Protein AF-A0A9D8AY68-F1 (afdb_monomer)

Sequence (577 aa):
MSVQFEWQVGSDDGHWETIAQADRPRPSGWGRAFRILLVALVAVAAAGYLILRLRYELMLREARFQIQTVVDLEARAFASRDRDLFLEQQDRASPVWYAQQAVRANPECCPPTGQVSISQHRCLSTLGVQYAWYPWQQGASAVHDHCSPVLAAQVQKVELLQDTAWVEVVEGSSLTRRVRFYRKTNLGWRHTAPLKAFWRDPIKTRFGAVIVQYHGRDQPHIDPLLDLISTVSDQVCDELVYCAAANRMTVEFATEAPPLQSPYLEVRPGNEQSNRLLISSPWLSGISTDDTWDETYLKELTYSLTYAIAAGVAHSTGEPGLTALQRAIASEYAAWRAHRDTAQVPLLGRIIERHGDEELSRVFFSLRGARLSTLFLVRWLSLHPATDPRAYFEALLNLERESILAHQKDTFLLFQDDDWLANQEELYDRVQSSGSLPALPPLRVQSVEIADDRALVTLDGETPIWLGDEAHQSLGQFVFFRRRDWDWKHASTGEAEHWGMSTVRAPALTPSPIPTPHLWSCSVAPHARRTPGGDHWAAPTHGQDLPYARARVVLERMTEPGGDQVASVCSASLPRN

Solvent-accessible surface area (backbone atoms only — not comparable to full-atom values): 34302 Å² total; per-residue (Å²): 137,86,85,82,84,86,87,86,76,68,57,97,86,75,60,72,66,79,78,66,82,68,72,75,73,72,83,54,69,61,63,58,54,53,50,52,50,52,52,50,51,53,50,51,53,51,52,52,50,50,52,52,49,53,52,50,53,51,52,49,52,53,48,49,53,54,48,39,52,46,42,48,48,38,15,49,19,51,74,69,60,35,40,65,66,30,55,67,41,39,28,72,90,41,57,70,48,35,51,54,52,53,58,38,45,33,77,76,46,59,64,91,70,87,67,80,60,83,70,56,68,64,59,71,75,69,68,79,75,85,64,94,74,68,80,89,63,76,52,77,61,42,58,48,61,47,33,50,78,57,58,57,51,48,72,77,46,75,46,79,55,92,55,34,32,48,30,36,28,39,29,63,93,80,41,28,33,28,54,50,27,32,34,58,51,99,90,42,69,19,44,43,62,67,61,72,86,77,36,54,64,76,44,78,48,76,48,94,46,38,34,42,35,36,29,62,66,46,41,88,70,43,58,72,48,49,58,52,53,42,49,53,50,52,53,53,31,61,57,46,72,54,70,50,77,85,60,30,33,34,42,30,41,33,77,50,84,57,91,55,41,74,73,33,77,49,78,63,74,79,73,98,56,45,44,29,38,37,31,49,24,53,50,67,72,41,35,46,73,83,76,52,81,54,70,66,59,54,31,53,49,45,22,53,52,42,22,54,52,42,39,46,53,46,33,75,60,81,55,93,55,70,46,59,50,42,46,20,52,18,50,29,53,9,47,29,69,45,66,73,38,51,78,51,11,49,70,58,23,55,38,32,76,73,64,40,72,82,44,49,26,58,54,54,58,56,40,56,81,47,68,44,60,44,60,49,38,30,71,69,67,69,38,39,63,90,85,39,42,50,64,30,55,27,49,53,56,36,39,36,54,39,11,61,76,38,71,32,61,50,50,32,54,55,41,43,30,80,94,49,41,70,60,50,52,51,49,51,53,52,56,66,61,62,76,68,77,75,91,71,77,83,65,44,56,67,48,66,49,77,56,97,50,35,33,46,35,34,43,67,55,82,51,54,73,84,42,20,72,91,58,37,37,18,61,70,40,36,38,35,32,36,47,55,96,80,18,71,16,46,32,51,45,78,53,35,58,81,73,70,39,78,74,74,70,71,72,73,79,70,76,73,77,78,79,74,85,78,82,84,78,89,79,86,82,82,90,85,81,89,86,88,86,83,86,89,85,82,84,84,86,86,89,82,91,80,85,88,82,83,84,78,87,79,87,77,89,83,83,87,83,90,84,83,90,82,90,79,83,88,82,88,84,81,84,90,130

pLDDT: mean 77.6, std 23.81, range [23.7, 98.5]

Secondary structure (DSSP, 8-state):
--PPP------TTS--------------THHHHHHHHHHHHHHHHHHHHHHHHHHHHHHHHHHHHHHHHHHHHHHHHHHTT-HHHHHHTB-TTSHHHHHHHHHHT-TTS----S---GGGHHHHTTS-------GGG-STHHHHHHT-----EEEEEEEEETTEEEEEEEETTTTEEEEEEEEEETTEEEEEPPPGGGS-SEEEEEETTEEEEEETTTHHHHHHHHHHHHHHHHHHHHHHS---TT--EEEEEESSPPSS-SSEEE---SSS--EEEEEE-HHHH-EETTSPPPHHHHHHHHHHHHHHHHHHHHHTTSSSS--HHHHHHHHHHHHHHHH--GGG-HHHHHHHHHH-GGGHHHHHHHTTT---HHHHHHHHH---TTT-HHHHHHHHHHHHHHHHHTT-HHHHHHTB-GGGHHHHHHHHHHHHHTS----PPPP-EEEEEEETTEEEEEESSPPPGGGSGGGTSEETTEEEEEEETTEEEEE-GGGGGTTT---------PPPPP-------PPPPPP--------------------------------------------------

Radius of gyration: 35.97 Å; Cα contacts (8 Å, |Δi|>4): 726; chains: 1; bounding box: 120×94×92 Å

Foldseek 3Di:
DDDDDDDWDDDPPPDTDPPPPPPPPDPPCVVVVVVVVVVVVVVVVVVVVVVVVVVVVVVFVVQQVQVLVLLQQLLVCLVVLVLVSNLVQADVVAVVRSVLSSLLSPSLLDDLPLDDDPSNVVSVVPPPPDDPDDPPPPQVQLSCQSPPRSFNWHWDGWDDDPQKIWTWIQGDPLRWTATWMWGQDPVGIHTYWQDPVVQADWDWDDQQLEIEIGGPNLCVLCVVVVVLLNVLLVVLCVLLVDLPSLQREYEYQDRTPPNRDPFDWDDDPDDSPHTYTYHHRCNHVTAGPVNDDDLVNSLVVQLSSQLSSQLSLLVPQPDRGHALVSNLLSNLRSNCRSPVDLLLRLPVSLLCVVPNSSCVNVLSVVSRPDRAVQVSCCVRVVDHCVPCVQVNVLSLVQQLVSCLVSVRLSSNLSQADPVCSVLSSVLSNNSVSNPDDDPDDRWGWPDWDDDDFKIKTFTPDFDDPSCDPVSQQADTRIWMWGADPNHIHGYGVVCCVVVVHPPPPPPPPPPDPDDDDDDDDDDDDDDDDDDDDDDDDDDDDDDDDDDDDDDDDDDDDDDDDDDDDDDDDDDDDDDDD

Nearest PDB structures (foldseek):
  3gwr-assembly1_A  TM=4.796E-01  e=1.032E-01  Thiobacillus denitrificans ATCC 25259
  4pj6-assembly1_A  TM=3.136E-01  e=7.830E-03  Homo sapiens
  4wz9-assembly1_B  TM=3.573E-01  e=5.950E-01  Anopheles gambiae

Structure (mmCIF, N/CA/C/O backbone):
data_AF-A0A9D8AY68-F1
#
_entry.id   AF-A0A9D8AY68-F1
#
loop_
_atom_site.group_PDB
_atom_site.id
_atom_site.type_symbol
_atom_site.label_atom_id
_atom_site.label_alt_id
_atom_site.label_comp_id
_atom_site.label_asym_id
_atom_site.label_entity_id
_atom_site.label_seq_id
_atom_site.pdbx_PDB_ins_code
_atom_site.Cartn_x
_atom_site.Cartn_y
_atom_site.Cartn_z
_atom_site.occupancy
_atom_site.B_iso_or_equiv
_atom_site.auth_seq_id
_atom_site.auth_comp_id
_atom_site.auth_asym_id
_atom_site.auth_atom_id
_atom_site.pdbx_PDB_model_num
ATOM 1 N N . MET A 1 1 ? -76.120 3.860 27.151 1.00 36.56 1 MET A N 1
ATOM 2 C CA . MET A 1 1 ? -76.655 2.560 26.694 1.00 36.56 1 MET A CA 1
ATOM 3 C C . MET A 1 1 ? -75.496 1.579 26.640 1.00 36.56 1 MET A C 1
ATOM 5 O O . MET A 1 1 ? -74.580 1.804 25.863 1.00 36.56 1 MET A O 1
ATOM 9 N N . SER A 1 2 ? -75.464 0.578 27.522 1.00 31.08 2 SER A N 1
ATOM 10 C CA . SER A 1 2 ? -74.436 -0.470 27.515 1.00 31.08 2 SER A CA 1
ATOM 11 C C . SER A 1 2 ? -74.945 -1.664 26.714 1.00 31.08 2 SER A C 1
ATOM 13 O O . SER A 1 2 ? -75.922 -2.292 27.113 1.00 31.08 2 SER A O 1
ATOM 15 N N . VAL A 1 3 ? -74.300 -1.956 25.588 1.00 40.25 3 VAL A N 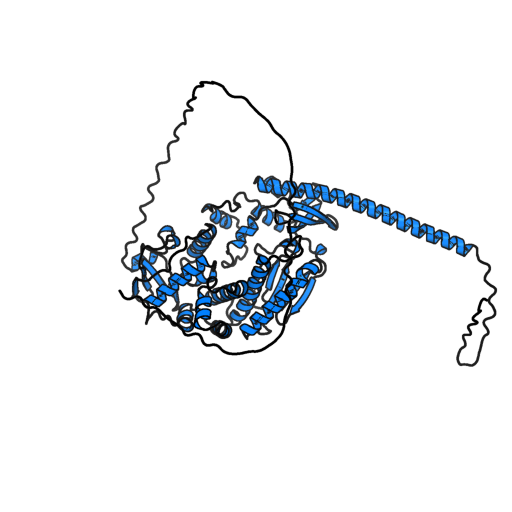1
ATOM 16 C CA . VAL A 1 3 ? -74.559 -3.155 24.785 1.00 40.25 3 VAL A CA 1
ATOM 17 C C . VAL A 1 3 ? -73.912 -4.345 25.499 1.00 40.25 3 VAL A C 1
ATOM 19 O O . VAL A 1 3 ? -72.699 -4.351 25.702 1.00 40.25 3 VAL A O 1
ATOM 22 N N . GLN A 1 4 ? -74.715 -5.318 25.934 1.00 39.50 4 GLN A N 1
ATOM 23 C CA . GLN A 1 4 ? -74.227 -6.603 26.438 1.00 39.50 4 GLN A CA 1
ATOM 24 C C . GLN A 1 4 ? -74.130 -7.577 25.264 1.00 39.50 4 GLN A C 1
ATOM 26 O O . GLN A 1 4 ? -75.130 -7.850 24.608 1.00 39.50 4 GLN A O 1
ATOM 31 N N . PHE A 1 5 ? -72.923 -8.072 25.000 1.00 47.03 5 PHE A N 1
ATOM 32 C CA . PHE A 1 5 ? -72.697 -9.171 24.067 1.00 47.03 5 PHE A CA 1
ATOM 33 C C . PHE A 1 5 ? -72.732 -10.489 24.836 1.00 47.03 5 PHE A C 1
ATOM 35 O O . PHE A 1 5 ? -71.986 -10.666 25.802 1.00 47.03 5 PHE A O 1
ATOM 42 N N . GLU A 1 6 ? -73.602 -11.392 24.402 1.00 46.84 6 GLU A N 1
ATOM 43 C CA . GLU A 1 6 ? -73.719 -12.753 24.909 1.00 46.84 6 GLU A CA 1
ATOM 44 C C . GLU A 1 6 ? -73.003 -13.677 23.919 1.00 46.84 6 GLU A C 1
ATOM 46 O O . GLU A 1 6 ? -73.365 -13.742 22.745 1.00 46.84 6 GLU A O 1
ATOM 51 N N . TRP A 1 7 ? -71.924 -14.320 24.365 1.00 54.06 7 TRP A N 1
ATOM 52 C CA . TRP A 1 7 ? -71.140 -15.235 23.537 1.00 54.06 7 TRP A CA 1
ATOM 53 C C . TRP A 1 7 ? -71.547 -16.668 23.877 1.00 54.06 7 TRP A C 1
ATOM 55 O O . TRP A 1 7 ? -71.490 -17.060 25.041 1.00 54.06 7 TRP A O 1
ATOM 65 N N . GLN A 1 8 ? -71.942 -17.441 22.866 1.00 53.00 8 GLN A N 1
ATOM 66 C CA . GLN A 1 8 ? -72.226 -18.872 22.977 1.00 53.00 8 GLN A CA 1
ATOM 67 C C . GLN A 1 8 ? -71.126 -19.651 22.250 1.00 53.00 8 GLN A C 1
ATOM 69 O O . GLN A 1 8 ? -70.741 -19.290 21.139 1.00 53.00 8 GLN A O 1
ATOM 74 N N . VAL A 1 9 ? -70.610 -20.704 22.882 1.00 56.31 9 VAL A N 1
ATOM 75 C CA . VAL A 1 9 ? -69.636 -21.632 22.294 1.00 56.31 9 VAL A CA 1
ATOM 76 C C . VAL A 1 9 ? -70.228 -23.030 22.445 1.00 56.31 9 VAL A C 1
ATOM 78 O O . VAL A 1 9 ? -70.522 -23.438 23.564 1.00 56.31 9 VAL A O 1
ATOM 81 N N . GLY A 1 10 ? -70.447 -23.732 21.334 1.00 48.66 10 GLY A N 1
ATOM 82 C CA . GLY A 1 10 ? -70.994 -25.093 21.302 1.00 48.66 10 GLY A CA 1
ATOM 83 C C . GLY A 1 10 ? -70.169 -25.990 20.383 1.00 48.66 10 GLY A C 1
ATOM 84 O O . GLY A 1 10 ? -69.489 -25.483 19.488 1.00 48.66 10 GLY A O 1
ATOM 85 N N . SER A 1 11 ? -70.202 -27.303 20.622 1.00 60.00 11 SER A N 1
ATOM 86 C CA . SER A 1 11 ? -69.632 -28.309 19.719 1.00 60.00 11 SER A CA 1
ATOM 87 C C . SER A 1 11 ? -70.698 -28.865 18.760 1.00 60.00 11 SER A C 1
ATOM 89 O O . SER A 1 11 ? -71.898 -28.813 19.039 1.00 60.00 11 SER A O 1
ATOM 91 N N . ASP A 1 12 ? -70.255 -29.350 17.594 1.00 69.75 12 ASP A N 1
ATOM 92 C CA . ASP A 1 12 ? -71.093 -29.675 16.420 1.00 69.75 12 ASP A CA 1
ATOM 93 C C . ASP A 1 12 ? -72.095 -30.835 16.619 1.00 69.75 12 ASP A C 1
ATOM 95 O O . ASP A 1 12 ? -72.936 -31.105 15.764 1.00 69.75 12 ASP A O 1
ATOM 99 N N . ASP A 1 13 ? -72.046 -31.518 17.755 1.00 67.44 13 ASP A N 1
ATOM 100 C CA . ASP A 1 13 ? -72.893 -32.639 18.165 1.00 67.44 13 ASP A CA 1
ATOM 101 C C . ASP A 1 13 ? -74.232 -32.214 18.805 1.00 67.44 13 ASP A C 1
ATOM 103 O O . ASP A 1 13 ? -74.994 -33.042 19.304 1.00 67.44 13 ASP A O 1
ATOM 107 N N . GLY A 1 14 ? -74.578 -30.925 18.726 1.00 60.09 14 GLY A N 1
ATOM 108 C CA . GLY A 1 14 ? -75.909 -30.414 19.070 1.00 60.09 14 GLY A CA 1
ATOM 109 C C . GLY A 1 14 ? -76.158 -30.234 20.569 1.00 60.09 14 GLY A C 1
ATOM 110 O O . GLY A 1 14 ? -77.264 -29.854 20.963 1.00 60.09 14 GLY A O 1
ATOM 111 N N . HIS A 1 15 ? -75.137 -30.444 21.403 1.00 49.06 15 HIS A N 1
ATOM 112 C CA . HIS A 1 15 ? -75.163 -30.076 22.812 1.00 49.06 15 HIS A CA 1
ATOM 113 C C . HIS A 1 15 ? -74.736 -28.615 22.987 1.00 49.06 15 HIS A C 1
ATOM 115 O O . HIS A 1 15 ? -73.558 -28.269 22.999 1.00 49.06 15 HIS A O 1
ATOM 121 N N . TRP A 1 16 ? -75.734 -27.748 23.140 1.00 55.69 16 TRP A N 1
ATOM 122 C CA . TRP A 1 16 ? -75.544 -26.347 23.496 1.00 55.69 16 TRP A CA 1
ATOM 123 C C . TRP A 1 16 ? -75.670 -26.213 25.011 1.00 55.69 16 TRP A C 1
ATOM 125 O O . TRP A 1 16 ? -76.774 -26.261 25.555 1.00 55.69 16 TRP A O 1
ATOM 135 N N . GLU A 1 17 ? -74.546 -26.070 25.708 1.00 51.50 17 GLU A N 1
ATOM 136 C CA . GLU A 1 17 ? -74.568 -25.679 27.114 1.00 51.50 17 GLU A CA 1
ATOM 137 C C . GLU A 1 17 ? -74.619 -24.155 27.210 1.00 51.50 17 GLU A C 1
ATOM 139 O O . GLU A 1 17 ? -73.670 -23.441 26.881 1.00 51.50 17 GLU A O 1
ATOM 144 N N . THR A 1 18 ? -75.751 -23.635 27.682 1.00 52.25 18 THR A N 1
ATOM 145 C CA . THR A 1 18 ? -75.840 -22.256 28.151 1.00 52.25 18 THR A CA 1
ATOM 146 C C . THR A 1 18 ? -74.911 -22.143 29.354 1.00 52.25 18 THR A C 1
ATOM 148 O O . THR A 1 18 ? -75.227 -22.679 30.417 1.00 52.25 18 THR A O 1
ATOM 151 N N . ILE A 1 19 ? -73.752 -21.492 29.196 1.00 57.47 19 ILE A N 1
ATOM 152 C CA . ILE A 1 19 ? -72.838 -21.227 30.312 1.00 57.47 19 ILE A CA 1
ATOM 153 C C . ILE A 1 19 ? -73.631 -20.392 31.315 1.00 57.47 19 ILE A C 1
ATOM 155 O O . ILE A 1 19 ? -73.846 -19.195 31.112 1.00 57.47 19 ILE A O 1
ATOM 159 N N . ALA A 1 20 ? -74.129 -21.053 32.363 1.00 49.72 20 ALA A N 1
ATOM 160 C CA . ALA A 1 20 ? -74.833 -20.414 33.454 1.00 49.72 20 ALA A CA 1
ATOM 161 C C . ALA A 1 20 ? -74.000 -19.216 33.892 1.00 49.72 20 ALA A C 1
ATOM 163 O O . ALA A 1 20 ? -72.788 -19.339 34.073 1.00 49.72 20 ALA A O 1
ATOM 164 N N . GLN A 1 21 ? -74.663 -18.065 33.989 1.00 50.12 21 GLN A N 1
ATOM 165 C CA . GLN A 1 21 ? -74.121 -16.800 34.454 1.00 50.12 21 GLN A CA 1
ATOM 166 C C . GLN A 1 21 ? -73.292 -17.069 35.712 1.00 50.12 21 GLN A C 1
ATOM 168 O O . GLN A 1 21 ? -73.840 -17.203 36.802 1.00 50.12 21 GLN A O 1
ATOM 173 N N . ALA A 1 22 ? -71.978 -17.248 35.537 1.00 47.56 22 ALA A N 1
ATOM 174 C CA . ALA A 1 22 ? -71.097 -17.596 36.630 1.00 47.56 22 ALA A CA 1
ATOM 175 C C . ALA A 1 22 ? -71.191 -16.433 37.606 1.00 47.56 22 ALA A C 1
ATOM 177 O O . ALA A 1 22 ? -70.856 -15.299 37.241 1.00 47.56 22 ALA A O 1
ATOM 178 N N . ASP A 1 23 ? -71.724 -16.711 38.800 1.00 46.81 23 ASP A N 1
ATOM 179 C CA . ASP A 1 23 ? -71.753 -15.784 39.920 1.00 46.81 23 ASP A CA 1
ATOM 180 C C . ASP A 1 23 ? -70.437 -15.026 39.910 1.00 46.81 23 ASP A C 1
ATOM 182 O O . ASP A 1 23 ? -69.378 -15.648 40.028 1.00 46.81 23 ASP A O 1
ATOM 186 N N . ARG A 1 24 ? -70.498 -13.703 39.671 1.00 50.56 24 ARG A N 1
ATOM 187 C CA . ARG A 1 24 ? -69.305 -12.853 39.605 1.00 50.56 24 ARG A CA 1
ATOM 188 C C . ARG A 1 24 ? -68.456 -13.234 40.812 1.00 50.56 24 ARG A C 1
ATOM 190 O O . ARG A 1 24 ? -68.912 -12.967 41.930 1.00 50.56 24 ARG A O 1
ATOM 197 N N . PRO A 1 25 ? -67.287 -13.879 40.628 1.00 52.97 25 PRO A N 1
ATOM 198 C CA . PRO A 1 25 ? -66.519 -14.358 41.757 1.00 52.97 25 PRO A CA 1
ATOM 199 C C . PRO A 1 25 ? -66.282 -13.142 42.636 1.00 52.97 25 PRO A C 1
ATOM 201 O O . PRO A 1 25 ? -65.780 -12.118 42.158 1.00 52.97 25 PRO A O 1
ATOM 204 N N . ARG A 1 26 ? -66.759 -13.217 43.889 1.00 51.47 26 ARG A N 1
ATOM 205 C CA . ARG A 1 26 ? -66.550 -12.171 44.895 1.00 51.47 26 ARG A CA 1
ATOM 206 C C . ARG A 1 26 ? -65.105 -11.710 44.743 1.00 51.47 26 ARG A C 1
ATOM 208 O O . ARG A 1 26 ? -64.238 -12.585 44.768 1.00 51.47 26 ARG A O 1
ATOM 215 N N . PRO A 1 27 ? -64.832 -10.407 44.541 1.00 53.69 27 PRO A N 1
ATOM 216 C CA . PRO A 1 27 ? -63.479 -9.925 44.311 1.00 53.69 27 PRO A CA 1
ATOM 217 C C . PRO A 1 27 ? -62.628 -10.354 45.503 1.00 53.69 27 PRO A C 1
ATOM 219 O O . PRO A 1 27 ? -62.707 -9.765 46.581 1.00 53.69 27 PRO A O 1
ATOM 222 N N . SER A 1 28 ? -61.878 -11.442 45.341 1.00 58.84 28 SER A N 1
ATOM 223 C CA . SER A 1 28 ? -61.060 -11.972 46.412 1.00 58.84 28 SER A CA 1
ATOM 224 C C . SER A 1 28 ? -59.977 -10.928 46.659 1.00 58.84 28 SER A C 1
ATOM 226 O O . SER A 1 28 ? -59.326 -10.443 45.728 1.00 58.84 28 SER A O 1
ATOM 228 N N . GLY A 1 29 ? -59.791 -10.526 47.920 1.00 62.28 29 GLY A N 1
ATOM 229 C CA . GLY A 1 29 ? -58.756 -9.554 48.300 1.00 62.28 29 GLY A CA 1
ATOM 230 C C . GLY A 1 29 ? -57.350 -9.949 47.815 1.00 62.28 29 GLY A C 1
ATOM 231 O O . GLY A 1 29 ? -56.480 -9.093 47.664 1.00 62.28 29 GLY A O 1
ATOM 232 N N . TRP A 1 30 ? -57.168 -11.225 47.468 1.00 71.75 30 TRP A N 1
ATOM 233 C CA . TRP A 1 30 ? -55.998 -11.792 46.806 1.00 71.75 30 TRP A CA 1
ATOM 234 C C . TRP A 1 30 ? -55.588 -11.078 45.513 1.00 71.75 30 TRP A C 1
ATOM 236 O O . TRP A 1 30 ? -54.399 -10.854 45.303 1.00 71.75 30 TRP A O 1
ATOM 246 N N . GLY A 1 31 ? -56.536 -10.630 44.683 1.00 77.31 31 GLY A N 1
ATOM 247 C CA . GLY A 1 31 ? -56.205 -9.906 43.450 1.00 77.31 31 GLY A CA 1
ATOM 248 C C . GLY A 1 31 ? -55.518 -8.557 43.704 1.00 77.31 31 GLY A C 1
ATOM 249 O O . GLY A 1 31 ? -54.645 -8.150 42.938 1.00 77.31 31 GLY A O 1
ATOM 250 N N . ARG A 1 32 ? -55.861 -7.866 44.804 1.00 82.50 32 ARG A N 1
ATOM 251 C CA . ARG A 1 32 ? -55.178 -6.623 45.209 1.00 82.50 32 ARG A CA 1
ATOM 252 C C . ARG A 1 32 ? -53.800 -6.911 45.794 1.00 82.50 32 ARG A C 1
ATOM 254 O O . ARG A 1 32 ? -52.851 -6.228 45.425 1.00 82.50 32 ARG A O 1
ATOM 261 N N . ALA A 1 33 ? -53.684 -7.932 46.643 1.00 86.19 33 ALA A N 1
ATOM 262 C CA . ALA A 1 33 ? -52.404 -8.337 47.221 1.00 86.19 33 ALA A CA 1
ATOM 263 C C . ALA A 1 33 ? -51.389 -8.738 46.135 1.00 86.19 33 ALA A C 1
ATOM 265 O O . ALA A 1 33 ? -50.253 -8.271 46.156 1.00 86.19 33 ALA A O 1
ATOM 266 N N . PHE A 1 34 ? -51.817 -9.510 45.131 1.00 89.06 34 PHE A N 1
ATOM 267 C CA . PHE A 1 34 ? -50.961 -9.900 44.009 1.00 89.06 34 PHE A CA 1
ATOM 268 C C . PHE A 1 34 ? -50.506 -8.700 43.168 1.00 89.06 34 PHE A C 1
ATOM 270 O O . PHE A 1 34 ? -49.334 -8.602 42.816 1.00 89.06 34 PHE A O 1
ATOM 277 N N . ARG A 1 35 ? -51.399 -7.739 42.887 1.00 91.19 35 ARG A N 1
ATOM 278 C CA . ARG A 1 35 ? -51.026 -6.505 42.173 1.00 91.19 35 ARG A CA 1
ATOM 279 C C . ARG A 1 35 ? -50.009 -5.676 42.954 1.00 91.19 35 ARG A C 1
ATOM 281 O O . ARG A 1 35 ? -49.062 -5.185 42.354 1.00 91.19 35 ARG A O 1
ATOM 288 N N . ILE A 1 36 ? -50.177 -5.547 44.272 1.00 93.69 36 ILE A N 1
ATOM 289 C CA . ILE A 1 36 ? -49.218 -4.835 45.131 1.00 93.69 36 ILE A CA 1
ATOM 290 C C . ILE A 1 36 ? -47.854 -5.534 45.100 1.00 93.69 36 ILE A C 1
ATOM 292 O O . ILE A 1 36 ? -46.838 -4.866 44.932 1.00 93.69 36 ILE A O 1
ATOM 296 N N . LEU A 1 37 ? -47.826 -6.868 45.192 1.00 95.38 37 LEU A N 1
ATOM 297 C CA . LEU A 1 37 ? -46.592 -7.651 45.112 1.00 95.38 37 LEU A CA 1
ATOM 298 C C . LEU A 1 37 ? -45.886 -7.475 43.761 1.00 95.38 37 LEU A C 1
ATOM 300 O O . LEU A 1 37 ? -44.682 -7.236 43.726 1.00 95.38 37 LEU A O 1
ATOM 304 N N . LEU A 1 38 ? -46.629 -7.555 42.653 1.00 96.44 38 LEU A N 1
ATOM 305 C CA . LEU A 1 38 ? -46.082 -7.370 41.310 1.00 96.44 38 LEU A CA 1
ATOM 306 C C . LEU A 1 38 ? -45.492 -5.964 41.139 1.00 96.44 38 LEU A C 1
ATOM 308 O O . LEU A 1 38 ? -44.379 -5.822 40.641 1.00 96.44 38 LEU A O 1
ATOM 312 N N . VAL A 1 39 ? -46.207 -4.930 41.595 1.00 96.44 39 VAL A N 1
ATOM 313 C CA . VAL A 1 39 ? -45.719 -3.543 41.568 1.00 96.44 39 VAL A CA 1
ATOM 314 C C . VAL A 1 39 ? -44.452 -3.394 42.410 1.00 96.44 39 VAL A C 1
ATOM 316 O O . VAL A 1 39 ? -43.494 -2.778 41.950 1.00 96.44 39 VAL A O 1
ATOM 319 N N . ALA A 1 40 ? -44.407 -3.991 43.603 1.00 96.50 40 ALA A N 1
ATOM 320 C CA . ALA A 1 40 ? -43.218 -3.972 44.448 1.00 96.50 40 ALA A CA 1
ATOM 321 C C . ALA A 1 40 ? -42.021 -4.668 43.773 1.00 96.50 40 ALA A C 1
ATOM 323 O O . ALA A 1 40 ? -40.914 -4.137 43.798 1.00 96.50 40 ALA A O 1
ATOM 324 N N . LEU A 1 41 ? -42.237 -5.809 43.111 1.00 97.94 41 LEU A N 1
ATOM 325 C CA . LEU A 1 41 ? -41.189 -6.540 42.394 1.00 97.94 41 LEU A CA 1
ATOM 326 C C . LEU A 1 41 ? -40.647 -5.743 41.201 1.00 97.94 41 LEU A C 1
ATOM 328 O O . LEU A 1 41 ? -39.432 -5.638 41.036 1.00 97.94 41 LEU A O 1
ATOM 332 N N . VAL A 1 42 ? -41.530 -5.127 40.411 1.00 97.62 42 VAL A N 1
ATOM 333 C CA . VAL A 1 42 ? -41.136 -4.238 39.307 1.00 97.62 42 VAL A CA 1
ATOM 334 C C . VAL A 1 42 ? -40.364 -3.026 39.835 1.00 97.62 42 VAL A C 1
ATOM 336 O O . VAL A 1 42 ? -39.343 -2.660 39.258 1.00 97.62 42 VAL A O 1
ATOM 339 N N . ALA A 1 43 ? -40.794 -2.434 40.953 1.00 97.25 43 ALA A N 1
ATOM 340 C CA . ALA A 1 43 ? -40.106 -1.301 41.568 1.00 97.25 43 ALA A CA 1
ATOM 341 C C . ALA A 1 43 ? -38.696 -1.671 42.061 1.00 97.25 43 ALA A C 1
ATOM 343 O O . ALA A 1 43 ? -37.747 -0.928 41.813 1.00 97.25 43 ALA A O 1
ATOM 344 N N . VAL A 1 44 ? -38.531 -2.833 42.703 1.00 97.88 44 VAL A N 1
ATOM 345 C CA . VAL A 1 44 ? -37.217 -3.336 43.141 1.00 97.88 44 VAL A CA 1
ATOM 346 C C . VAL A 1 44 ? -36.318 -3.645 41.943 1.00 97.88 44 VAL A C 1
ATOM 348 O O . VAL A 1 44 ? -35.148 -3.264 41.953 1.00 97.88 44 VAL A O 1
ATOM 351 N N . ALA A 1 45 ? -36.850 -4.272 40.889 1.00 97.44 45 ALA A N 1
ATOM 352 C CA . ALA A 1 45 ? -36.098 -4.543 39.665 1.00 97.44 45 ALA A CA 1
ATOM 353 C C . ALA A 1 45 ? -35.640 -3.245 38.976 1.00 97.44 45 ALA A C 1
ATOM 355 O O . ALA A 1 45 ? -34.478 -3.128 38.585 1.00 97.44 45 ALA A O 1
ATOM 356 N N . ALA A 1 46 ? -36.518 -2.241 38.893 1.00 97.44 46 ALA A N 1
ATOM 357 C CA . ALA A 1 46 ? -36.192 -0.929 38.343 1.00 97.44 46 ALA A CA 1
ATOM 358 C C . ALA A 1 46 ? -35.125 -0.203 39.181 1.00 97.44 46 ALA A C 1
ATOM 360 O O . ALA A 1 46 ? -34.157 0.315 38.626 1.00 97.44 46 ALA A O 1
ATOM 361 N N . ALA A 1 47 ? -35.251 -0.208 40.513 1.00 97.81 47 ALA A N 1
ATOM 362 C CA . ALA A 1 47 ? -34.256 0.378 41.410 1.00 97.81 47 ALA A CA 1
ATOM 363 C C . ALA A 1 47 ? -32.894 -0.330 41.297 1.00 97.81 47 ALA A C 1
ATOM 365 O O . ALA A 1 47 ? -31.862 0.332 41.188 1.00 97.81 47 ALA A O 1
ATOM 366 N N . GLY A 1 48 ? -32.887 -1.666 41.252 1.00 97.94 48 GLY A N 1
ATOM 367 C CA . GLY A 1 48 ? -31.678 -2.464 41.045 1.00 97.94 48 GLY A CA 1
ATOM 368 C C . GLY A 1 48 ? -30.990 -2.151 39.714 1.00 97.94 48 GLY A C 1
ATOM 369 O O . GLY A 1 48 ? -29.779 -1.932 39.685 1.00 97.94 48 GLY A O 1
ATOM 370 N N . TYR A 1 49 ? -31.762 -2.039 38.629 1.00 97.56 49 TYR A N 1
ATOM 371 C CA . TYR A 1 49 ? -31.254 -1.631 37.318 1.00 97.56 49 TYR A CA 1
ATOM 372 C C . TYR A 1 49 ? -30.641 -0.223 37.341 1.00 97.56 49 TYR A C 1
ATOM 374 O O . TYR A 1 49 ? -29.549 -0.022 36.809 1.00 97.56 49 TYR A O 1
ATOM 382 N N . LEU A 1 50 ? -31.292 0.745 37.995 1.00 98.06 50 LEU A N 1
ATOM 383 C CA . LEU A 1 50 ? -30.771 2.110 38.121 1.00 98.06 50 LEU A CA 1
ATOM 384 C C . LEU A 1 50 ? -29.455 2.160 38.909 1.00 98.06 50 LEU A C 1
ATOM 386 O O . LEU A 1 50 ? -28.523 2.836 38.479 1.00 98.06 50 LEU A O 1
ATOM 390 N N . ILE A 1 51 ? -29.343 1.421 40.018 1.00 97.69 51 ILE A N 1
ATOM 391 C CA . ILE A 1 51 ? -28.101 1.336 40.806 1.00 97.69 51 ILE A CA 1
ATOM 392 C C . ILE A 1 51 ? -26.975 0.713 39.973 1.00 97.69 51 ILE A C 1
ATOM 394 O O . ILE A 1 51 ? -25.857 1.236 39.957 1.00 97.69 51 ILE A O 1
ATOM 398 N N . LEU A 1 52 ? -27.262 -0.377 39.252 1.00 96.88 52 LEU A N 1
ATOM 399 C CA . LEU A 1 52 ? -26.292 -1.026 38.370 1.00 96.88 52 LEU A CA 1
ATOM 400 C C . LEU A 1 52 ? -25.822 -0.069 37.266 1.00 96.88 52 LEU A C 1
ATOM 402 O O . LEU A 1 52 ? -24.620 0.052 37.032 1.00 96.88 52 LEU A O 1
ATOM 406 N N . ARG A 1 53 ? -26.756 0.651 36.634 1.00 96.62 53 ARG A N 1
ATOM 407 C CA . ARG A 1 53 ? -26.464 1.637 35.590 1.00 96.62 53 ARG A CA 1
ATOM 408 C C . ARG A 1 53 ? -25.608 2.788 36.114 1.00 96.62 53 ARG A C 1
ATOM 410 O O . ARG A 1 53 ? -24.613 3.123 35.483 1.00 96.62 53 ARG A O 1
ATOM 417 N N . LEU A 1 54 ? -25.939 3.351 37.277 1.00 97.44 54 LEU A N 1
ATOM 418 C CA . LEU A 1 54 ? -25.147 4.416 37.902 1.00 97.44 54 LEU A CA 1
ATOM 419 C C . LEU A 1 54 ? -23.723 3.946 38.216 1.00 97.44 54 LEU A C 1
ATOM 421 O O . LEU A 1 54 ? -22.759 4.649 37.921 1.00 97.44 54 LEU A O 1
ATOM 425 N N . ARG A 1 55 ? -23.572 2.736 38.769 1.00 96.56 55 ARG A N 1
ATOM 426 C CA . ARG A 1 55 ? -22.252 2.154 39.041 1.00 96.56 55 ARG A CA 1
ATOM 427 C C . ARG A 1 55 ? -21.461 1.924 37.754 1.00 96.56 55 ARG A C 1
ATOM 429 O O . ARG A 1 55 ? -20.264 2.192 37.727 1.00 96.56 55 ARG A O 1
ATOM 436 N N . TYR A 1 56 ? -22.120 1.456 36.698 1.00 95.38 56 TYR A N 1
ATOM 437 C CA . TYR A 1 56 ? -21.506 1.268 35.388 1.00 95.38 56 TYR A CA 1
ATOM 438 C C . TYR A 1 56 ? -21.039 2.599 34.778 1.00 95.38 56 TYR A C 1
ATOM 440 O O . TYR A 1 56 ? -19.894 2.701 34.348 1.00 95.38 56 TYR A O 1
ATOM 448 N N . GLU A 1 57 ? -21.867 3.646 34.820 1.00 96.25 57 GLU A N 1
ATOM 449 C CA . GLU A 1 57 ? -21.501 4.984 34.339 1.00 96.25 57 GLU A CA 1
ATOM 450 C C . GLU A 1 57 ? -20.335 5.592 35.135 1.00 96.25 57 GLU A C 1
ATOM 452 O O . GLU A 1 57 ? -19.446 6.207 34.543 1.00 96.25 57 GLU A O 1
ATOM 457 N N . LEU A 1 58 ? -20.289 5.393 36.458 1.00 96.88 58 LEU A N 1
ATOM 458 C CA . LEU A 1 58 ? -19.156 5.817 37.288 1.00 96.88 58 LEU A CA 1
ATOM 459 C C . LEU A 1 58 ? -17.867 5.076 36.911 1.00 96.88 58 LEU A C 1
ATOM 461 O O . LEU A 1 58 ? -16.842 5.726 36.706 1.00 96.88 58 LEU A O 1
ATOM 465 N N . MET A 1 59 ? -17.926 3.749 36.744 1.00 96.00 59 MET A N 1
ATOM 466 C CA . MET A 1 59 ? -16.769 2.962 36.297 1.00 96.00 59 MET A CA 1
ATOM 467 C C . MET A 1 59 ? -16.290 3.382 34.904 1.00 96.00 59 MET A C 1
ATOM 469 O O . MET A 1 59 ? -15.086 3.458 34.675 1.00 96.00 59 MET A O 1
ATOM 473 N N . LEU A 1 60 ? -17.205 3.702 33.981 1.00 96.75 60 LEU A N 1
ATOM 474 C CA . LEU A 1 60 ? -16.847 4.199 32.651 1.00 96.75 60 LEU A CA 1
ATOM 475 C C . LEU A 1 60 ? -16.176 5.573 32.698 1.00 96.75 60 LEU A C 1
ATOM 477 O O . LEU A 1 60 ? -15.207 5.793 31.975 1.00 96.75 60 LEU A O 1
ATOM 481 N N . ARG A 1 61 ? -16.657 6.499 33.538 1.00 97.19 61 ARG A N 1
ATOM 482 C CA . ARG A 1 61 ? -16.025 7.821 33.707 1.00 97.19 61 ARG A CA 1
ATOM 483 C C . ARG A 1 61 ? -14.619 7.698 34.285 1.00 97.19 61 ARG A C 1
ATOM 485 O O . ARG A 1 61 ? -13.706 8.351 33.787 1.00 97.19 61 ARG A O 1
ATOM 492 N N . GLU A 1 62 ? -14.447 6.847 35.294 1.00 97.38 62 GLU A N 1
ATOM 493 C CA . GLU A 1 62 ? -13.138 6.571 35.887 1.00 97.38 62 GLU A CA 1
ATOM 494 C C . GLU A 1 62 ? -12.186 5.939 34.861 1.00 97.38 62 GLU A C 1
ATOM 496 O O . GLU A 1 62 ? -11.070 6.426 34.680 1.00 97.38 62 GLU A O 1
ATOM 501 N N . ALA A 1 63 ? -12.643 4.913 34.132 1.00 97.88 63 ALA A N 1
ATOM 502 C CA . ALA A 1 63 ? -11.858 4.275 33.079 1.00 97.88 63 ALA A CA 1
ATOM 503 C C . ALA A 1 63 ? -11.472 5.274 31.981 1.00 97.88 63 ALA A C 1
ATOM 505 O O . ALA A 1 63 ? -10.307 5.339 31.608 1.00 97.88 63 ALA A O 1
ATOM 506 N N . ARG A 1 64 ? -12.409 6.110 31.513 1.00 98.06 64 ARG A N 1
ATOM 507 C CA . ARG A 1 64 ? -12.144 7.155 30.512 1.00 98.06 64 ARG A CA 1
ATOM 508 C C . ARG A 1 64 ? -11.062 8.127 30.970 1.00 98.06 64 ARG A C 1
ATOM 510 O O . ARG A 1 64 ? -10.166 8.428 30.191 1.00 98.06 64 ARG A O 1
ATOM 517 N N . PHE A 1 65 ? -11.123 8.599 32.214 1.00 97.94 65 PHE A N 1
ATOM 518 C CA . PHE A 1 65 ? -10.118 9.514 32.763 1.00 97.94 65 PHE A CA 1
ATOM 519 C C . PHE A 1 65 ? -8.733 8.857 32.871 1.00 97.94 65 PHE A C 1
ATOM 521 O O . PHE A 1 65 ? -7.728 9.436 32.451 1.00 97.94 65 PHE A O 1
ATOM 528 N N . GLN A 1 66 ? -8.673 7.629 33.392 1.00 98.12 66 GLN A N 1
ATOM 529 C CA . GLN A 1 66 ? -7.413 6.896 33.523 1.00 98.12 66 GLN A CA 1
ATOM 530 C C . GLN A 1 66 ? -6.805 6.580 32.151 1.00 98.12 66 GLN A C 1
ATOM 532 O O . GLN A 1 66 ? -5.613 6.786 31.951 1.00 98.12 66 GLN A O 1
ATOM 537 N N . ILE A 1 67 ? -7.619 6.141 31.189 1.00 98.25 67 ILE A N 1
ATOM 538 C CA . ILE A 1 67 ? -7.172 5.838 29.826 1.00 98.25 67 ILE A CA 1
ATOM 539 C C . ILE A 1 67 ? -6.724 7.109 29.099 1.00 98.25 67 ILE A C 1
ATOM 541 O O . ILE A 1 67 ? -5.680 7.082 28.458 1.00 98.25 67 ILE A O 1
ATOM 545 N N . GLN A 1 68 ? -7.436 8.234 29.240 1.00 98.25 68 GLN A N 1
ATOM 546 C CA . GLN A 1 68 ? -6.980 9.520 28.692 1.00 98.25 68 GLN A CA 1
ATOM 547 C C . GLN A 1 68 ? -5.586 9.884 29.218 1.00 98.25 68 GLN A C 1
ATOM 549 O O . GLN A 1 68 ? -4.735 10.320 28.452 1.00 98.25 68 GLN A O 1
ATOM 554 N N . THR A 1 69 ? -5.327 9.642 30.506 1.00 97.62 69 THR A N 1
ATOM 555 C CA . THR A 1 69 ? -3.999 9.874 31.092 1.00 97.62 69 THR A CA 1
ATOM 556 C C . THR A 1 69 ? -2.926 9.007 30.426 1.00 97.62 69 THR A C 1
ATOM 558 O O . THR A 1 69 ? -1.842 9.504 30.132 1.00 97.62 69 THR A O 1
ATOM 561 N N . VAL A 1 70 ? -3.223 7.732 30.147 1.00 97.81 70 VAL A N 1
ATOM 562 C CA . VAL A 1 70 ? -2.302 6.832 29.429 1.00 97.81 70 VAL A CA 1
ATOM 563 C C . VAL A 1 70 ? -2.060 7.326 28.003 1.00 97.81 70 VAL A C 1
ATOM 565 O O . VAL A 1 70 ? -0.909 7.435 27.603 1.00 97.81 70 VAL A O 1
ATOM 568 N N . VAL A 1 71 ? -3.113 7.694 27.266 1.00 96.31 71 VAL A N 1
ATOM 569 C CA . VAL A 1 71 ? -3.022 8.256 25.905 1.00 96.31 71 VAL A CA 1
ATOM 570 C C . VAL A 1 71 ? -2.129 9.502 25.872 1.00 96.31 71 VAL A C 1
ATOM 572 O O . VAL A 1 71 ? -1.249 9.614 25.017 1.00 96.31 71 VAL A O 1
ATOM 575 N N . ASP A 1 72 ? -2.322 10.423 26.819 1.00 96.69 72 ASP A N 1
ATOM 576 C CA . ASP A 1 72 ? -1.534 11.654 26.911 1.00 96.69 72 ASP A CA 1
ATOM 577 C C . ASP A 1 72 ? -0.062 11.363 27.244 1.00 96.69 72 ASP A C 1
ATOM 579 O O . ASP A 1 72 ? 0.836 12.007 26.694 1.00 96.69 72 ASP A O 1
ATOM 583 N N . LEU A 1 73 ? 0.201 10.398 28.134 1.00 97.19 73 LEU A N 1
ATOM 584 C CA . LEU A 1 73 ? 1.556 9.964 28.482 1.00 97.19 73 LEU A CA 1
ATOM 585 C C . LEU A 1 73 ? 2.249 9.262 27.313 1.00 97.19 73 LEU A C 1
ATOM 587 O O . LEU A 1 73 ? 3.411 9.560 27.059 1.00 97.19 73 LEU A O 1
ATOM 591 N N . GLU A 1 74 ? 1.553 8.391 26.578 1.00 96.00 74 GLU A N 1
ATOM 592 C CA . GLU A 1 74 ? 2.078 7.735 25.374 1.00 96.00 74 GLU A CA 1
ATOM 593 C C . GLU A 1 74 ? 2.517 8.762 24.330 1.00 96.00 74 GLU A C 1
ATOM 595 O O . GLU A 1 74 ? 3.646 8.705 23.844 1.00 96.00 74 GLU A O 1
ATOM 600 N N . ALA A 1 75 ? 1.646 9.724 24.012 1.00 94.19 75 ALA A N 1
ATOM 601 C CA . ALA A 1 75 ? 1.941 10.756 23.024 1.00 94.19 75 ALA A CA 1
ATOM 602 C C . ALA A 1 75 ? 3.120 11.640 23.458 1.00 94.19 75 ALA A C 1
ATOM 604 O O . ALA A 1 75 ? 4.003 11.934 22.652 1.00 94.19 75 ALA A O 1
ATOM 605 N N . ARG A 1 76 ? 3.180 12.035 24.740 1.00 95.81 76 ARG A N 1
ATOM 606 C CA . ARG A 1 76 ? 4.304 12.824 25.275 1.00 95.81 76 ARG A CA 1
ATOM 607 C C . ARG A 1 76 ? 5.609 12.040 25.278 1.00 95.81 76 ARG A C 1
ATOM 609 O O . ARG A 1 76 ? 6.607 12.588 24.828 1.00 95.81 76 ARG A O 1
ATOM 616 N N . ALA A 1 77 ? 5.593 10.790 25.743 1.00 94.94 77 ALA A N 1
ATOM 617 C CA . ALA A 1 77 ? 6.768 9.923 25.779 1.00 94.94 77 ALA A CA 1
ATOM 618 C C . ALA A 1 77 ? 7.324 9.687 24.371 1.00 94.94 77 ALA A C 1
ATOM 620 O O . ALA A 1 77 ? 8.525 9.808 24.143 1.00 94.94 77 ALA A O 1
ATOM 621 N N . PHE A 1 78 ? 6.442 9.436 23.399 1.00 91.44 78 PHE A N 1
ATOM 622 C CA . PHE A 1 78 ? 6.841 9.290 22.005 1.00 91.44 78 PHE A CA 1
ATOM 623 C C . PHE A 1 78 ? 7.429 10.596 21.444 1.00 91.44 78 PHE A C 1
ATOM 625 O O . PHE A 1 78 ? 8.511 10.586 20.858 1.00 91.44 78 PHE A O 1
ATOM 632 N N . ALA A 1 79 ? 6.771 11.738 21.677 1.00 90.69 79 ALA A N 1
ATOM 633 C CA . ALA A 1 79 ? 7.251 13.047 21.230 1.00 90.69 79 ALA A CA 1
ATOM 634 C C . ALA A 1 79 ? 8.601 13.442 21.859 1.00 90.69 79 ALA A C 1
ATOM 636 O O . ALA A 1 79 ? 9.430 14.061 21.193 1.00 90.69 79 ALA A O 1
ATOM 637 N N . SER A 1 80 ? 8.851 13.061 23.117 1.00 93.25 80 SER A N 1
ATOM 638 C CA . SER A 1 80 ? 10.127 13.281 23.807 1.00 93.25 80 SER A CA 1
ATOM 639 C C . SER A 1 80 ? 11.183 12.211 23.516 1.00 93.25 80 SER A C 1
ATOM 641 O O . SER A 1 80 ? 12.278 12.295 24.068 1.00 93.25 80 SER A O 1
ATOM 643 N N . ARG A 1 81 ? 10.875 11.216 22.669 1.00 91.50 81 ARG A N 1
ATOM 644 C CA . ARG A 1 81 ? 11.720 10.038 22.396 1.00 91.50 81 ARG A CA 1
ATOM 645 C C . ARG A 1 81 ? 12.111 9.261 23.664 1.00 91.50 81 ARG A C 1
ATOM 647 O O . ARG A 1 81 ? 13.178 8.654 23.723 1.00 91.50 81 ARG A O 1
ATOM 654 N N . ASP A 1 82 ? 11.245 9.269 24.675 1.00 95.31 82 ASP A N 1
ATOM 655 C CA . ASP A 1 82 ? 11.404 8.494 25.906 1.00 95.31 82 ASP A CA 1
ATOM 656 C C . ASP A 1 82 ? 10.837 7.082 25.699 1.00 95.31 82 ASP A C 1
ATOM 658 O O . ASP A 1 82 ? 9.665 6.792 25.965 1.00 95.31 82 ASP A O 1
ATOM 662 N N . ARG A 1 83 ? 11.685 6.210 25.143 1.00 94.75 83 ARG A N 1
ATOM 663 C CA . ARG A 1 83 ? 11.340 4.822 24.818 1.00 94.75 83 ARG A CA 1
ATOM 664 C C . ARG A 1 83 ? 10.848 4.055 26.041 1.00 94.75 83 ARG A C 1
ATOM 666 O O . ARG A 1 83 ? 9.880 3.306 25.928 1.00 94.75 83 ARG A O 1
ATOM 673 N N . ASP A 1 84 ? 11.513 4.213 27.180 1.00 96.69 84 ASP A N 1
ATOM 674 C CA . ASP A 1 84 ? 11.199 3.441 28.378 1.00 96.69 84 ASP A CA 1
ATOM 675 C C . ASP A 1 84 ? 9.828 3.845 28.920 1.00 96.69 84 ASP A C 1
ATOM 677 O O . ASP A 1 84 ? 8.973 2.978 29.112 1.00 96.69 84 ASP A O 1
ATOM 681 N N . LEU A 1 85 ? 9.557 5.151 29.035 1.00 96.56 85 LEU A N 1
ATOM 682 C CA . LEU A 1 85 ? 8.250 5.648 29.465 1.00 96.56 85 LEU A CA 1
ATOM 683 C C . LEU A 1 85 ? 7.126 5.230 28.508 1.00 96.56 85 LEU A C 1
ATOM 685 O O . LEU A 1 85 ? 6.033 4.872 28.959 1.00 96.56 85 LEU A O 1
ATOM 689 N N . PHE A 1 86 ? 7.381 5.249 27.195 1.00 96.12 86 PHE A N 1
ATOM 690 C CA . PHE A 1 86 ? 6.417 4.791 26.195 1.00 96.12 86 PHE A CA 1
ATOM 691 C C . PHE A 1 86 ? 6.116 3.296 26.355 1.00 96.12 86 PHE A C 1
ATOM 693 O O . PHE A 1 86 ? 4.950 2.895 26.401 1.00 96.12 86 PHE A O 1
ATOM 700 N N . LEU A 1 87 ? 7.155 2.465 26.484 1.00 96.25 87 LEU A N 1
ATOM 701 C CA . LEU A 1 87 ? 7.008 1.019 26.637 1.00 96.25 87 LEU A CA 1
ATOM 702 C C . LEU A 1 87 ? 6.445 0.608 27.995 1.00 96.25 87 LEU A C 1
ATOM 704 O O . LEU A 1 87 ? 5.849 -0.463 28.098 1.00 96.25 87 LEU A O 1
ATOM 708 N N . GLU A 1 88 ? 6.571 1.435 29.029 1.00 97.44 88 GLU A N 1
ATOM 709 C CA . GLU A 1 88 ? 5.855 1.235 30.287 1.00 97.44 88 GLU A CA 1
ATOM 710 C C . GLU A 1 88 ? 4.340 1.333 30.114 1.00 97.44 88 GLU A C 1
ATOM 712 O O . GLU A 1 88 ? 3.616 0.650 30.836 1.00 97.44 88 GLU A O 1
ATOM 717 N N . GLN A 1 89 ? 3.846 2.113 29.146 1.00 98.00 89 GLN A N 1
ATOM 718 C CA . GLN A 1 89 ? 2.411 2.206 28.861 1.00 98.00 89 GLN A CA 1
ATOM 719 C C . GLN A 1 89 ? 1.868 1.005 28.073 1.00 98.00 89 GLN A C 1
ATOM 721 O O . GLN A 1 89 ? 0.651 0.826 28.005 1.00 98.00 89 GLN A O 1
ATOM 726 N N . GLN A 1 90 ? 2.744 0.152 27.534 1.00 97.50 90 GLN A N 1
ATOM 727 C CA . GLN A 1 90 ? 2.366 -0.996 26.711 1.00 97.50 90 GLN A CA 1
ATOM 728 C C . GLN A 1 90 ? 2.152 -2.268 27.536 1.00 97.50 90 GLN A C 1
ATOM 730 O O . GLN A 1 90 ? 2.796 -2.523 28.557 1.00 97.50 90 GLN A O 1
ATOM 735 N N . ASP A 1 91 ? 1.245 -3.114 27.065 1.00 97.00 91 ASP A N 1
ATOM 736 C CA . ASP A 1 91 ? 0.898 -4.367 27.711 1.00 97.00 91 ASP A CA 1
ATOM 737 C C . ASP A 1 91 ? 1.914 -5.485 27.424 1.00 97.00 91 ASP A C 1
ATOM 739 O O . ASP A 1 91 ? 1.898 -6.120 26.369 1.00 97.00 91 ASP A O 1
ATOM 743 N N . ARG A 1 92 ? 2.755 -5.791 28.417 1.00 96.62 92 ARG A N 1
ATOM 744 C CA . ARG A 1 92 ? 3.755 -6.873 28.351 1.00 96.62 92 ARG A CA 1
ATOM 745 C C . ARG A 1 92 ? 3.167 -8.286 28.274 1.00 96.62 92 ARG A C 1
ATOM 747 O O . ARG A 1 92 ? 3.898 -9.205 27.918 1.00 96.62 92 ARG A O 1
ATOM 754 N N . ALA A 1 93 ? 1.891 -8.496 28.618 1.00 96.00 93 ALA A N 1
ATOM 755 C CA . ALA A 1 93 ? 1.284 -9.828 28.511 1.00 96.00 93 ALA A CA 1
ATOM 756 C C . ALA A 1 93 ? 0.886 -10.194 27.075 1.00 96.00 93 ALA A C 1
ATOM 758 O O . ALA A 1 93 ? 0.601 -11.360 26.813 1.00 96.00 93 ALA A O 1
ATOM 759 N N . SER A 1 94 ? 0.886 -9.222 26.157 1.00 92.38 94 SER A N 1
ATOM 760 C CA . SER A 1 94 ? 0.755 -9.456 24.722 1.00 92.38 94 SER A CA 1
ATOM 761 C C . SER A 1 94 ? 2.139 -9.320 24.069 1.00 92.38 94 SER A C 1
ATOM 763 O O . SER A 1 94 ? 2.515 -8.228 23.645 1.00 92.38 94 SER A O 1
ATOM 765 N N . PRO A 1 95 ? 2.956 -10.392 24.022 1.00 90.31 95 PRO A N 1
ATOM 766 C CA . PRO A 1 95 ? 4.366 -10.292 23.635 1.00 90.31 95 PRO A CA 1
ATOM 767 C C . PRO A 1 95 ? 4.560 -9.818 22.190 1.00 90.31 95 PRO A C 1
ATOM 769 O O . PRO A 1 95 ? 5.471 -9.038 21.927 1.00 90.31 95 PRO A O 1
ATOM 772 N N . VAL A 1 96 ? 3.689 -10.242 21.266 1.00 86.75 96 VAL A N 1
ATOM 773 C CA . VAL A 1 96 ? 3.738 -9.821 19.854 1.00 86.75 96 VAL A CA 1
ATOM 774 C C . VAL A 1 96 ? 3.471 -8.320 19.733 1.00 86.75 96 VAL A C 1
ATOM 776 O O . VAL A 1 96 ? 4.249 -7.607 19.104 1.00 86.75 96 VAL A O 1
ATOM 779 N N . TRP A 1 97 ? 2.426 -7.827 20.403 1.00 88.62 97 TRP A N 1
ATOM 780 C CA . TRP A 1 97 ? 2.113 -6.399 20.466 1.00 88.62 97 TRP A CA 1
ATOM 781 C C . TRP A 1 97 ? 3.251 -5.596 21.087 1.00 88.62 97 TRP A C 1
ATOM 783 O O . TRP A 1 97 ? 3.708 -4.611 20.514 1.00 88.62 97 TRP A O 1
ATOM 793 N N . TYR A 1 98 ? 3.749 -6.040 22.241 1.00 91.69 98 TYR A N 1
ATOM 794 C CA . TYR A 1 98 ? 4.828 -5.357 22.940 1.00 91.69 98 TYR A CA 1
ATOM 795 C C . TYR A 1 98 ? 6.087 -5.251 22.072 1.00 91.69 98 TYR A C 1
ATOM 797 O O . TYR A 1 98 ? 6.704 -4.190 22.016 1.00 91.69 98 TYR A O 1
ATOM 805 N N . ALA A 1 99 ? 6.441 -6.318 21.347 1.00 88.50 99 ALA A N 1
ATOM 806 C CA . ALA A 1 99 ? 7.558 -6.308 20.408 1.00 88.50 99 ALA A CA 1
ATOM 807 C C . ALA A 1 99 ? 7.343 -5.306 19.261 1.00 88.50 99 ALA A C 1
ATOM 809 O O . ALA A 1 99 ? 8.255 -4.544 18.948 1.00 88.50 99 ALA A O 1
ATOM 810 N N . GLN A 1 100 ? 6.138 -5.241 18.681 1.00 84.81 100 GLN A N 1
ATOM 811 C CA . GLN A 1 100 ? 5.802 -4.254 17.646 1.00 84.81 100 GLN A CA 1
ATOM 812 C C . GLN A 1 100 ? 5.936 -2.815 18.165 1.00 84.81 100 GLN A C 1
ATOM 814 O O . GLN A 1 100 ? 6.551 -1.972 17.510 1.00 84.81 100 GLN A O 1
ATOM 819 N N . GLN A 1 101 ? 5.435 -2.537 19.372 1.00 89.94 101 GLN A N 1
ATOM 820 C CA . GLN A 1 101 ? 5.559 -1.214 19.988 1.00 89.94 101 GLN A CA 1
ATOM 821 C C . GLN A 1 101 ? 7.010 -0.881 20.372 1.00 89.94 101 GLN A C 1
ATOM 823 O O . GLN A 1 101 ? 7.421 0.273 20.275 1.00 89.94 101 GLN A O 1
ATOM 828 N N . ALA A 1 102 ? 7.818 -1.877 20.749 1.00 89.69 102 ALA A N 1
ATOM 829 C CA . ALA A 1 102 ? 9.246 -1.707 21.018 1.00 89.69 102 ALA A CA 1
ATOM 830 C C . ALA A 1 102 ? 10.047 -1.310 19.776 1.00 89.69 102 ALA A C 1
ATOM 832 O O . ALA A 1 102 ? 10.966 -0.501 19.899 1.00 89.69 102 ALA A O 1
ATOM 833 N N . VAL A 1 103 ? 9.688 -1.843 18.604 1.00 85.50 103 VAL A N 1
ATOM 834 C CA . VAL A 1 103 ? 10.260 -1.406 17.322 1.00 85.50 103 VAL A CA 1
ATOM 835 C C . VAL A 1 103 ? 9.844 0.034 17.032 1.00 85.50 103 VAL A C 1
ATOM 837 O O . VAL A 1 103 ? 10.706 0.860 16.761 1.00 85.50 103 VAL A O 1
ATOM 840 N N . ARG A 1 104 ? 8.553 0.358 17.183 1.00 84.00 104 ARG A N 1
ATOM 841 C CA . ARG A 1 104 ? 8.012 1.708 16.945 1.00 84.00 104 ARG A CA 1
ATOM 842 C C . ARG A 1 104 ? 8.645 2.791 17.823 1.00 84.00 104 ARG A C 1
ATOM 844 O O . ARG A 1 104 ? 8.849 3.911 17.374 1.00 84.00 104 ARG A O 1
ATOM 851 N N . ALA A 1 105 ? 8.950 2.468 19.076 1.00 87.88 105 ALA A N 1
ATOM 852 C CA . ALA A 1 105 ? 9.548 3.394 20.037 1.00 87.88 105 ALA A CA 1
ATOM 853 C C . ALA A 1 105 ? 11.078 3.500 19.941 1.00 87.88 105 ALA A C 1
ATOM 855 O O . ALA A 1 105 ? 11.695 4.156 20.783 1.00 87.88 105 ALA A O 1
ATOM 856 N N . ASN A 1 106 ? 11.714 2.814 18.986 1.00 85.19 106 ASN A N 1
ATOM 857 C CA . ASN A 1 106 ? 13.160 2.890 18.818 1.00 85.19 106 ASN A CA 1
ATOM 858 C C . ASN A 1 106 ? 13.552 4.348 18.479 1.00 85.19 106 ASN A C 1
ATOM 860 O O . ASN A 1 106 ? 12.997 4.902 17.536 1.00 85.19 106 ASN A O 1
ATOM 864 N N . PRO A 1 107 ? 14.498 4.995 19.193 1.00 75.94 107 PRO A N 1
ATOM 865 C CA . PRO A 1 107 ? 14.958 6.353 18.871 1.00 75.94 107 PRO A CA 1
ATOM 866 C C . PRO A 1 107 ? 15.468 6.519 17.435 1.00 75.94 107 PRO A C 1
ATOM 868 O O . PRO A 1 107 ? 15.519 7.634 16.916 1.00 75.94 107 PRO A O 1
ATOM 871 N N . GLU A 1 108 ? 15.864 5.409 16.812 1.00 70.62 108 GLU A N 1
ATOM 872 C CA . GLU A 1 108 ? 16.301 5.342 15.423 1.00 70.62 108 GLU A CA 1
ATOM 873 C C . GLU A 1 108 ? 15.144 5.384 14.412 1.00 70.62 108 GLU A C 1
ATOM 875 O O . GLU A 1 108 ? 15.385 5.670 13.237 1.00 70.62 108 GLU A O 1
ATOM 880 N N . CYS A 1 109 ? 13.894 5.185 14.858 1.00 66.31 109 CYS A N 1
ATOM 881 C CA . CYS A 1 109 ? 12.685 5.558 14.126 1.00 66.31 109 CYS A CA 1
ATOM 882 C C . CYS A 1 109 ? 12.638 7.088 14.024 1.00 66.31 109 CYS A C 1
ATOM 884 O O . CYS A 1 109 ? 11.947 7.787 14.765 1.00 66.31 109 CYS A O 1
ATOM 886 N N . CYS A 1 110 ? 13.462 7.632 13.135 1.00 50.25 110 CYS A N 1
ATOM 887 C CA . CYS A 1 110 ? 13.500 9.050 12.852 1.00 50.25 110 CYS A CA 1
ATOM 888 C C . CYS A 1 110 ? 12.156 9.435 12.216 1.00 50.25 110 CYS A C 1
ATOM 890 O O . CYS A 1 110 ? 11.812 8.868 11.176 1.00 50.25 110 CYS A O 1
ATOM 892 N N . PRO A 1 111 ? 11.403 10.402 12.771 1.00 46.66 111 PRO A N 1
ATOM 893 C CA . PRO A 1 111 ? 10.336 11.020 11.998 1.00 46.66 111 PRO A CA 1
ATOM 894 C C . PRO A 1 111 ? 10.943 11.594 10.707 1.00 46.66 111 PRO A C 1
ATOM 896 O O . PRO A 1 111 ? 12.118 11.980 10.724 1.00 46.66 111 PRO A O 1
ATOM 899 N N . PRO A 1 112 ? 10.186 11.678 9.600 1.00 43.09 112 PRO A N 1
ATOM 900 C CA . PRO A 1 112 ? 10.643 12.321 8.375 1.00 43.09 112 PRO A CA 1
ATOM 901 C C . PRO A 1 112 ? 10.789 13.830 8.619 1.00 43.09 112 PRO A C 1
ATOM 903 O O . PRO A 1 112 ? 9.962 14.641 8.221 1.00 43.09 112 PRO A O 1
ATOM 906 N N . THR A 1 113 ? 11.845 14.247 9.313 1.00 41.66 113 THR A N 1
ATOM 907 C CA . THR A 1 113 ? 12.261 15.645 9.404 1.00 41.66 113 THR A CA 1
ATOM 908 C C . THR A 1 113 ? 13.065 15.981 8.158 1.00 41.66 113 THR A C 1
ATOM 910 O O . THR A 1 113 ? 14.259 16.214 8.266 1.00 41.66 113 THR A O 1
ATOM 913 N N . GLY A 1 114 ? 12.438 15.918 6.978 1.00 41.28 114 GLY A N 1
ATOM 914 C CA . GLY A 1 114 ? 12.901 16.499 5.704 1.00 41.28 114 GLY A CA 1
ATOM 915 C C . GLY A 1 114 ? 14.308 16.161 5.178 1.00 41.28 114 GLY A C 1
ATOM 916 O O . GLY A 1 114 ? 14.668 16.654 4.118 1.00 41.28 114 GLY A O 1
ATOM 917 N N . GLN A 1 115 ? 15.115 15.366 5.882 1.00 39.56 115 GLN A N 1
ATOM 918 C CA . GLN A 1 115 ? 16.470 14.971 5.509 1.00 39.56 115 GLN A CA 1
ATOM 919 C C . GLN A 1 115 ? 16.736 13.562 6.038 1.00 39.56 115 GLN A C 1
ATOM 921 O O . GLN A 1 115 ? 16.874 13.334 7.241 1.00 39.56 115 GLN A O 1
ATOM 926 N N . VAL A 1 116 ? 16.773 12.607 5.115 1.00 40.88 116 VAL A N 1
ATOM 927 C CA . VAL A 1 116 ? 17.043 11.198 5.390 1.00 40.88 116 VAL A CA 1
ATOM 928 C C . VAL A 1 116 ? 18.552 10.958 5.351 1.00 40.88 116 VAL A C 1
ATOM 930 O O . VAL A 1 116 ? 19.226 11.263 4.373 1.00 40.88 116 VAL A O 1
ATOM 933 N N . SER A 1 117 ? 19.092 10.439 6.454 1.00 39.53 117 SER A N 1
ATOM 934 C CA . SER A 1 117 ? 20.497 10.047 6.607 1.00 39.53 117 SER A CA 1
ATOM 935 C C . SER A 1 117 ? 20.654 8.540 6.365 1.00 39.53 117 SER A C 1
ATOM 937 O O . SER A 1 117 ? 19.832 7.750 6.833 1.00 39.53 117 SER A O 1
ATOM 939 N N . ILE A 1 118 ? 21.766 8.144 5.729 1.00 43.94 118 ILE A N 1
ATOM 940 C CA . ILE A 1 118 ? 22.220 6.761 5.441 1.00 43.94 118 ILE A CA 1
ATOM 941 C C . ILE A 1 118 ? 22.159 5.831 6.678 1.00 43.94 118 ILE A C 1
ATOM 943 O O . ILE A 1 118 ? 22.066 4.611 6.557 1.00 43.94 118 ILE A O 1
ATOM 947 N N . SER A 1 119 ? 22.146 6.385 7.893 1.00 41.22 119 SER A N 1
ATOM 948 C CA . SER A 1 119 ? 21.985 5.634 9.145 1.00 41.22 119 SER A CA 1
ATOM 949 C C . SER A 1 119 ? 20.638 4.902 9.301 1.00 41.22 119 SER A C 1
ATOM 951 O O . SER A 1 119 ? 20.567 3.964 10.093 1.00 41.22 119 SER A O 1
ATOM 953 N N . GLN A 1 120 ? 19.583 5.272 8.562 1.00 42.72 120 GLN A N 1
ATOM 954 C CA . GLN A 1 120 ? 18.259 4.637 8.682 1.00 42.72 120 GLN A CA 1
ATOM 955 C C . GLN A 1 120 ? 18.217 3.189 8.150 1.00 42.72 120 GLN A C 1
ATOM 957 O O . GLN A 1 120 ? 17.563 2.343 8.758 1.00 42.72 120 GLN A O 1
ATOM 962 N N . HIS A 1 121 ? 18.977 2.848 7.101 1.00 40.62 121 HIS A N 1
ATOM 963 C CA . HIS A 1 121 ? 18.979 1.484 6.540 1.00 40.62 121 HIS A CA 1
ATOM 964 C C . HIS A 1 121 ? 19.624 0.440 7.464 1.00 40.62 121 HIS A C 1
ATOM 966 O O . HIS A 1 121 ? 19.198 -0.714 7.505 1.00 40.62 121 HIS A O 1
ATOM 972 N N . ARG A 1 122 ? 20.619 0.837 8.269 1.00 44.47 122 ARG A N 1
ATOM 973 C CA . ARG A 1 122 ? 21.332 -0.083 9.175 1.00 44.47 122 ARG A CA 1
ATOM 974 C C . ARG A 1 122 ? 20.479 -0.515 10.385 1.00 44.47 122 ARG A C 1
ATOM 976 O O . ARG A 1 122 ? 20.804 -1.494 11.053 1.00 44.47 122 ARG A O 1
ATOM 983 N N . CYS A 1 123 ? 19.365 0.169 10.652 1.00 44.94 123 CYS A N 1
ATOM 984 C CA . CYS A 1 123 ? 18.474 -0.149 11.773 1.00 44.94 123 CYS A CA 1
ATOM 985 C C . CYS A 1 123 ? 17.631 -1.409 11.526 1.00 44.94 123 CYS A C 1
ATOM 987 O O . CYS A 1 123 ? 17.362 -2.169 12.455 1.00 44.94 123 CYS A O 1
ATOM 989 N N . LEU A 1 124 ? 17.262 -1.680 10.270 1.00 43.53 124 LEU A N 1
ATOM 990 C CA . LEU A 1 124 ? 16.367 -2.786 9.911 1.00 43.53 124 LEU A CA 1
ATOM 991 C C . LEU A 1 124 ? 17.078 -4.148 9.868 1.00 43.53 124 LEU A C 1
ATOM 993 O O . LEU A 1 124 ? 16.480 -5.164 10.213 1.00 43.53 124 LEU A O 1
ATOM 997 N N . SER A 1 125 ? 18.375 -4.185 9.542 1.00 42.50 125 SER A N 1
ATOM 998 C CA . SER A 1 125 ? 19.153 -5.434 9.490 1.00 42.50 125 SER A CA 1
ATOM 999 C C . SER A 1 125 ? 19.469 -6.033 10.866 1.00 42.50 125 SER A C 1
ATOM 1001 O O . SER A 1 125 ? 19.791 -7.214 10.971 1.00 42.50 125 SER A O 1
ATOM 1003 N N . THR A 1 126 ? 19.406 -5.232 11.933 1.00 41.03 126 THR A N 1
ATOM 1004 C CA . THR A 1 126 ? 19.964 -5.599 13.249 1.00 41.03 126 THR A CA 1
ATOM 1005 C C . THR A 1 126 ? 18.935 -6.246 14.186 1.00 41.03 126 THR A C 1
ATOM 1007 O O . THR A 1 126 ? 19.304 -6.818 15.209 1.00 41.03 126 THR A O 1
ATOM 1010 N N . LEU A 1 127 ? 17.642 -6.216 13.842 1.00 43.91 127 LEU A N 1
ATOM 1011 C CA . LEU A 1 127 ? 16.573 -6.686 14.731 1.00 43.91 127 LEU A CA 1
ATOM 1012 C C . LEU A 1 127 ? 16.366 -8.209 14.762 1.00 43.91 127 LEU A C 1
ATOM 1014 O O . LEU A 1 127 ? 15.593 -8.671 15.593 1.00 43.91 127 LEU A O 1
ATOM 1018 N N . GLY A 1 128 ? 17.049 -9.010 13.934 1.00 32.78 128 GLY A N 1
ATOM 1019 C CA . GLY A 1 128 ? 17.126 -10.477 14.091 1.00 32.78 128 GLY A CA 1
ATOM 1020 C C . GLY A 1 128 ? 15.793 -11.247 14.087 1.00 32.78 128 GLY A C 1
ATOM 1021 O O . GLY A 1 128 ? 15.786 -12.451 14.346 1.00 32.78 128 GLY A O 1
ATOM 1022 N N . VAL A 1 129 ? 14.663 -10.593 13.798 1.00 37.25 129 VAL A N 1
ATOM 1023 C CA . VAL A 1 129 ? 13.355 -11.243 13.736 1.00 37.25 129 VAL A CA 1
ATOM 1024 C C . VAL A 1 129 ? 13.200 -11.873 12.358 1.00 37.25 129 VAL A C 1
ATOM 1026 O O . VAL A 1 129 ? 12.855 -11.221 11.373 1.00 37.25 129 VAL A O 1
ATOM 1029 N N . GLN A 1 130 ? 13.507 -13.163 12.306 1.00 29.61 130 GLN A N 1
ATOM 1030 C CA . GLN A 1 130 ? 13.450 -14.016 11.129 1.00 29.61 130 GLN A CA 1
ATOM 1031 C C . GLN A 1 130 ? 11.984 -14.320 10.761 1.00 29.61 130 GLN A C 1
ATOM 1033 O O . GLN A 1 130 ? 11.499 -15.430 10.954 1.00 29.61 130 GLN A O 1
ATOM 1038 N N . TYR A 1 131 ? 11.245 -13.329 10.257 1.00 33.25 131 TYR A N 1
ATOM 1039 C CA . TYR A 1 131 ? 10.074 -13.619 9.427 1.00 33.25 131 TYR A CA 1
ATOM 1040 C C . TYR A 1 131 ? 10.565 -13.912 8.004 1.00 33.25 131 TYR A C 1
ATOM 1042 O O . TYR A 1 131 ? 11.576 -13.369 7.565 1.00 33.25 131 TYR A O 1
ATOM 1050 N N . ALA A 1 132 ? 9.899 -14.812 7.285 1.00 28.11 132 ALA A N 1
ATOM 1051 C CA . ALA A 1 132 ? 10.158 -15.025 5.864 1.00 28.11 132 ALA A CA 1
ATOM 1052 C C . ALA A 1 132 ? 9.676 -13.780 5.094 1.00 28.11 132 ALA A C 1
ATOM 1054 O O . ALA A 1 132 ? 8.525 -13.704 4.677 1.00 28.11 132 ALA A O 1
ATOM 1055 N N . TRP A 1 133 ? 10.534 -12.762 5.017 1.00 35.66 133 TRP A N 1
ATOM 1056 C CA . TRP A 1 133 ? 10.273 -11.481 4.366 1.00 35.66 133 TRP A CA 1
ATOM 1057 C C . TRP A 1 133 ? 10.415 -11.633 2.851 1.00 35.66 133 TRP A C 1
ATOM 1059 O O . TRP A 1 133 ? 11.478 -12.011 2.357 1.00 35.66 133 TRP A O 1
ATOM 1069 N N . TYR A 1 134 ? 9.348 -11.338 2.111 1.00 34.84 134 TYR A N 1
ATOM 1070 C CA . TYR A 1 134 ? 9.399 -11.248 0.657 1.00 34.84 134 TYR A CA 1
ATOM 1071 C C . TYR A 1 134 ? 10.011 -9.890 0.249 1.00 34.84 134 TYR A C 1
ATOM 1073 O O . TYR A 1 134 ? 9.483 -8.857 0.662 1.00 34.84 134 TYR A O 1
ATOM 1081 N N . PRO A 1 135 ? 11.102 -9.854 -0.544 1.00 33.66 135 PRO A N 1
ATOM 1082 C CA . PRO A 1 135 ? 11.857 -8.624 -0.822 1.00 33.66 135 PRO A CA 1
ATOM 1083 C C . PRO A 1 135 ? 11.064 -7.496 -1.504 1.00 33.66 135 PRO A C 1
ATOM 1085 O O . PRO A 1 135 ? 11.342 -6.331 -1.264 1.00 33.66 135 PRO A O 1
ATOM 1088 N N . TRP A 1 136 ? 10.033 -7.811 -2.291 1.00 43.22 136 TRP A N 1
ATOM 1089 C CA . TRP A 1 136 ? 9.332 -6.849 -3.160 1.00 43.22 136 TRP A CA 1
ATOM 1090 C C . TRP A 1 136 ? 8.310 -5.934 -2.461 1.00 43.22 136 TRP A C 1
ATOM 1092 O O . TRP A 1 136 ? 7.639 -5.149 -3.122 1.00 43.22 136 TRP A O 1
ATOM 1102 N N . GLN A 1 137 ? 8.152 -6.024 -1.139 1.00 42.09 137 GLN A N 1
ATOM 1103 C CA . GLN A 1 137 ? 7.220 -5.185 -0.372 1.00 42.09 137 GLN A CA 1
ATOM 1104 C C . GLN A 1 137 ? 7.893 -3.984 0.315 1.00 42.09 137 GLN A C 1
ATOM 1106 O O . GLN A 1 137 ? 7.241 -3.258 1.057 1.00 42.09 137 GLN A O 1
ATOM 1111 N N . GLN A 1 138 ? 9.176 -3.711 0.063 1.00 35.81 138 GLN A N 1
ATOM 1112 C CA . GLN A 1 138 ? 9.898 -2.570 0.649 1.00 35.81 138 GLN A CA 1
ATOM 1113 C C . GLN A 1 138 ? 9.589 -1.227 -0.043 1.00 35.81 138 GLN A C 1
ATOM 1115 O O . GLN A 1 138 ? 10.470 -0.393 -0.212 1.00 35.81 138 GLN A O 1
ATOM 1120 N N . GLY A 1 139 ? 8.352 -0.985 -0.483 1.00 35.59 139 GLY A N 1
ATOM 1121 C CA . GLY A 1 139 ? 7.930 0.379 -0.812 1.00 35.59 139 GLY A CA 1
ATOM 1122 C C . GLY A 1 139 ? 7.917 1.230 0.463 1.00 35.59 139 GLY A C 1
ATOM 1123 O O . GLY A 1 139 ? 7.580 0.722 1.534 1.00 35.59 139 GLY A O 1
ATOM 1124 N N . ALA A 1 140 ? 8.272 2.512 0.358 1.00 35.38 140 ALA A N 1
ATOM 1125 C CA . ALA A 1 140 ? 8.427 3.483 1.452 1.00 35.38 140 ALA A CA 1
ATOM 1126 C C . ALA A 1 140 ? 7.314 3.499 2.537 1.00 35.38 140 ALA A C 1
ATOM 1128 O O . ALA A 1 140 ? 7.552 3.972 3.652 1.00 35.38 140 ALA A O 1
ATOM 1129 N N . SER A 1 141 ? 6.135 2.928 2.269 1.00 36.78 141 SER A N 1
ATOM 1130 C CA . SER A 1 141 ? 5.039 2.745 3.230 1.00 36.78 141 SER A CA 1
ATOM 1131 C C . SER A 1 141 ? 5.364 1.803 4.402 1.00 36.78 141 SER A C 1
ATOM 1133 O O . SER A 1 141 ? 4.897 2.046 5.512 1.00 36.78 141 SER A O 1
ATOM 1135 N N . ALA A 1 142 ? 6.216 0.784 4.216 1.00 35.06 142 ALA A N 1
ATOM 1136 C CA . ALA A 1 142 ? 6.560 -0.183 5.272 1.00 35.06 142 ALA A CA 1
ATOM 1137 C C . ALA A 1 142 ? 7.213 0.477 6.499 1.00 35.06 142 ALA A C 1
ATOM 1139 O O . ALA A 1 142 ? 6.910 0.164 7.648 1.00 35.06 142 ALA A O 1
ATOM 1140 N N . VAL A 1 143 ? 8.128 1.415 6.241 1.00 40.28 143 VAL A N 1
ATOM 1141 C CA . VAL A 1 143 ? 8.875 2.150 7.271 1.00 40.28 143 VAL A CA 1
ATOM 1142 C C . VAL A 1 143 ? 8.032 3.298 7.839 1.00 40.28 143 VAL A C 1
ATOM 1144 O O . VAL A 1 143 ? 8.187 3.656 9.008 1.00 40.28 143 VAL A O 1
ATOM 1147 N N . HIS A 1 144 ? 7.101 3.847 7.049 1.00 47.22 144 HIS A N 1
ATOM 1148 C CA . HIS A 1 144 ? 6.196 4.910 7.495 1.00 47.22 144 HIS A CA 1
ATOM 1149 C C . HIS A 1 144 ? 5.237 4.454 8.599 1.00 47.22 144 HIS A C 1
ATOM 1151 O O . HIS A 1 144 ? 5.019 5.210 9.548 1.00 47.22 144 HIS A O 1
ATOM 1157 N N . ASP A 1 145 ? 4.740 3.217 8.565 1.00 54.00 145 ASP A N 1
ATOM 1158 C CA . ASP A 1 145 ? 3.872 2.714 9.637 1.00 54.00 145 ASP A CA 1
ATOM 1159 C C . ASP A 1 145 ? 4.650 2.436 10.936 1.00 54.00 145 ASP A C 1
ATOM 1161 O O . ASP A 1 145 ? 4.173 2.758 12.029 1.00 54.00 145 ASP A O 1
ATOM 1165 N N . HIS A 1 146 ? 5.891 1.937 10.846 1.00 62.00 146 HIS A N 1
ATOM 1166 C CA . HIS A 1 146 ? 6.760 1.720 12.013 1.00 62.00 146 HIS A CA 1
ATOM 1167 C C . HIS A 1 146 ? 7.103 3.008 12.757 1.00 62.00 146 HIS A C 1
ATOM 1169 O O . HIS A 1 146 ? 7.158 3.016 13.984 1.00 62.00 146 HIS A O 1
ATOM 1175 N N . CYS A 1 147 ? 7.336 4.084 12.013 1.00 68.06 147 CYS A N 1
ATOM 1176 C CA . CYS A 1 147 ? 7.746 5.375 12.552 1.00 68.06 147 CYS A CA 1
ATOM 1177 C C . CYS A 1 147 ? 6.572 6.353 12.686 1.00 68.06 147 CYS A C 1
ATOM 1179 O O . CYS A 1 147 ? 6.787 7.524 13.009 1.00 68.06 147 CYS A O 1
ATOM 1181 N N . SER A 1 148 ? 5.338 5.900 12.431 1.00 73.38 148 SER A N 1
ATOM 1182 C CA . SER A 1 148 ? 4.166 6.766 12.477 1.00 73.38 148 SER A CA 1
ATOM 1183 C C . SER A 1 148 ? 4.035 7.400 13.861 1.00 73.38 148 SER A C 1
ATOM 1185 O O . SER A 1 148 ? 4.029 6.678 14.872 1.00 73.38 148 SER A O 1
ATOM 1187 N N . PRO A 1 149 ? 3.916 8.737 13.943 1.00 81.25 149 PRO A N 1
ATOM 1188 C CA . PRO A 1 149 ? 3.907 9.429 15.216 1.00 81.25 149 PRO A CA 1
ATOM 1189 C C . PRO A 1 149 ? 2.733 8.970 16.077 1.00 81.25 149 PRO A C 1
ATOM 1191 O O . PRO A 1 149 ? 1.615 8.779 15.595 1.00 81.25 149 PRO A O 1
ATOM 1194 N N . VAL A 1 150 ? 2.977 8.788 17.374 1.00 85.94 150 VAL A N 1
ATOM 1195 C CA . VAL A 1 150 ? 1.894 8.609 18.344 1.00 85.94 150 VAL A CA 1
ATOM 1196 C C . VAL A 1 150 ? 1.303 9.985 18.611 1.00 85.94 150 VAL A C 1
ATOM 1198 O O . VAL A 1 150 ? 1.846 10.781 19.377 1.00 85.94 150 VAL A O 1
ATOM 1201 N N . LEU A 1 151 ? 0.212 10.289 17.916 1.00 88.56 151 LEU A N 1
ATOM 1202 C CA . LEU A 1 151 ? -0.456 11.577 18.030 1.00 88.56 151 LEU A CA 1
ATOM 1203 C C . LEU A 1 151 ? -1.198 11.684 19.364 1.00 88.56 151 LEU A C 1
ATOM 1205 O O . LEU A 1 151 ? -1.736 10.700 19.887 1.00 88.56 151 LEU A O 1
ATOM 1209 N N . ALA A 1 152 ? -1.251 12.912 19.883 1.00 92.25 152 ALA A N 1
ATOM 1210 C CA . ALA A 1 152 ? -2.179 13.256 20.947 1.00 92.25 152 ALA A CA 1
ATOM 1211 C C . ALA A 1 152 ? -3.608 12.963 20.477 1.00 92.25 152 ALA A C 1
ATOM 1213 O O . ALA A 1 152 ? -3.966 13.231 19.324 1.00 92.25 152 ALA A O 1
ATOM 1214 N N . ALA A 1 153 ? -4.408 12.396 21.372 1.00 95.38 153 ALA A N 1
ATOM 1215 C CA . ALA A 1 153 ? -5.732 11.916 21.040 1.00 95.38 153 ALA A CA 1
ATOM 1216 C C . ALA A 1 153 ? -6.708 12.146 22.193 1.00 95.38 153 ALA A C 1
ATOM 1218 O O . ALA A 1 153 ? -6.337 12.075 23.365 1.00 95.38 153 ALA A O 1
ATOM 1219 N N . GLN A 1 154 ? -7.969 12.408 21.864 1.00 97.31 154 GLN A N 1
ATOM 1220 C CA . GLN A 1 154 ? -9.031 12.585 22.846 1.00 97.31 154 GLN A CA 1
ATOM 1221 C C . GLN A 1 154 ? -9.939 11.359 22.868 1.00 97.31 154 GLN A C 1
ATOM 1223 O O . GLN A 1 154 ? -10.556 11.022 21.858 1.00 97.31 154 GLN A O 1
ATOM 1228 N N . VAL A 1 155 ? -10.075 10.730 24.034 1.00 97.81 155 VAL A N 1
ATOM 1229 C CA . VAL A 1 155 ? -10.996 9.612 24.244 1.00 97.81 155 VAL A CA 1
ATOM 1230 C C . VAL A 1 155 ? -12.434 10.105 24.133 1.00 97.81 155 VAL A C 1
ATOM 1232 O O . VAL A 1 155 ? -12.882 10.922 24.945 1.00 97.81 155 VAL A O 1
ATOM 1235 N N . GLN A 1 156 ? -13.180 9.564 23.173 1.00 97.50 156 GLN A N 1
ATOM 1236 C CA . GLN A 1 156 ? -14.598 9.849 22.956 1.00 97.50 156 GLN A CA 1
ATOM 1237 C C . GLN A 1 156 ? -15.492 8.834 23.664 1.00 97.50 156 GLN A C 1
ATOM 1239 O O . GLN A 1 156 ? -16.402 9.214 24.409 1.00 97.50 156 GLN A O 1
ATOM 1244 N N . LYS A 1 157 ? -15.200 7.543 23.482 1.00 97.31 157 LYS A N 1
ATOM 1245 C CA . LYS A 1 157 ? -16.039 6.436 23.950 1.00 97.31 157 LYS A CA 1
ATOM 1246 C C . LYS A 1 157 ? -15.184 5.310 24.520 1.00 97.31 157 LYS A C 1
ATOM 1248 O O . LYS A 1 157 ? -14.104 5.030 24.015 1.00 97.31 157 LYS A O 1
ATOM 1253 N N . VAL A 1 158 ? -15.689 4.657 25.565 1.00 98.19 158 VAL A N 1
ATOM 1254 C CA . VAL A 1 158 ? -15.069 3.480 26.186 1.00 98.19 158 VAL A CA 1
ATOM 1255 C C . VAL A 1 158 ? -16.120 2.383 26.297 1.00 98.19 158 VAL A C 1
ATOM 1257 O O . VAL A 1 158 ? -17.207 2.618 26.825 1.00 98.19 158 VAL A O 1
ATOM 1260 N N . GLU A 1 159 ? -15.795 1.187 25.820 1.00 97.69 159 GLU A N 1
ATOM 1261 C CA . GLU A 1 159 ? -16.587 -0.029 26.000 1.00 97.69 159 GLU A CA 1
ATOM 1262 C C . GLU A 1 159 ? -15.750 -1.050 26.776 1.00 97.69 159 GLU A C 1
ATOM 1264 O O . GLU A 1 159 ? -14.655 -1.410 26.352 1.00 97.69 159 GLU A O 1
ATOM 1269 N N . LEU A 1 160 ? -16.252 -1.508 27.924 1.00 97.75 160 LEU A N 1
ATOM 1270 C CA . LEU A 1 160 ? -15.540 -2.441 28.800 1.00 97.75 160 LEU A CA 1
ATOM 1271 C C . LEU A 1 160 ? -16.005 -3.881 28.574 1.00 97.75 160 LEU A C 1
ATOM 1273 O O . LEU A 1 160 ? -17.204 -4.161 28.618 1.00 97.75 160 LEU A O 1
ATOM 1277 N N . LEU A 1 161 ? -15.044 -4.791 28.431 1.00 97.06 161 LEU A N 1
ATOM 1278 C CA . LEU A 1 161 ? -15.233 -6.234 28.439 1.00 97.06 161 LEU A CA 1
ATOM 1279 C C . LEU A 1 161 ? -14.209 -6.860 29.392 1.00 97.06 161 LEU A C 1
ATOM 1281 O O . LEU A 1 161 ? -13.034 -6.990 29.059 1.00 97.06 161 LEU A O 1
ATOM 1285 N N . GLN A 1 162 ? -14.673 -7.255 30.580 1.00 95.94 162 GLN A N 1
ATOM 1286 C CA . GLN A 1 162 ? -13.823 -7.767 31.663 1.00 95.94 162 GLN A CA 1
ATOM 1287 C C . GLN A 1 162 ? -12.729 -6.758 32.062 1.00 95.94 162 GLN A C 1
ATOM 1289 O O . GLN A 1 162 ? -13.049 -5.670 32.541 1.00 95.94 162 GLN A O 1
ATOM 1294 N N . ASP A 1 163 ? -11.458 -7.121 31.894 1.00 97.44 163 ASP A N 1
ATOM 1295 C CA . ASP A 1 163 ? -10.292 -6.276 32.131 1.00 97.44 163 ASP A CA 1
ATOM 1296 C C . ASP A 1 163 ? -9.856 -5.510 30.876 1.00 97.44 163 ASP A C 1
ATOM 1298 O O . ASP A 1 163 ? -8.905 -4.748 30.949 1.00 97.44 163 ASP A O 1
ATOM 1302 N N . THR A 1 164 ? -10.527 -5.665 29.735 1.00 97.94 164 THR A N 1
ATOM 1303 C CA . THR A 1 164 ? -10.145 -5.014 28.478 1.00 97.94 164 THR A CA 1
ATOM 1304 C C . THR A 1 164 ? -11.146 -3.923 28.093 1.00 97.94 164 THR A C 1
ATOM 1306 O O . THR A 1 164 ? -12.344 -4.020 28.357 1.00 97.94 164 THR A O 1
ATOM 1309 N N . ALA A 1 165 ? -10.661 -2.862 27.463 1.00 98.25 165 ALA A N 1
ATOM 1310 C CA . ALA A 1 165 ? -11.429 -1.730 26.984 1.00 98.25 165 ALA A CA 1
ATOM 1311 C C . ALA A 1 165 ? -11.195 -1.528 25.485 1.00 98.25 165 ALA A C 1
ATOM 1313 O O . ALA A 1 165 ? -10.051 -1.479 25.034 1.00 98.25 165 ALA A O 1
ATOM 1314 N N . TRP A 1 166 ? -12.281 -1.365 24.737 1.00 97.81 166 TRP A N 1
ATOM 1315 C CA . TRP A 1 166 ? -12.293 -0.797 23.391 1.00 97.81 166 TRP A CA 1
ATOM 1316 C C . TRP A 1 166 ? -12.504 0.709 23.536 1.00 97.81 166 TRP A C 1
ATOM 1318 O O . TRP A 1 166 ? -13.428 1.140 24.234 1.00 97.81 166 TRP A O 1
ATOM 1328 N N . VAL A 1 167 ? -11.619 1.509 22.949 1.00 98.06 167 VAL A N 1
ATOM 1329 C CA . VAL A 1 167 ? -11.558 2.950 23.199 1.00 98.06 167 VAL A CA 1
ATOM 1330 C C . VAL A 1 167 ? -11.547 3.697 21.882 1.00 98.06 167 VAL A C 1
ATOM 1332 O O . VAL A 1 167 ? -10.569 3.648 21.145 1.00 98.06 167 VAL A O 1
ATOM 1335 N N . GLU A 1 168 ? -12.629 4.417 21.612 1.00 97.56 168 GLU A N 1
ATOM 1336 C CA . GLU A 1 168 ? -12.704 5.345 20.489 1.00 97.56 168 GLU A CA 1
ATOM 1337 C C . GLU A 1 168 ? -11.966 6.626 20.848 1.00 97.56 168 GLU A C 1
ATOM 1339 O O . GLU A 1 168 ? -12.253 7.260 21.872 1.00 97.56 168 GLU A O 1
ATOM 1344 N N . VAL A 1 169 ? -11.039 7.018 19.990 1.00 96.94 169 VAL A N 1
ATOM 1345 C CA . VAL A 1 169 ? -10.228 8.218 20.132 1.00 96.94 169 VAL A CA 1
ATOM 1346 C C . VAL A 1 169 ? -10.340 9.074 18.877 1.00 96.94 169 VAL A C 1
ATOM 1348 O O . VAL A 1 169 ? -10.501 8.548 17.781 1.00 96.94 169 VAL A O 1
ATOM 1351 N N . VAL A 1 170 ? -10.253 10.392 19.033 1.00 96.12 170 VAL A N 1
ATOM 1352 C CA . VAL A 1 170 ? -10.078 11.334 17.917 1.00 96.12 170 VAL A CA 1
ATOM 1353 C C . VAL A 1 170 ? -8.650 11.851 17.967 1.00 96.12 170 VAL A C 1
ATOM 1355 O O . VAL A 1 170 ? -8.234 12.378 19.000 1.00 96.12 170 VAL A O 1
ATOM 1358 N N . GLU A 1 171 ? -7.903 11.678 16.880 1.00 92.06 171 GLU A N 1
ATOM 1359 C CA . GLU A 1 171 ? -6.472 11.981 16.794 1.00 92.06 171 GLU A CA 1
ATOM 1360 C C . GLU A 1 171 ? -6.171 13.000 15.688 1.00 92.06 171 GLU A C 1
ATOM 1362 O O . GLU A 1 171 ? -6.856 13.052 14.663 1.00 92.06 171 GLU A O 1
ATOM 1367 N N . GLY A 1 172 ? -5.088 13.759 15.878 1.00 84.56 172 GLY A N 1
ATOM 1368 C CA . GLY A 1 172 ? -4.491 14.595 14.835 1.00 84.56 172 GLY A CA 1
ATOM 1369 C C . GLY A 1 172 ? -5.269 15.864 14.468 1.00 84.56 172 GLY A C 1
ATOM 1370 O O . GLY A 1 172 ? -6.334 16.166 15.003 1.00 84.56 172 GLY A O 1
ATOM 1371 N N . SER A 1 173 ? -4.694 16.637 13.544 1.00 76.25 173 SER A N 1
ATOM 1372 C CA . SER A 1 173 ? -5.2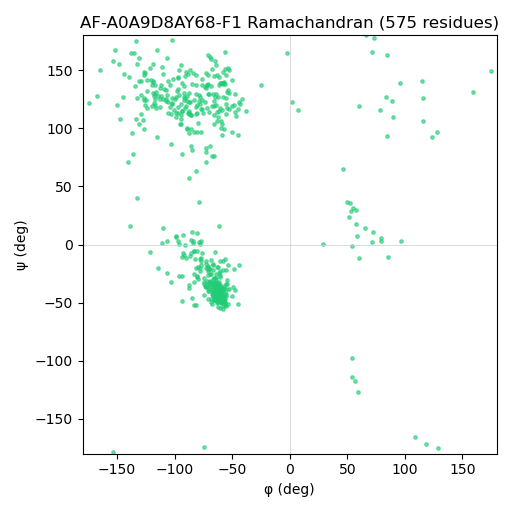90 17.868 13.005 1.00 76.25 173 SER A CA 1
ATOM 1373 C C . SER A 1 173 ? -6.433 17.597 12.027 1.00 76.25 173 SER A C 1
ATOM 1375 O O . SER A 1 173 ? -7.356 18.400 11.939 1.00 76.25 173 SER A O 1
ATOM 1377 N N . SER A 1 174 ? -6.393 16.461 11.327 1.00 74.31 174 SER A N 1
ATOM 1378 C CA . SER A 1 174 ? -7.439 15.997 10.409 1.00 74.31 174 SER A CA 1
ATOM 1379 C C . SER A 1 174 ? -8.657 15.399 11.121 1.00 74.31 174 SER A C 1
ATOM 1381 O O . SER A 1 174 ? -9.562 14.916 10.451 1.00 74.31 174 SER A O 1
ATOM 1383 N N . LEU A 1 175 ? -8.693 15.415 12.464 1.00 87.25 175 LEU A N 1
ATOM 1384 C CA . LEU A 1 175 ? -9.779 14.876 13.289 1.00 87.25 175 LEU A CA 1
ATOM 1385 C C . LEU A 1 175 ? -10.221 13.483 12.819 1.00 87.25 175 LEU A C 1
ATOM 1387 O O . LEU A 1 175 ? -11.341 13.284 12.348 1.00 87.25 175 LEU A O 1
ATOM 1391 N N . THR A 1 176 ? -9.324 12.508 12.938 1.00 88.38 176 THR A N 1
ATOM 1392 C CA . THR A 1 176 ? -9.591 11.118 12.549 1.00 88.38 176 THR A CA 1
ATOM 1393 C C . THR A 1 176 ? -10.022 10.305 13.769 1.00 88.38 176 THR A C 1
ATOM 1395 O O . THR A 1 176 ? -9.335 10.308 14.790 1.00 88.38 176 THR A O 1
ATOM 1398 N N . ARG A 1 177 ? -11.151 9.595 13.679 1.00 94.19 177 ARG A N 1
ATOM 1399 C CA . ARG A 1 177 ? -11.608 8.632 14.692 1.00 94.19 177 ARG A CA 1
ATOM 1400 C C . ARG A 1 177 ? -10.902 7.298 14.510 1.00 94.19 177 ARG A C 1
ATOM 1402 O O . ARG A 1 177 ? -10.914 6.743 13.419 1.00 94.19 177 ARG A O 1
ATOM 1409 N N . ARG A 1 178 ? -10.337 6.758 15.581 1.00 94.06 178 ARG A N 1
ATOM 1410 C CA . ARG A 1 178 ? -9.689 5.441 15.622 1.00 94.06 178 ARG A CA 1
ATOM 1411 C C . ARG A 1 178 ? -10.116 4.677 16.861 1.00 94.06 178 ARG A C 1
ATOM 1413 O O . ARG A 1 178 ? -10.637 5.258 17.811 1.00 94.06 178 ARG A O 1
ATOM 1420 N N . VAL A 1 179 ? -9.862 3.376 16.870 1.00 95.50 179 VAL A N 1
ATOM 1421 C CA . VAL A 1 179 ? -9.926 2.557 18.074 1.00 95.50 179 VAL A CA 1
ATOM 1422 C C . VAL A 1 179 ? -8.525 2.238 18.586 1.00 95.50 179 VAL A C 1
ATOM 1424 O O . VAL A 1 179 ? -7.636 1.849 17.832 1.00 95.50 179 VAL A O 1
ATOM 1427 N N . ARG A 1 180 ? -8.361 2.338 19.903 1.00 95.69 180 ARG A N 1
ATOM 1428 C CA . ARG A 1 180 ? -7.259 1.748 20.664 1.00 95.69 180 ARG A CA 1
ATOM 1429 C C . ARG A 1 180 ? -7.809 0.750 21.682 1.00 95.69 180 ARG A C 1
ATOM 1431 O O . ARG A 1 180 ? -8.965 0.846 22.103 1.00 95.69 180 ARG A O 1
ATOM 1438 N N . PHE A 1 181 ? -6.987 -0.208 22.092 1.00 97.12 181 PHE A N 1
ATOM 1439 C CA . PHE A 1 181 ? -7.379 -1.235 23.058 1.00 97.12 181 PHE A CA 1
ATOM 1440 C C . PHE A 1 181 ? -6.541 -1.118 24.322 1.00 97.12 181 PHE A C 1
ATOM 1442 O O . PHE A 1 181 ? -5.332 -0.934 24.254 1.00 97.12 181 PHE A O 1
ATOM 1449 N N . TYR A 1 182 ? -7.168 -1.246 25.489 1.00 98.19 182 TYR A N 1
ATOM 1450 C CA . TYR A 1 182 ? -6.466 -1.146 26.768 1.00 98.19 182 TYR A CA 1
ATOM 1451 C C . TYR A 1 182 ? -6.818 -2.309 27.679 1.00 98.19 182 TYR A C 1
ATOM 1453 O O . TYR A 1 182 ? -7.977 -2.688 27.763 1.00 98.19 182 TYR A O 1
ATOM 1461 N N . ARG A 1 183 ? -5.843 -2.843 28.414 1.00 98.25 183 ARG A N 1
ATOM 1462 C CA . ARG A 1 183 ? -6.050 -3.862 29.445 1.00 98.25 183 ARG A CA 1
ATOM 1463 C C . ARG A 1 183 ? -5.758 -3.297 30.829 1.00 98.25 183 ARG A C 1
ATOM 1465 O O . ARG A 1 183 ? -4.752 -2.620 31.037 1.00 98.25 183 ARG A O 1
ATOM 1472 N N . LYS A 1 184 ? -6.634 -3.572 31.789 1.00 98.38 184 LYS A N 1
ATOM 1473 C CA . LYS A 1 184 ? -6.517 -3.189 33.191 1.00 98.38 184 LYS A CA 1
ATOM 1474 C C . LYS A 1 184 ? -5.607 -4.181 33.902 1.00 98.38 184 LYS A C 1
ATOM 1476 O O . LYS A 1 184 ? -5.952 -5.338 34.104 1.00 98.38 184 LYS A O 1
ATOM 1481 N N . THR A 1 185 ? -4.445 -3.701 34.312 1.00 97.62 185 THR A N 1
ATOM 1482 C CA . THR A 1 185 ? -3.470 -4.444 35.114 1.00 97.62 185 THR A CA 1
ATOM 1483 C C . THR A 1 185 ? -3.533 -4.001 36.578 1.00 97.62 185 THR A C 1
ATOM 1485 O O . THR A 1 185 ? -4.239 -3.053 36.930 1.00 97.62 185 THR A O 1
ATOM 1488 N N . ASN A 1 186 ? -2.755 -4.645 37.449 1.00 96.94 186 ASN A N 1
ATOM 1489 C CA . ASN A 1 186 ? -2.546 -4.180 38.824 1.00 96.94 186 ASN A CA 1
ATOM 1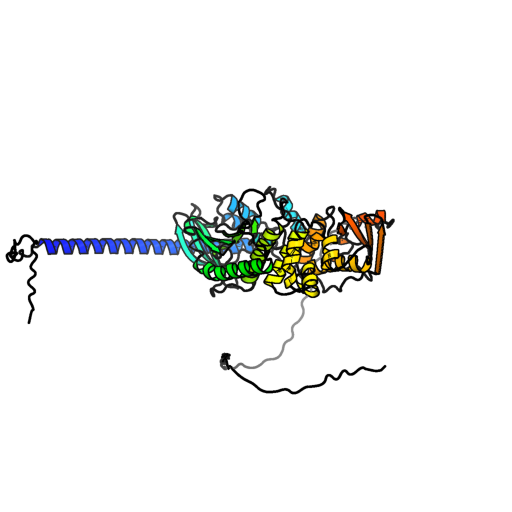490 C C . ASN A 1 186 ? -1.870 -2.795 38.904 1.00 96.94 186 ASN A C 1
ATOM 1492 O O . ASN A 1 186 ? -1.969 -2.139 39.935 1.00 96.94 186 ASN A O 1
ATOM 1496 N N . LEU A 1 187 ? -1.207 -2.352 37.830 1.00 95.62 187 LEU A N 1
ATOM 1497 C CA . LEU A 1 187 ? -0.546 -1.047 37.725 1.00 95.62 187 LEU A CA 1
ATOM 1498 C C . LEU A 1 187 ? -1.406 0.015 37.015 1.00 95.62 187 LEU A C 1
ATOM 1500 O O . LEU A 1 187 ? -0.937 1.128 36.802 1.00 95.62 187 LEU A O 1
ATOM 1504 N N . GLY A 1 188 ? -2.644 -0.314 36.633 1.00 97.50 188 GLY A N 1
ATOM 1505 C CA . GLY A 1 188 ? -3.523 0.558 35.847 1.00 97.50 188 GLY A CA 1
ATOM 1506 C C . GLY A 1 188 ? -3.724 0.073 34.410 1.00 97.50 188 GLY A C 1
ATOM 1507 O O . GLY A 1 188 ? -3.445 -1.084 34.085 1.00 97.50 188 GLY A O 1
ATOM 1508 N N . TRP A 1 189 ? -4.261 0.943 33.556 1.00 98.50 189 TRP A N 1
ATOM 1509 C CA . TRP A 1 189 ? -4.532 0.633 32.151 1.00 98.50 189 TRP A CA 1
ATOM 1510 C C . TRP A 1 189 ? -3.249 0.642 31.318 1.00 98.50 189 TRP A C 1
ATOM 1512 O O . TRP A 1 189 ? -2.413 1.526 31.478 1.00 98.50 189 TRP A O 1
ATOM 1522 N N . ARG A 1 190 ? -3.105 -0.339 30.426 1.00 98.31 190 ARG A N 1
ATOM 1523 C CA . ARG A 1 190 ? -1.990 -0.470 29.478 1.00 98.31 190 ARG A CA 1
ATOM 1524 C C . ARG A 1 190 ? -2.530 -0.687 28.074 1.00 98.31 190 ARG A C 1
ATOM 1526 O O . ARG A 1 190 ? -3.507 -1.415 27.923 1.00 98.31 190 ARG A O 1
ATOM 1533 N N . HIS A 1 191 ? -1.920 -0.082 27.067 1.00 97.12 191 HIS A N 1
ATOM 1534 C CA . HIS A 1 191 ? -2.318 -0.261 25.672 1.00 97.12 191 HIS A CA 1
ATOM 1535 C C . HIS A 1 191 ? -1.932 -1.666 25.199 1.00 97.12 191 HIS A C 1
ATOM 1537 O O . HIS A 1 191 ? -0.811 -2.123 25.430 1.00 97.12 191 HIS A O 1
ATOM 1543 N N . THR A 1 192 ? -2.879 -2.382 24.599 1.00 96.25 192 THR A N 1
ATOM 1544 C CA . THR A 1 192 ? -2.748 -3.793 24.220 1.00 96.25 192 THR A CA 1
ATOM 1545 C C . THR A 1 192 ? -3.229 -4.046 22.789 1.00 96.25 192 THR A C 1
ATOM 1547 O O . THR A 1 192 ? -3.757 -3.151 22.130 1.00 96.25 192 THR A O 1
ATOM 1550 N N . ALA A 1 193 ? -3.056 -5.280 22.315 1.00 93.12 193 ALA A N 1
ATOM 1551 C CA . ALA A 1 193 ? -3.512 -5.710 20.998 1.00 93.12 193 ALA A CA 1
ATOM 1552 C C . ALA A 1 193 ? -5.048 -5.654 20.861 1.00 93.12 193 ALA A C 1
ATOM 1554 O O . ALA A 1 193 ? -5.766 -5.830 21.852 1.00 93.12 193 ALA A O 1
ATOM 1555 N N . PRO A 1 194 ? -5.575 -5.513 19.632 1.00 93.06 194 PRO A N 1
ATOM 1556 C CA . PRO A 1 194 ? -6.997 -5.684 19.369 1.00 93.06 194 PRO A CA 1
ATOM 1557 C C . PRO A 1 194 ? -7.546 -7.021 19.877 1.00 93.06 194 PRO A C 1
ATOM 1559 O O . PRO A 1 194 ? -6.980 -8.083 19.625 1.00 93.06 194 PRO A O 1
ATOM 1562 N N . LEU A 1 195 ? -8.691 -6.980 20.565 1.00 94.56 195 LEU A N 1
ATOM 1563 C CA . LEU A 1 195 ? -9.363 -8.181 21.067 1.00 94.56 195 LEU A CA 1
ATOM 1564 C C . LEU A 1 195 ? -10.551 -8.553 20.171 1.00 94.56 195 LEU A C 1
ATOM 1566 O O . LEU A 1 195 ? -11.520 -7.798 20.060 1.00 94.56 195 LEU A O 1
ATOM 1570 N N . LYS A 1 196 ? -10.516 -9.767 19.601 1.00 93.50 196 LYS A N 1
ATOM 1571 C CA . LYS A 1 196 ? -11.523 -10.301 18.660 1.00 93.50 196 LYS A CA 1
ATOM 1572 C C . LYS A 1 196 ? -12.975 -10.148 19.139 1.00 93.50 196 LYS A C 1
ATOM 1574 O O . LYS A 1 196 ? -13.862 -9.864 18.341 1.00 93.50 196 LYS A O 1
ATOM 1579 N N . ALA A 1 197 ? -13.216 -10.289 20.443 1.00 95.94 197 ALA A N 1
ATOM 1580 C CA . ALA A 1 197 ? -14.554 -10.229 21.034 1.00 95.94 197 ALA A CA 1
ATOM 1581 C C . ALA A 1 197 ? -15.285 -8.885 20.826 1.00 95.94 197 ALA A C 1
ATOM 1583 O O . ALA A 1 197 ? -16.513 -8.857 20.856 1.00 95.94 197 ALA A O 1
ATOM 1584 N N . PHE A 1 198 ? -14.572 -7.777 20.581 1.00 96.44 198 PHE A N 1
ATOM 1585 C CA . PHE A 1 198 ? -15.209 -6.476 20.337 1.00 96.44 198 PHE A CA 1
ATOM 1586 C C . PHE A 1 198 ? -15.749 -6.302 18.916 1.00 96.44 198 PHE A C 1
ATOM 1588 O O . PHE A 1 198 ? -16.611 -5.447 18.696 1.00 96.44 198 PHE A O 1
ATOM 1595 N N . TRP A 1 199 ? -15.274 -7.096 17.959 1.00 95.50 199 TRP A N 1
ATOM 1596 C CA . TRP A 1 199 ? -15.532 -6.877 16.536 1.00 95.50 199 TRP A CA 1
ATOM 1597 C C . TRP A 1 199 ? -16.887 -7.416 16.062 1.00 95.50 199 TRP A C 1
ATOM 1599 O O . TRP A 1 199 ? -17.371 -6.998 15.015 1.00 95.50 199 TRP A O 1
ATOM 1609 N N . ARG A 1 200 ? -17.569 -8.232 16.880 1.00 95.94 200 ARG A N 1
ATOM 1610 C CA . ARG A 1 200 ? -18.765 -9.015 16.502 1.00 95.94 200 ARG A CA 1
ATOM 1611 C C . ARG A 1 200 ? -18.433 -10.097 15.468 1.00 95.94 200 ARG A C 1
ATOM 1613 O O . ARG A 1 200 ? -17.276 -10.272 15.076 1.00 95.94 200 ARG A O 1
ATOM 1620 N N . ASP A 1 201 ? -19.454 -10.849 15.074 1.00 96.50 201 ASP A N 1
ATOM 1621 C CA . ASP A 1 201 ? -19.307 -11.952 14.131 1.00 96.50 201 ASP A CA 1
ATOM 1622 C C . ASP A 1 201 ? -18.793 -11.464 12.765 1.00 96.50 201 ASP A C 1
ATOM 1624 O O . ASP A 1 201 ? -19.137 -10.355 12.331 1.00 96.50 201 ASP A O 1
ATOM 1628 N N . PRO A 1 202 ? -17.945 -12.265 12.093 1.00 96.62 202 PRO A N 1
ATOM 1629 C CA . PRO A 1 202 ? -17.487 -11.958 10.750 1.00 96.62 202 PRO A CA 1
ATOM 1630 C C . PRO A 1 202 ? -18.645 -12.068 9.751 1.00 96.62 202 PRO A C 1
ATOM 1632 O O . PRO A 1 202 ? -19.417 -13.027 9.763 1.00 96.62 202 PRO A O 1
ATOM 1635 N N . ILE A 1 203 ? -18.722 -11.099 8.850 1.00 97.81 203 ILE A N 1
ATOM 1636 C CA . ILE A 1 203 ? -19.653 -11.012 7.732 1.00 97.81 203 ILE A CA 1
ATOM 1637 C C . ILE A 1 203 ? -18.878 -11.314 6.448 1.00 97.81 203 ILE A C 1
ATOM 1639 O O . ILE A 1 203 ? -17.723 -10.914 6.289 1.00 97.81 203 ILE A O 1
ATOM 1643 N N . LYS A 1 204 ? -19.510 -12.056 5.536 1.00 97.38 204 LYS A N 1
ATOM 1644 C CA . LYS A 1 204 ? -18.974 -12.350 4.206 1.00 97.38 204 LYS A CA 1
ATOM 1645 C C . LYS A 1 204 ? -19.976 -11.923 3.150 1.00 97.38 204 LYS A C 1
ATOM 1647 O O . LYS A 1 204 ? -21.096 -12.431 3.134 1.00 97.38 204 LYS A O 1
ATOM 1652 N N . THR A 1 205 ? -19.531 -11.075 2.238 1.00 96.62 205 THR A N 1
ATOM 1653 C CA . THR A 1 205 ? -20.309 -10.610 1.088 1.00 96.62 205 THR A CA 1
ATOM 1654 C C . THR A 1 205 ? -19.591 -11.036 -0.187 1.00 96.62 205 THR A C 1
ATOM 1656 O O . THR A 1 205 ? -18.363 -11.040 -0.234 1.00 96.62 205 THR A O 1
ATOM 1659 N N . ARG A 1 206 ? -20.323 -11.467 -1.218 1.00 94.00 206 ARG A N 1
ATOM 1660 C CA . ARG A 1 206 ? -19.737 -11.957 -2.476 1.00 94.00 206 ARG A CA 1
ATOM 1661 C C . ARG A 1 206 ? -20.186 -11.086 -3.647 1.00 94.00 206 ARG A C 1
ATOM 1663 O O . ARG A 1 206 ? -21.386 -10.923 -3.838 1.00 94.00 206 ARG A O 1
ATOM 1670 N N . PHE A 1 207 ? -19.222 -10.658 -4.459 1.00 90.25 207 PHE A N 1
ATOM 1671 C CA . PHE A 1 207 ? -19.398 -9.924 -5.713 1.00 90.25 207 PHE A CA 1
ATOM 1672 C C . PHE A 1 207 ? -18.636 -10.660 -6.817 1.00 90.25 207 PHE A C 1
ATOM 1674 O O . PHE A 1 207 ? -17.411 -10.599 -6.880 1.00 90.25 207 PHE A O 1
ATOM 1681 N N . GLY A 1 208 ? -19.337 -11.451 -7.635 1.00 86.25 208 GLY A N 1
ATOM 1682 C CA . GLY A 1 208 ? -18.694 -12.258 -8.677 1.00 86.25 208 GLY A CA 1
ATOM 1683 C C . GLY A 1 208 ? -17.579 -13.165 -8.127 1.00 86.25 208 GLY A C 1
ATOM 1684 O O . GLY A 1 208 ? -17.843 -14.100 -7.361 1.00 86.25 208 GLY A O 1
ATOM 1685 N N . ALA A 1 209 ? -16.333 -12.887 -8.530 1.00 85.38 209 ALA A N 1
ATOM 1686 C CA . ALA A 1 209 ? -15.127 -13.596 -8.092 1.00 85.38 209 ALA A CA 1
ATOM 1687 C C . ALA A 1 209 ? -14.507 -13.047 -6.788 1.00 85.38 209 ALA A C 1
ATOM 1689 O O . ALA A 1 209 ? -13.629 -13.695 -6.214 1.00 85.38 209 ALA A O 1
ATOM 1690 N N . VAL A 1 210 ? -14.972 -11.899 -6.291 1.00 91.38 210 VAL A N 1
ATOM 1691 C CA . VAL A 1 210 ? -14.468 -11.254 -5.075 1.00 91.38 210 VAL A CA 1
ATOM 1692 C C . VAL A 1 210 ? -15.348 -11.604 -3.873 1.00 91.38 210 VAL A C 1
ATOM 1694 O O . VAL A 1 210 ? -16.578 -11.560 -3.918 1.00 91.38 210 VAL A O 1
ATOM 1697 N N . ILE A 1 211 ? -14.711 -11.974 -2.767 1.00 94.50 211 ILE A N 1
ATOM 1698 C CA . ILE A 1 211 ? -15.334 -12.196 -1.464 1.00 94.50 211 ILE A CA 1
ATOM 1699 C C . ILE A 1 211 ? -14.820 -11.109 -0.530 1.00 94.50 211 ILE A C 1
ATOM 1701 O O . ILE A 1 211 ? -13.629 -11.051 -0.255 1.00 94.50 211 ILE A O 1
ATOM 1705 N N . VAL A 1 212 ? -15.707 -10.269 -0.015 1.00 96.50 212 VAL A N 1
ATOM 1706 C CA . VAL A 1 212 ? -15.368 -9.277 1.005 1.00 96.50 212 VAL A CA 1
ATOM 1707 C C . VAL A 1 212 ? -15.678 -9.867 2.376 1.00 96.50 212 VAL A C 1
ATOM 1709 O O . VAL A 1 212 ? -16.813 -10.260 2.645 1.00 96.50 212 VAL A O 1
ATOM 1712 N N . GLN A 1 213 ? -14.668 -9.960 3.235 1.00 97.00 213 GLN A N 1
ATOM 1713 C CA . GLN A 1 213 ? -14.778 -10.413 4.616 1.00 97.00 213 GLN A CA 1
ATOM 1714 C C . GLN A 1 213 ? -14.501 -9.241 5.556 1.00 97.00 213 GLN A C 1
ATOM 1716 O O . GLN A 1 213 ? -13.486 -8.563 5.439 1.00 97.00 213 GLN A O 1
ATOM 1721 N N . TYR A 1 214 ? -15.400 -9.005 6.498 1.00 97.19 214 TYR A N 1
ATOM 1722 C CA . TYR A 1 214 ? -15.278 -7.934 7.485 1.00 97.19 214 TYR A CA 1
ATOM 1723 C C . TYR A 1 214 ? -16.034 -8.298 8.754 1.00 97.19 214 TYR A C 1
ATOM 1725 O O . TYR A 1 214 ? -16.596 -9.385 8.847 1.00 97.19 214 TYR A O 1
ATOM 1733 N N . HIS A 1 215 ? -16.052 -7.422 9.752 1.00 97.19 215 HIS A N 1
ATOM 1734 C CA . HIS A 1 215 ? -16.745 -7.678 11.006 1.00 97.19 215 HIS A CA 1
ATOM 1735 C C . HIS A 1 215 ? -17.978 -6.789 11.183 1.00 97.19 215 HIS A C 1
ATOM 1737 O O . HIS A 1 215 ? -18.037 -5.666 10.687 1.00 97.19 215 HIS A O 1
ATOM 1743 N N . GLY A 1 216 ? -18.978 -7.263 11.935 1.00 97.56 216 GLY A N 1
ATOM 1744 C CA . GLY A 1 216 ? -20.235 -6.527 12.131 1.00 97.56 216 GLY A CA 1
ATOM 1745 C C . GLY A 1 216 ? -20.096 -5.144 12.785 1.00 97.56 216 GLY A C 1
ATOM 1746 O O . GLY A 1 216 ? -21.046 -4.363 12.762 1.00 97.56 216 GLY A O 1
ATOM 1747 N N . ARG A 1 217 ? -18.947 -4.818 13.391 1.00 96.44 217 ARG A N 1
ATOM 1748 C CA . ARG A 1 217 ? -18.639 -3.455 13.859 1.00 96.44 217 ARG A CA 1
ATOM 1749 C C . ARG A 1 217 ? -18.146 -2.527 12.739 1.00 96.44 217 ARG A C 1
ATOM 1751 O O . ARG A 1 217 ? -18.346 -1.320 12.840 1.00 96.44 217 ARG A O 1
ATOM 1758 N N . ASP A 1 218 ? -17.539 -3.067 11.688 1.00 96.62 218 ASP A N 1
ATOM 1759 C CA . ASP A 1 218 ? -17.069 -2.293 10.534 1.00 96.62 218 ASP A CA 1
ATOM 1760 C C . ASP A 1 218 ? -18.192 -1.975 9.541 1.00 96.62 218 ASP A C 1
ATOM 1762 O O . ASP A 1 218 ? -18.060 -1.048 8.746 1.00 96.62 218 ASP A O 1
ATOM 1766 N N . GLN A 1 219 ? -19.294 -2.733 9.596 1.00 97.00 219 GLN A N 1
ATOM 1767 C CA . GLN A 1 219 ? -20.367 -2.702 8.601 1.00 97.00 219 GLN A CA 1
ATOM 1768 C C . GLN A 1 219 ? -20.800 -1.283 8.175 1.00 97.00 219 GLN A C 1
ATOM 1770 O O . GLN A 1 219 ? -20.747 -1.016 6.980 1.00 97.00 219 GLN A O 1
ATOM 1775 N N . PRO A 1 220 ? -21.121 -0.333 9.080 1.00 95.94 220 PRO A N 1
ATOM 1776 C CA . PRO A 1 220 ? -21.590 0.994 8.661 1.00 95.94 220 PRO A CA 1
ATOM 1777 C C . PRO A 1 220 ? -20.586 1.782 7.806 1.00 95.94 220 PRO A C 1
ATOM 1779 O O . PRO A 1 220 ? -20.987 2.649 7.037 1.00 95.94 220 PRO A O 1
ATOM 1782 N N . HIS A 1 221 ? -19.290 1.499 7.953 1.00 94.50 221 HIS A N 1
ATOM 1783 C CA . HIS A 1 221 ? -18.215 2.187 7.237 1.00 94.50 221 HIS A CA 1
ATOM 1784 C C . HIS A 1 221 ? -17.777 1.425 5.984 1.00 94.50 221 HIS A C 1
ATOM 1786 O O . HIS A 1 221 ? -17.311 2.038 5.027 1.00 94.50 221 HIS A O 1
ATOM 1792 N N . ILE A 1 222 ? -17.950 0.102 5.974 1.00 95.75 222 ILE A N 1
ATOM 1793 C CA . ILE A 1 222 ? -17.633 -0.748 4.825 1.00 95.75 222 ILE A CA 1
ATOM 1794 C C . ILE A 1 222 ? -18.760 -0.763 3.801 1.00 95.75 222 ILE A C 1
ATOM 1796 O O . ILE A 1 222 ? -18.453 -0.856 2.620 1.00 95.75 222 ILE A O 1
ATOM 1800 N N . ASP A 1 223 ? -20.026 -0.638 4.208 1.00 95.56 223 ASP A N 1
ATOM 1801 C CA . ASP A 1 223 ? -21.166 -0.684 3.283 1.00 95.56 223 ASP A CA 1
ATOM 1802 C C . ASP A 1 223 ? -20.980 0.263 2.067 1.00 95.56 223 ASP A C 1
ATOM 1804 O O . ASP A 1 223 ? -21.133 -0.213 0.943 1.00 95.56 223 ASP A O 1
ATOM 1808 N N . PRO A 1 224 ? -20.525 1.530 2.216 1.00 93.06 224 PRO A N 1
ATOM 1809 C CA . PRO A 1 224 ? -20.201 2.394 1.071 1.00 93.06 224 PRO A CA 1
ATOM 1810 C C . PRO A 1 224 ? -19.013 1.921 0.213 1.00 93.06 224 PRO A C 1
ATOM 1812 O O . PRO A 1 224 ? -18.947 2.220 -0.976 1.00 93.06 224 PRO A O 1
ATOM 1815 N N . LEU A 1 225 ? -18.053 1.202 0.803 1.00 95.06 225 LEU A N 1
ATOM 1816 C CA . LEU A 1 225 ? -16.895 0.651 0.092 1.00 95.06 225 LEU A CA 1
ATOM 1817 C C . LEU A 1 225 ? -17.251 -0.607 -0.706 1.00 95.06 225 LEU A C 1
ATOM 1819 O O . LEU A 1 225 ? -16.542 -0.931 -1.656 1.00 95.06 225 LEU A O 1
ATOM 1823 N N . LEU A 1 226 ? -18.327 -1.318 -0.347 1.00 96.12 226 LEU A N 1
ATOM 1824 C CA . LEU A 1 226 ? -18.761 -2.518 -1.066 1.00 96.12 226 LEU A CA 1
ATOM 1825 C C . LEU A 1 226 ? -19.114 -2.206 -2.525 1.00 96.12 226 LEU A C 1
ATOM 1827 O O . LEU A 1 226 ? -18.712 -2.957 -3.414 1.00 96.12 226 LEU A O 1
ATOM 1831 N N . ASP A 1 227 ? -19.784 -1.079 -2.772 1.00 94.81 227 ASP A N 1
ATOM 1832 C CA . ASP A 1 227 ? -20.129 -0.628 -4.124 1.00 94.81 227 ASP A CA 1
ATOM 1833 C C . ASP A 1 227 ? -18.872 -0.315 -4.946 1.00 94.81 227 ASP A C 1
ATOM 1835 O O . ASP A 1 227 ? -18.773 -0.717 -6.108 1.00 94.81 227 ASP A O 1
ATOM 1839 N N . LEU A 1 228 ? -17.875 0.340 -4.335 1.00 94.50 228 LEU A N 1
ATOM 1840 C CA . LEU A 1 228 ? -16.582 0.596 -4.972 1.00 94.50 228 LEU A CA 1
ATOM 1841 C C . LEU A 1 228 ? -15.851 -0.715 -5.283 1.00 94.50 228 LEU A C 1
ATOM 1843 O O . LEU A 1 228 ? -15.393 -0.896 -6.408 1.00 94.50 228 LEU A O 1
ATOM 1847 N N . ILE A 1 229 ? -15.767 -1.638 -4.319 1.00 95.62 229 ILE A N 1
ATOM 1848 C CA . ILE A 1 229 ? -15.101 -2.936 -4.499 1.00 95.62 229 ILE A CA 1
ATOM 1849 C C . ILE A 1 229 ? -15.759 -3.726 -5.633 1.00 95.62 229 ILE A C 1
ATOM 1851 O O . ILE A 1 229 ? -15.050 -4.247 -6.494 1.00 95.62 229 ILE A O 1
ATOM 1855 N N . SER A 1 230 ? -17.094 -3.794 -5.659 1.00 95.00 230 SER A N 1
ATOM 1856 C CA . SER A 1 230 ? -17.830 -4.466 -6.734 1.00 95.00 230 SER A CA 1
ATOM 1857 C C . SER A 1 230 ? -17.564 -3.796 -8.078 1.00 95.00 230 SER A C 1
ATOM 1859 O O . SER A 1 230 ? -17.195 -4.471 -9.029 1.00 95.00 230 SER A O 1
ATOM 1861 N N . THR A 1 231 ? -17.669 -2.466 -8.144 1.00 95.69 231 THR A N 1
ATOM 1862 C CA . THR A 1 231 ? -17.485 -1.707 -9.388 1.00 95.69 231 THR A CA 1
ATOM 1863 C C . THR A 1 231 ? -16.075 -1.868 -9.949 1.00 95.69 231 THR A C 1
ATOM 1865 O O . THR A 1 231 ? -15.915 -2.139 -11.136 1.00 95.69 231 THR A O 1
ATOM 1868 N N . VAL A 1 232 ? -15.043 -1.729 -9.110 1.00 95.00 232 VAL A N 1
ATOM 1869 C CA . VAL A 1 232 ? -13.643 -1.911 -9.522 1.00 95.00 232 VAL A CA 1
ATOM 1870 C C . VAL A 1 232 ? -13.412 -3.347 -9.979 1.00 95.00 232 VAL A C 1
ATOM 1872 O O . VAL A 1 232 ? -12.797 -3.560 -11.020 1.00 95.00 232 VAL A O 1
ATOM 1875 N N . SER A 1 233 ? -13.936 -4.329 -9.240 1.00 93.75 233 SER A N 1
ATOM 1876 C CA . SER A 1 233 ? -13.840 -5.738 -9.619 1.00 93.75 233 SER A CA 1
ATOM 1877 C C . SER A 1 233 ? -14.454 -5.998 -10.991 1.00 93.75 233 SER A C 1
ATOM 1879 O O . SER A 1 233 ? -13.785 -6.561 -11.855 1.00 93.75 233 SER A O 1
ATOM 1881 N N . ASP A 1 234 ? -15.698 -5.575 -11.201 1.00 93.25 234 ASP A N 1
ATOM 1882 C CA . ASP A 1 234 ? -16.427 -5.808 -12.446 1.00 93.25 234 ASP A CA 1
ATOM 1883 C C . ASP A 1 234 ? -15.721 -5.121 -13.622 1.00 93.25 234 ASP A C 1
ATOM 1885 O O . ASP A 1 234 ? -15.409 -5.775 -14.612 1.00 93.25 234 ASP A O 1
ATOM 1889 N N . GLN A 1 235 ? -15.330 -3.850 -13.474 1.00 93.94 235 GLN A N 1
ATOM 1890 C CA . GLN A 1 235 ? -14.608 -3.119 -14.521 1.00 93.94 235 GLN A CA 1
ATOM 1891 C C . GLN A 1 235 ? -13.263 -3.755 -14.879 1.00 93.94 235 GLN A C 1
ATOM 1893 O O . GLN A 1 235 ? -12.912 -3.843 -16.055 1.00 93.94 235 GLN A O 1
ATOM 1898 N N . VAL A 1 236 ? -12.473 -4.172 -13.884 1.00 93.56 236 VAL A N 1
ATOM 1899 C CA . VAL A 1 236 ? -11.177 -4.812 -14.143 1.00 93.56 236 VAL A CA 1
ATOM 1900 C C . VAL A 1 236 ? -11.381 -6.158 -14.828 1.00 93.56 236 VAL A C 1
ATOM 1902 O O . VAL A 1 236 ? -10.636 -6.498 -15.746 1.00 93.56 236 VAL A O 1
ATOM 1905 N N . CYS A 1 237 ? -12.392 -6.914 -14.414 1.00 91.88 237 CYS A N 1
ATOM 1906 C CA . CYS A 1 237 ? -12.695 -8.207 -15.001 1.00 91.88 237 CYS A CA 1
ATOM 1907 C C . CYS A 1 237 ? -13.248 -8.117 -16.424 1.00 91.88 237 CYS A C 1
ATOM 1909 O O . CYS A 1 237 ? -12.865 -8.941 -17.258 1.00 91.88 237 CYS A O 1
ATOM 1911 N N . ASP A 1 238 ? -14.072 -7.112 -16.709 1.00 92.25 238 ASP A N 1
ATOM 1912 C CA . ASP A 1 238 ? -14.583 -6.832 -18.047 1.00 92.25 238 ASP A CA 1
ATOM 1913 C C . ASP A 1 238 ? -13.449 -6.399 -18.988 1.00 92.25 238 ASP A C 1
ATOM 1915 O O . ASP A 1 238 ? -13.317 -6.944 -20.084 1.00 92.25 238 ASP A O 1
ATOM 1919 N N . GLU A 1 239 ? -12.570 -5.490 -18.548 1.00 93.25 239 GLU A N 1
ATOM 1920 C CA . GLU A 1 239 ? -11.448 -5.000 -19.366 1.00 93.25 239 GLU A CA 1
ATOM 1921 C C . GLU A 1 239 ? -10.372 -6.058 -19.610 1.00 93.25 239 GLU A C 1
ATOM 1923 O O . GLU A 1 239 ? -9.808 -6.121 -20.701 1.00 93.25 239 GLU A O 1
ATOM 1928 N N . LEU A 1 240 ? -10.087 -6.924 -18.634 1.00 90.88 240 LEU A N 1
ATOM 1929 C CA . LEU A 1 240 ? -9.100 -7.991 -18.812 1.00 90.88 240 LEU A CA 1
ATOM 1930 C C . LEU A 1 240 ? -9.691 -9.257 -19.452 1.00 90.88 240 LEU A C 1
ATOM 1932 O O . LEU A 1 240 ? -8.930 -10.168 -19.780 1.00 90.88 240 LEU A O 1
ATOM 1936 N N . VAL A 1 241 ? -11.018 -9.332 -19.641 1.00 82.44 241 VAL A N 1
ATOM 1937 C CA . VAL A 1 241 ? -11.794 -10.415 -20.296 1.00 82.44 241 VAL A CA 1
ATOM 1938 C C . VAL A 1 241 ? -11.664 -11.806 -19.628 1.00 82.44 241 VAL A C 1
ATOM 1940 O O . VAL A 1 241 ? -12.434 -12.722 -19.914 1.00 82.44 241 VAL A O 1
ATOM 1943 N N . TYR A 1 242 ? -10.722 -11.987 -18.694 1.00 74.88 242 TYR A N 1
ATOM 1944 C CA . TYR A 1 242 ? -10.279 -13.283 -18.168 1.00 74.88 242 TYR A CA 1
ATOM 1945 C C . TYR A 1 242 ? -10.190 -13.349 -16.635 1.00 74.88 242 TYR A C 1
ATOM 1947 O O . TYR A 1 242 ? -9.305 -14.005 -16.079 1.00 74.88 242 TYR A O 1
ATOM 1955 N N . CYS A 1 243 ? -11.143 -12.761 -15.911 1.00 81.25 243 CYS A N 1
ATOM 1956 C CA . CYS A 1 243 ? -11.345 -13.126 -14.506 1.00 81.25 243 CYS A CA 1
ATOM 1957 C C . CYS A 1 243 ? -11.998 -14.510 -14.405 1.00 81.25 243 CYS A C 1
ATOM 1959 O O . CYS A 1 243 ? -13.208 -14.647 -14.226 1.00 81.25 243 CYS A O 1
ATOM 1961 N N . ALA A 1 244 ? -11.204 -15.572 -14.550 1.00 69.62 244 ALA A N 1
ATOM 1962 C CA . ALA A 1 244 ? -11.700 -16.925 -14.345 1.00 69.62 244 ALA A CA 1
ATOM 1963 C C . ALA A 1 244 ? -12.261 -17.067 -12.920 1.00 69.62 244 ALA A C 1
ATOM 1965 O O . ALA A 1 244 ? -11.633 -16.636 -11.955 1.00 69.62 244 ALA A O 1
ATOM 1966 N N . ALA A 1 245 ? -13.391 -17.764 -12.762 1.00 65.06 245 ALA A N 1
ATOM 1967 C CA . ALA A 1 245 ? -13.989 -18.048 -11.451 1.00 65.06 245 ALA A CA 1
ATOM 1968 C C . ALA A 1 245 ? -13.052 -18.812 -10.485 1.00 65.06 245 ALA A C 1
ATOM 1970 O O . ALA A 1 245 ? -13.337 -18.893 -9.289 1.00 65.06 245 ALA A O 1
ATOM 1971 N N . ALA A 1 246 ? -11.955 -19.380 -11.002 1.00 60.88 246 ALA A N 1
ATOM 1972 C CA . ALA A 1 246 ? -10.879 -19.998 -10.231 1.00 60.88 246 ALA A CA 1
ATOM 1973 C C . ALA A 1 246 ? -10.019 -18.972 -9.466 1.00 60.88 246 ALA A C 1
ATOM 1975 O O . ALA A 1 246 ? -9.493 -19.295 -8.404 1.00 60.88 246 ALA A O 1
ATOM 1976 N N . ASN A 1 247 ? -9.939 -17.726 -9.939 1.00 70.25 247 ASN A N 1
ATOM 1977 C CA . ASN A 1 247 ? -9.201 -16.640 -9.298 1.00 70.25 247 ASN A CA 1
ATOM 1978 C C . ASN A 1 247 ? -10.086 -15.932 -8.271 1.00 70.25 247 ASN A C 1
ATOM 1980 O O . ASN A 1 247 ? -10.339 -14.732 -8.362 1.00 70.25 247 ASN A O 1
ATOM 1984 N N . ARG A 1 248 ? -10.602 -16.690 -7.297 1.00 84.50 248 ARG A N 1
ATOM 1985 C CA . ARG A 1 248 ? -11.341 -16.076 -6.194 1.00 84.50 248 ARG A CA 1
ATOM 1986 C C . ARG A 1 248 ? -10.387 -15.202 -5.398 1.00 84.50 248 ARG A C 1
ATOM 1988 O O . ARG A 1 248 ? -9.347 -15.680 -4.948 1.00 84.50 248 ARG A O 1
ATOM 1995 N N . MET A 1 249 ? -10.765 -13.947 -5.211 1.00 89.56 249 MET A N 1
ATOM 1996 C CA . MET A 1 249 ? -10.031 -12.996 -4.392 1.00 89.56 249 MET A CA 1
ATOM 1997 C C . MET A 1 249 ? -10.812 -12.752 -3.106 1.00 89.56 249 MET A C 1
ATOM 1999 O O . MET A 1 249 ? -12.019 -12.533 -3.152 1.00 89.56 249 MET A O 1
ATOM 2003 N N . THR A 1 250 ? -10.141 -12.784 -1.960 1.00 93.06 250 THR A N 1
ATOM 2004 C CA . THR A 1 250 ? -10.736 -12.411 -0.677 1.00 93.06 250 THR A CA 1
ATOM 2005 C C . THR A 1 250 ? -10.196 -11.051 -0.253 1.00 93.06 250 THR A C 1
ATOM 2007 O O . THR A 1 250 ? -9.015 -10.931 0.047 1.00 93.06 250 THR A O 1
ATOM 2010 N N . VAL A 1 251 ? -11.042 -10.027 -0.220 1.00 93.62 251 VAL A N 1
ATOM 2011 C CA . VAL A 1 251 ? -10.732 -8.732 0.395 1.00 93.62 251 VAL A CA 1
ATOM 2012 C C . VAL A 1 251 ? -11.121 -8.830 1.860 1.00 93.62 251 VAL A C 1
ATOM 2014 O O . VAL A 1 251 ? -12.298 -8.986 2.168 1.00 93.62 251 VAL A O 1
ATOM 2017 N N . GLU A 1 252 ? -10.162 -8.781 2.771 1.00 94.50 252 GLU A N 1
ATOM 2018 C CA . GLU A 1 252 ? -10.426 -8.913 4.196 1.00 94.50 252 GLU A CA 1
ATOM 2019 C C . GLU A 1 252 ? -10.049 -7.658 4.968 1.00 94.50 252 GLU A C 1
ATOM 2021 O O . GLU A 1 252 ? -8.883 -7.276 5.021 1.00 94.50 252 GLU A O 1
ATOM 2026 N N . PHE A 1 253 ? -11.045 -7.074 5.630 1.00 93.31 253 PHE A N 1
ATOM 2027 C CA . PHE A 1 253 ? -10.859 -6.011 6.605 1.00 93.31 253 PHE A CA 1
ATOM 2028 C C . PHE A 1 253 ? -10.431 -6.624 7.942 1.00 93.31 253 PHE A C 1
ATOM 2030 O O . PHE A 1 253 ? -11.246 -7.133 8.715 1.00 93.31 253 PHE A O 1
ATOM 2037 N N . ALA A 1 254 ? -9.122 -6.634 8.171 1.00 91.56 254 ALA A N 1
ATOM 2038 C CA . ALA A 1 254 ? -8.469 -7.264 9.302 1.00 91.56 254 ALA A CA 1
ATOM 2039 C C . ALA A 1 254 ? -8.691 -6.477 10.602 1.00 91.56 254 ALA A C 1
ATOM 2041 O O . ALA A 1 254 ? -8.550 -5.255 10.663 1.00 91.56 254 ALA A O 1
ATOM 2042 N N . THR A 1 255 ? -9.008 -7.211 11.668 1.00 90.44 255 THR A N 1
ATOM 2043 C CA . THR A 1 255 ? -9.220 -6.674 13.024 1.00 90.44 255 THR A CA 1
ATOM 2044 C C . THR A 1 255 ? -7.957 -6.635 13.869 1.00 90.44 255 THR A C 1
ATOM 2046 O O . THR A 1 255 ? -7.952 -6.091 14.971 1.00 90.44 255 THR A O 1
ATOM 2049 N N . GLU A 1 256 ? -6.909 -7.286 13.391 1.00 84.62 256 GLU A N 1
ATOM 2050 C CA . GLU A 1 256 ? -5.553 -7.132 13.888 1.00 84.62 256 GLU A CA 1
ATOM 2051 C C . GLU A 1 256 ? -4.882 -6.136 12.952 1.00 84.62 256 GLU A C 1
ATOM 2053 O O . GLU A 1 256 ? -5.177 -6.141 11.754 1.00 84.62 256 GLU A O 1
ATOM 2058 N N . ALA A 1 257 ? -4.010 -5.272 13.478 1.00 63.53 257 ALA A N 1
ATOM 2059 C CA . ALA A 1 257 ? -3.154 -4.501 12.590 1.00 63.53 257 ALA A CA 1
ATOM 2060 C C . ALA A 1 257 ? -2.430 -5.532 11.708 1.00 63.53 257 ALA A C 1
ATOM 2062 O O . ALA A 1 257 ? -1.750 -6.402 12.274 1.00 63.53 257 ALA A O 1
ATOM 2063 N N . PRO A 1 258 ? -2.624 -5.524 10.373 1.00 54.44 258 PRO A N 1
ATOM 2064 C CA . PRO A 1 258 ? -1.883 -6.428 9.513 1.00 54.44 258 PRO A CA 1
ATOM 2065 C C . PRO A 1 258 ? -0.398 -6.233 9.820 1.00 54.44 258 PRO A C 1
ATOM 2067 O O . PRO A 1 258 ? -0.015 -5.152 10.285 1.00 54.44 258 PRO A O 1
ATOM 2070 N N . PRO A 1 259 ? 0.452 -7.251 9.628 1.00 51.28 259 PRO A N 1
ATOM 2071 C CA . PRO A 1 259 ? 1.882 -7.045 9.734 1.00 51.28 259 PRO A CA 1
ATOM 2072 C C . PRO A 1 259 ? 2.307 -5.976 8.712 1.00 51.28 259 PRO A C 1
ATOM 2074 O O . PRO A 1 259 ? 2.578 -6.256 7.555 1.00 51.28 259 PRO A O 1
ATOM 2077 N N . LEU A 1 260 ? 2.349 -4.738 9.200 1.00 53.38 260 LEU A N 1
ATOM 2078 C CA . LEU A 1 260 ? 3.205 -3.629 8.808 1.00 53.38 260 LEU A CA 1
ATOM 2079 C C . LEU A 1 260 ? 2.950 -2.959 7.456 1.00 53.38 260 LEU A C 1
ATOM 2081 O O . LEU A 1 260 ? 3.676 -2.022 7.142 1.00 53.38 260 LEU A O 1
ATOM 2085 N N . GLN A 1 261 ? 1.938 -3.371 6.685 1.00 54.97 261 GLN A N 1
ATOM 2086 C CA . GLN A 1 261 ? 1.507 -2.678 5.464 1.00 54.97 261 GLN A CA 1
ATOM 2087 C C . GLN A 1 261 ? 0.008 -2.904 5.256 1.00 54.97 261 GLN A C 1
ATOM 2089 O O . GLN A 1 261 ? -0.437 -4.042 5.142 1.00 54.97 261 GLN A O 1
ATOM 2094 N N . SER A 1 262 ? -0.795 -1.844 5.224 1.00 50.06 262 SER A N 1
ATOM 2095 C CA . SER A 1 262 ? -2.155 -1.915 4.689 1.00 50.06 262 SER A CA 1
ATOM 2096 C C . SER A 1 262 ? -2.211 -1.041 3.447 1.00 50.06 262 SER A C 1
ATOM 2098 O O . SER A 1 262 ? -1.876 0.136 3.549 1.00 50.06 262 SER A O 1
ATOM 2100 N N . PRO A 1 263 ? -2.686 -1.558 2.312 1.00 57.69 263 PRO A N 1
ATOM 2101 C CA . PRO A 1 263 ? -3.167 -2.923 2.087 1.00 57.69 263 PRO A CA 1
ATOM 2102 C C . PRO A 1 263 ? -2.037 -3.927 1.772 1.00 57.69 263 PRO A C 1
ATOM 2104 O O . PRO A 1 263 ? -1.040 -3.590 1.141 1.00 57.69 263 PRO A O 1
ATOM 2107 N N . TYR A 1 264 ? -2.202 -5.183 2.194 1.00 67.62 264 TYR A N 1
ATOM 2108 C CA . TYR A 1 264 ? -1.236 -6.274 2.017 1.00 67.62 264 TYR A CA 1
ATOM 2109 C C . TYR A 1 264 ? -1.820 -7.385 1.148 1.00 67.62 264 TYR A C 1
ATOM 2111 O O . TYR A 1 264 ? -2.873 -7.937 1.464 1.00 67.62 264 TYR A O 1
ATOM 2119 N N . LEU A 1 265 ? -1.126 -7.754 0.072 1.00 70.19 265 LEU A N 1
ATOM 2120 C CA . LEU A 1 265 ? -1.523 -8.876 -0.773 1.00 70.19 265 LEU A CA 1
ATOM 2121 C C . LEU A 1 265 ? -0.801 -10.159 -0.343 1.00 70.19 265 LEU A C 1
ATOM 2123 O O . LEU A 1 265 ? 0.401 -10.312 -0.551 1.00 70.19 265 LEU A O 1
ATOM 2127 N N . GLU A 1 266 ? -1.550 -11.110 0.207 1.00 73.12 266 GLU A N 1
ATOM 2128 C CA . GLU A 1 266 ? -1.079 -12.465 0.472 1.00 73.12 266 GLU A CA 1
ATOM 2129 C C . GLU A 1 266 ? -1.340 -13.336 -0.769 1.00 73.12 266 GLU A C 1
ATOM 2131 O O . GLU A 1 266 ? -2.463 -13.792 -1.011 1.00 73.12 266 GLU A O 1
ATOM 2136 N N . VAL A 1 267 ? -0.297 -13.558 -1.576 1.00 65.94 267 VAL A N 1
ATOM 2137 C CA . VAL A 1 267 ? -0.322 -14.525 -2.686 1.00 65.94 267 VAL A CA 1
ATOM 2138 C C . VAL A 1 267 ? 0.266 -15.839 -2.178 1.00 65.94 267 VAL A C 1
ATOM 2140 O O . VAL A 1 267 ? 1.480 -15.952 -2.014 1.00 65.94 267 VAL A O 1
ATOM 2143 N N . ARG A 1 268 ? -0.576 -16.841 -1.897 1.00 64.00 268 ARG A N 1
ATOM 2144 C CA . ARG A 1 268 ? -0.101 -18.186 -1.536 1.00 64.00 268 ARG A CA 1
ATOM 2145 C C . ARG A 1 268 ? -0.032 -19.079 -2.778 1.00 64.00 268 ARG A C 1
ATOM 2147 O O . ARG A 1 268 ? -1.080 -19.394 -3.340 1.00 64.00 268 ARG A O 1
ATOM 2154 N N . PRO A 1 269 ? 1.164 -19.527 -3.201 1.00 56.00 269 PRO A N 1
ATOM 2155 C CA . PRO A 1 269 ? 1.278 -20.509 -4.268 1.00 56.00 269 PRO A CA 1
ATOM 2156 C C . PRO A 1 269 ? 0.852 -21.894 -3.756 1.00 56.00 269 PRO A C 1
ATOM 2158 O O . PRO A 1 269 ? 1.445 -22.428 -2.822 1.00 56.00 269 PRO A O 1
ATOM 2161 N N . GLY A 1 270 ? -0.148 -22.494 -4.406 1.00 57.06 270 GLY A N 1
ATOM 2162 C CA . GLY A 1 270 ? -0.538 -23.891 -4.197 1.00 57.06 270 GLY A CA 1
ATOM 2163 C C . GLY A 1 270 ? -1.568 -24.120 -3.082 1.00 57.06 270 GLY A C 1
ATOM 2164 O O . GLY A 1 270 ? -1.323 -23.827 -1.916 1.00 57.06 270 GLY A O 1
ATOM 2165 N N . ASN A 1 271 ? -2.680 -24.760 -3.470 1.00 52.53 271 ASN A N 1
ATOM 2166 C CA . ASN A 1 271 ? -3.839 -25.198 -2.671 1.00 52.53 271 ASN A CA 1
ATOM 2167 C C . ASN A 1 271 ? -4.888 -24.099 -2.452 1.00 52.53 271 ASN A C 1
ATOM 2169 O O . ASN A 1 271 ? -4.738 -23.383 -1.480 1.00 52.53 271 ASN A O 1
ATOM 2173 N N . GLU A 1 272 ? -5.918 -24.019 -3.320 1.00 54.06 272 GLU A N 1
ATOM 2174 C CA . GLU A 1 272 ? -7.285 -23.409 -3.223 1.00 54.06 272 GLU A CA 1
ATOM 2175 C C . GLU A 1 272 ? -7.577 -22.179 -2.316 1.00 54.06 272 GLU A C 1
ATOM 2177 O O . GLU A 1 272 ? -8.705 -21.683 -2.275 1.00 54.06 272 GLU A O 1
ATOM 2182 N N . GLN A 1 273 ? -6.599 -21.634 -1.607 1.00 53.19 273 GLN A N 1
ATOM 2183 C CA . GLN A 1 273 ? -6.676 -20.472 -0.752 1.00 53.19 273 GLN A CA 1
ATOM 2184 C C . GLN A 1 273 ? -6.421 -19.267 -1.646 1.00 53.19 273 GLN A C 1
ATOM 2186 O O . GLN A 1 273 ? -5.292 -18.923 -1.975 1.00 53.19 273 GLN A O 1
ATOM 2191 N N . SER A 1 274 ? -7.549 -18.704 -2.072 1.00 65.38 274 SER A N 1
ATOM 2192 C CA . SER A 1 274 ? -7.748 -17.414 -2.728 1.00 65.38 274 SER A CA 1
ATOM 2193 C C . SER A 1 274 ? -6.665 -16.379 -2.427 1.00 65.38 274 SER A C 1
ATOM 2195 O O . SER A 1 274 ? -6.346 -16.170 -1.253 1.00 65.38 274 SER A O 1
ATOM 2197 N N . ASN A 1 275 ? -6.229 -15.650 -3.461 1.00 82.38 275 ASN A N 1
ATOM 2198 C CA . ASN A 1 275 ? -5.511 -14.380 -3.320 1.00 82.38 275 ASN A CA 1
ATOM 2199 C C . ASN A 1 275 ? -6.218 -13.529 -2.261 1.00 82.38 275 ASN A C 1
ATOM 2201 O O . ASN A 1 275 ? -7.421 -13.283 -2.387 1.00 82.38 275 ASN A O 1
ATOM 2205 N N . ARG A 1 276 ? -5.512 -13.120 -1.206 1.00 88.00 276 ARG A N 1
ATOM 2206 C CA . ARG A 1 276 ? -6.125 -12.397 -0.088 1.00 88.00 276 ARG A CA 1
ATOM 2207 C C . ARG A 1 276 ? -5.538 -10.999 0.006 1.00 88.00 276 ARG A C 1
ATOM 2209 O O . ARG A 1 276 ? -4.343 -10.851 0.225 1.00 88.00 276 ARG A O 1
ATOM 2216 N N . LEU A 1 277 ? -6.377 -9.986 -0.165 1.00 88.81 277 LEU A N 1
ATOM 2217 C CA . LEU A 1 277 ? -6.025 -8.593 0.074 1.00 88.81 277 LEU A CA 1
ATOM 2218 C C . LEU A 1 277 ? -6.454 -8.229 1.489 1.00 88.81 277 LEU A C 1
ATOM 2220 O O . LEU A 1 277 ? -7.644 -8.119 1.768 1.00 88.81 277 LEU A O 1
ATOM 2224 N N . LEU A 1 278 ? -5.485 -8.077 2.378 1.00 88.12 278 LEU A N 1
ATOM 2225 C CA . LEU A 1 278 ? -5.687 -7.642 3.749 1.00 88.12 278 LEU A CA 1
ATOM 2226 C C . LEU A 1 278 ? -5.682 -6.119 3.804 1.00 88.12 278 LEU A C 1
ATOM 2228 O O . LEU A 1 278 ? -4.713 -5.478 3.414 1.00 88.12 278 LEU A O 1
ATOM 2232 N N . ILE A 1 279 ? -6.762 -5.549 4.315 1.00 88.50 279 ILE A N 1
ATOM 2233 C CA . ILE A 1 279 ? -6.928 -4.118 4.547 1.00 88.50 279 ILE A CA 1
ATOM 2234 C C . ILE A 1 279 ? -7.151 -3.950 6.045 1.00 88.50 279 ILE A C 1
ATOM 2236 O O . ILE A 1 279 ? -7.892 -4.724 6.643 1.00 88.50 279 ILE A O 1
ATOM 2240 N N . SER A 1 280 ? -6.533 -2.966 6.686 1.00 87.94 280 SER A N 1
ATOM 2241 C CA . SER A 1 280 ? -6.873 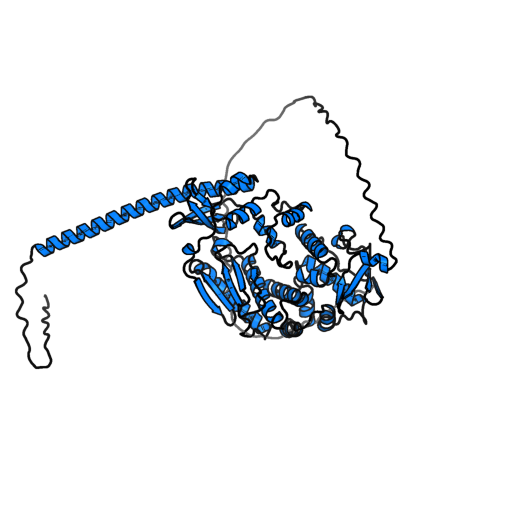-2.643 8.076 1.00 87.94 280 SER A CA 1
ATOM 2242 C C . SER A 1 280 ? -8.360 -2.300 8.202 1.00 87.94 280 SER A C 1
ATOM 2244 O O . SER A 1 280 ? -8.910 -1.586 7.364 1.00 87.94 280 SER A O 1
ATOM 2246 N N . SER A 1 281 ? -9.017 -2.768 9.267 1.00 92.12 281 SER A N 1
ATOM 2247 C CA . SER A 1 281 ? -10.360 -2.295 9.621 1.00 92.12 281 SER A CA 1
ATOM 2248 C C . SER A 1 281 ? -10.400 -0.754 9.637 1.00 92.12 281 SER A C 1
ATOM 2250 O O . SER A 1 281 ? -9.458 -0.146 10.160 1.00 92.12 281 SER A O 1
ATOM 2252 N N . PRO A 1 282 ? -11.498 -0.121 9.171 1.00 91.88 282 PRO A N 1
ATOM 2253 C CA . PRO A 1 282 ? -11.714 1.324 9.274 1.00 91.88 282 PRO A CA 1
ATOM 2254 C C . PRO A 1 282 ? -11.432 1.886 10.668 1.00 91.88 282 PRO A C 1
ATOM 2256 O O . PRO A 1 282 ? -10.837 2.949 10.814 1.00 91.88 282 PRO A O 1
ATOM 2259 N N . TRP A 1 283 ? -11.810 1.150 11.716 1.00 93.44 283 TRP A N 1
ATOM 2260 C CA . TRP A 1 283 ? -11.580 1.574 13.093 1.00 93.44 283 TRP A CA 1
ATOM 2261 C C . TRP A 1 283 ? -10.090 1.603 13.454 1.00 93.44 283 TRP A C 1
ATOM 2263 O O . TRP A 1 283 ? -9.695 2.407 14.294 1.00 93.44 283 TRP A O 1
ATOM 2273 N N . LEU A 1 284 ? -9.258 0.759 12.839 1.00 89.88 284 LEU A N 1
ATOM 2274 C CA . LEU A 1 284 ? -7.807 0.749 13.044 1.00 89.88 284 LEU A CA 1
ATOM 2275 C C . LEU A 1 284 ? -7.090 1.771 12.156 1.00 89.88 284 LEU A C 1
ATOM 2277 O O . LEU A 1 284 ? -6.243 2.513 12.650 1.00 89.88 284 LEU A O 1
ATOM 2281 N N . SER A 1 285 ? -7.426 1.831 10.863 1.00 85.38 285 SER A N 1
ATOM 2282 C CA . SER A 1 285 ? -6.800 2.762 9.909 1.00 85.38 285 SER A CA 1
ATOM 2283 C C . SER A 1 285 ? -7.199 4.214 10.172 1.00 85.38 285 SER A C 1
ATOM 2285 O O . SER A 1 285 ? -6.391 5.130 10.011 1.00 85.38 285 SER A O 1
ATOM 2287 N N . GLY A 1 286 ? -8.418 4.426 10.661 1.00 88.62 286 GLY A N 1
ATOM 2288 C CA . GLY A 1 286 ? -8.999 5.729 10.928 1.00 88.62 286 GLY A CA 1
ATOM 2289 C C . GLY A 1 286 ? -10.198 6.029 10.038 1.00 88.62 286 GLY A C 1
ATOM 2290 O O . GLY A 1 286 ? -10.207 5.715 8.852 1.00 88.62 286 GLY A O 1
ATOM 2291 N N . ILE A 1 287 ? -11.200 6.663 10.639 1.00 90.31 287 ILE A N 1
ATOM 2292 C CA . ILE A 1 287 ? -12.447 7.096 10.017 1.00 90.31 287 ILE A CA 1
ATOM 2293 C C . ILE A 1 287 ? -12.499 8.613 10.139 1.00 90.31 287 ILE A C 1
ATOM 2295 O O . ILE A 1 287 ? -12.359 9.148 11.243 1.00 90.31 287 ILE A O 1
ATOM 2299 N N . SER A 1 288 ? -12.729 9.320 9.039 1.00 89.38 288 SER A N 1
ATOM 2300 C CA . SER A 1 288 ? -12.932 10.767 9.105 1.00 89.38 288 SER A CA 1
ATOM 2301 C C . SER A 1 288 ? -14.117 11.115 10.020 1.00 89.38 288 SER A C 1
ATOM 2303 O O . SER A 1 288 ? -15.077 10.350 10.174 1.00 89.38 288 SER A O 1
ATOM 2305 N N . THR A 1 289 ? -14.052 12.266 10.687 1.00 89.06 289 THR A N 1
ATOM 2306 C CA . THR A 1 289 ? -15.154 12.750 11.539 1.00 89.06 289 THR A CA 1
ATOM 2307 C C . THR A 1 289 ? -16.355 13.253 10.745 1.00 89.06 289 THR A C 1
ATOM 2309 O O . THR A 1 289 ? -17.440 13.338 11.311 1.00 89.06 289 THR A O 1
ATOM 2312 N N . ASP A 1 290 ? -16.188 13.538 9.453 1.00 88.94 290 ASP A N 1
ATOM 2313 C CA . ASP A 1 290 ? -17.281 13.888 8.541 1.00 88.94 290 ASP A CA 1
ATOM 2314 C C . ASP A 1 290 ? -17.982 12.668 7.916 1.00 88.94 290 ASP A C 1
ATOM 2316 O O . ASP A 1 290 ? -18.885 12.840 7.100 1.00 88.94 290 ASP A O 1
ATOM 2320 N N . ASP A 1 291 ? -17.593 11.449 8.316 1.00 82.88 291 ASP A N 1
ATOM 2321 C CA . ASP A 1 291 ? -18.102 10.179 7.778 1.00 82.88 291 ASP A CA 1
ATOM 2322 C C . ASP A 1 291 ? -17.910 10.026 6.255 1.00 82.88 291 ASP A C 1
ATOM 2324 O O . ASP A 1 291 ? -18.535 9.166 5.631 1.00 82.88 291 ASP A O 1
ATOM 2328 N N . THR A 1 292 ? -17.021 10.818 5.647 1.00 88.19 292 THR A N 1
ATOM 2329 C CA . THR A 1 292 ? -16.635 10.661 4.244 1.00 88.19 292 THR A CA 1
ATOM 2330 C C . THR A 1 292 ? -15.287 9.963 4.129 1.00 88.19 292 THR A C 1
ATOM 2332 O O . THR A 1 292 ? -14.385 10.139 4.952 1.00 88.19 292 THR A O 1
ATOM 2335 N N . TRP A 1 293 ? -15.165 9.110 3.117 1.00 87.00 293 TRP A N 1
ATOM 2336 C CA . TRP A 1 293 ? -13.895 8.485 2.787 1.00 87.00 293 TRP A CA 1
ATOM 2337 C C . TRP A 1 293 ? -13.030 9.479 2.026 1.00 87.00 293 TRP A C 1
ATOM 2339 O O . TRP A 1 293 ? -13.478 10.058 1.037 1.00 87.00 293 TRP A O 1
ATOM 2349 N N . ASP A 1 294 ? -11.796 9.655 2.493 1.00 84.81 294 ASP A N 1
ATOM 2350 C CA . ASP A 1 294 ? -10.821 10.499 1.817 1.00 84.81 294 ASP A CA 1
ATOM 2351 C C . ASP A 1 294 ? -10.561 9.988 0.393 1.00 84.81 294 ASP A C 1
ATOM 2353 O O . ASP A 1 294 ? -10.444 8.782 0.160 1.00 84.81 294 ASP A O 1
ATOM 2357 N N . GLU A 1 295 ? -10.450 10.906 -0.566 1.00 86.81 295 GLU A N 1
ATOM 2358 C CA . GLU A 1 295 ? -10.228 10.557 -1.971 1.00 86.81 295 GLU A CA 1
ATOM 2359 C C . GLU A 1 295 ? -8.914 9.780 -2.143 1.00 86.81 295 GLU A C 1
ATOM 2361 O O . GLU A 1 295 ? -8.848 8.851 -2.950 1.00 86.81 295 GLU A O 1
ATOM 2366 N N . THR A 1 296 ? -7.891 10.104 -1.344 1.00 83.44 296 THR A N 1
ATOM 2367 C CA . THR A 1 296 ? -6.616 9.372 -1.322 1.00 83.44 296 THR A CA 1
ATOM 2368 C C . THR A 1 296 ? -6.832 7.919 -0.914 1.00 83.44 296 THR A C 1
ATOM 2370 O O . THR A 1 296 ? -6.392 7.020 -1.625 1.00 83.44 296 THR A O 1
ATOM 2373 N N . TYR A 1 297 ? -7.591 7.671 0.159 1.00 84.75 297 TYR A N 1
ATOM 2374 C CA . TYR A 1 297 ? -7.912 6.313 0.609 1.00 84.75 297 TYR A CA 1
ATOM 2375 C C . TYR A 1 297 ? -8.683 5.524 -0.458 1.00 84.75 297 TYR A C 1
ATOM 2377 O O . TYR A 1 297 ? -8.381 4.360 -0.722 1.00 84.75 297 TYR A O 1
ATOM 2385 N N . LEU A 1 298 ? -9.664 6.153 -1.114 1.00 89.94 298 LEU A N 1
ATOM 2386 C CA . LEU A 1 298 ? -10.424 5.506 -2.188 1.00 89.94 298 LEU A CA 1
ATOM 2387 C C . LEU A 1 298 ? -9.533 5.152 -3.392 1.00 89.94 298 LEU A C 1
ATOM 2389 O O . LEU A 1 298 ? -9.698 4.079 -3.982 1.00 89.94 298 LEU A O 1
ATOM 2393 N N . LYS A 1 299 ? -8.568 6.013 -3.742 1.00 87.19 299 LYS A N 1
ATOM 2394 C CA . LYS A 1 299 ? -7.570 5.745 -4.791 1.00 87.19 299 LYS A CA 1
ATOM 2395 C C . LYS A 1 299 ? -6.624 4.613 -4.403 1.00 87.19 299 LYS A C 1
ATOM 2397 O O . LYS A 1 299 ? -6.413 3.717 -5.214 1.00 87.19 299 LYS A O 1
ATOM 2402 N N . GLU A 1 300 ? -6.125 4.590 -3.170 1.00 85.25 300 GLU A N 1
ATOM 2403 C CA . GLU A 1 300 ? -5.278 3.504 -2.652 1.00 85.25 300 GLU A CA 1
ATOM 2404 C C . GLU A 1 300 ? -6.015 2.159 -2.631 1.00 85.25 300 GLU A C 1
ATOM 2406 O O . GLU A 1 300 ? -5.464 1.129 -3.035 1.00 85.25 300 GLU A O 1
ATOM 2411 N N . LEU A 1 301 ? -7.285 2.156 -2.219 1.00 88.44 301 LEU A N 1
ATOM 2412 C CA . LEU A 1 301 ? -8.135 0.970 -2.262 1.00 88.44 301 LEU A CA 1
ATOM 2413 C C . LEU A 1 301 ? -8.335 0.491 -3.705 1.00 88.44 301 LEU A C 1
ATOM 2415 O O . LEU A 1 301 ? -8.172 -0.696 -3.989 1.00 88.44 301 LEU A O 1
ATOM 2419 N N . THR A 1 302 ? -8.625 1.413 -4.625 1.00 92.38 302 THR A N 1
ATOM 2420 C CA . THR A 1 302 ? -8.782 1.118 -6.058 1.00 92.38 302 THR A CA 1
ATOM 2421 C C . THR A 1 302 ? -7.501 0.542 -6.656 1.00 92.38 302 THR A C 1
ATOM 2423 O O . THR A 1 302 ? -7.562 -0.490 -7.328 1.00 92.38 302 THR A O 1
ATOM 2426 N N . TYR A 1 303 ? -6.347 1.155 -6.376 1.00 92.00 303 TYR A N 1
ATOM 2427 C CA . TYR A 1 303 ? -5.030 0.656 -6.772 1.00 92.00 303 TYR A CA 1
ATOM 2428 C C . TYR A 1 303 ? -4.845 -0.784 -6.292 1.00 92.00 303 TYR A C 1
ATOM 2430 O O . TYR A 1 303 ? -4.570 -1.688 -7.073 1.00 92.00 303 TYR A O 1
ATOM 2438 N N . SER A 1 304 ? -5.085 -1.033 -5.012 1.00 88.88 304 SER A N 1
ATOM 2439 C CA . SER A 1 304 ? -4.740 -2.307 -4.379 1.00 88.88 304 SER A CA 1
ATOM 2440 C C . SER A 1 304 ? -5.658 -3.450 -4.795 1.00 88.88 304 SER A C 1
ATOM 2442 O O . SER A 1 304 ? -5.198 -4.574 -5.003 1.00 88.88 304 SER A O 1
ATOM 2444 N N . LEU A 1 305 ? -6.948 -3.158 -4.985 1.00 91.81 305 LEU A N 1
ATOM 2445 C CA . LEU A 1 305 ? -7.899 -4.083 -5.599 1.00 91.81 305 LEU A CA 1
ATOM 2446 C C . LEU A 1 305 ? -7.500 -4.399 -7.040 1.00 91.81 305 LEU A C 1
ATOM 2448 O O . LEU A 1 305 ? -7.399 -5.570 -7.403 1.00 91.81 305 LEU A O 1
ATOM 2452 N N . THR A 1 306 ? -7.226 -3.367 -7.842 1.00 93.56 306 THR A N 1
ATOM 2453 C CA . THR A 1 306 ? -6.843 -3.529 -9.249 1.00 93.56 306 THR A CA 1
ATOM 2454 C C . THR A 1 306 ? -5.567 -4.352 -9.373 1.00 93.56 306 THR A C 1
ATOM 2456 O O . THR A 1 306 ? -5.540 -5.309 -10.143 1.00 93.56 306 THR A O 1
ATOM 2459 N N . TYR A 1 307 ? -4.545 -4.036 -8.575 1.00 92.12 307 TYR A N 1
ATOM 2460 C CA . TYR A 1 307 ? -3.281 -4.761 -8.537 1.00 92.12 307 TYR A CA 1
ATOM 2461 C C . TYR A 1 307 ? -3.506 -6.233 -8.214 1.00 92.12 307 TYR A C 1
ATOM 2463 O O . TYR A 1 307 ? -3.033 -7.097 -8.940 1.00 92.12 307 TYR A O 1
ATOM 2471 N N . ALA A 1 308 ? -4.263 -6.534 -7.158 1.00 89.81 308 ALA A N 1
ATOM 2472 C CA . ALA A 1 308 ? -4.500 -7.903 -6.725 1.00 89.81 308 ALA A CA 1
ATOM 2473 C C . ALA A 1 308 ? -5.277 -8.738 -7.757 1.00 89.81 308 ALA A C 1
ATOM 2475 O O . ALA A 1 308 ? -4.951 -9.909 -7.976 1.00 89.81 308 ALA A O 1
ATOM 2476 N N . ILE A 1 309 ? -6.274 -8.145 -8.422 1.00 90.62 309 ILE A N 1
ATOM 2477 C CA . ILE A 1 309 ? -7.022 -8.809 -9.498 1.00 90.62 309 ILE A CA 1
ATOM 2478 C C . ILE A 1 309 ? -6.113 -9.021 -10.715 1.00 90.62 309 ILE A C 1
ATOM 2480 O O . ILE A 1 309 ? -6.016 -10.141 -11.218 1.00 90.62 309 ILE A O 1
ATOM 2484 N N . ALA A 1 310 ? -5.401 -7.980 -11.153 1.00 91.19 310 ALA A N 1
ATOM 2485 C CA . ALA A 1 310 ? -4.487 -8.022 -12.293 1.00 91.19 310 ALA A CA 1
ATOM 2486 C C . ALA A 1 310 ? -3.342 -9.025 -12.081 1.00 91.19 310 ALA A C 1
ATOM 2488 O O . ALA A 1 310 ? -3.042 -9.829 -12.965 1.00 91.19 310 ALA A O 1
ATOM 2489 N N . ALA A 1 311 ? -2.768 -9.048 -10.879 1.00 88.88 311 ALA A N 1
ATOM 2490 C CA . ALA A 1 311 ? -1.825 -10.055 -10.416 1.00 88.88 311 ALA A CA 1
ATOM 2491 C C . ALA A 1 311 ? -2.428 -11.462 -10.494 1.00 88.88 311 ALA A C 1
ATOM 2493 O O . ALA A 1 311 ? -1.800 -12.371 -11.025 1.00 88.88 311 ALA A O 1
ATOM 2494 N N . GLY A 1 312 ? -3.663 -11.658 -10.024 1.00 86.12 312 GLY A N 1
ATOM 2495 C CA . GLY A 1 312 ? -4.355 -12.943 -10.131 1.00 86.12 312 GLY A CA 1
ATOM 2496 C C . GLY A 1 312 ? -4.529 -13.416 -11.579 1.00 86.12 312 GLY A C 1
ATOM 2497 O O . GLY A 1 312 ? -4.300 -14.590 -11.878 1.00 86.12 312 GLY A O 1
ATOM 2498 N N . VAL A 1 313 ? -4.879 -12.506 -12.493 1.00 87.50 313 VAL A N 1
ATOM 2499 C CA . VAL A 1 313 ? -4.970 -12.799 -13.933 1.00 87.50 313 VAL A CA 1
ATOM 2500 C C . VAL A 1 313 ? -3.593 -13.181 -14.485 1.00 87.50 313 VAL A C 1
ATOM 2502 O O . VAL A 1 313 ? -3.463 -14.237 -15.109 1.00 87.50 313 VAL A O 1
ATOM 2505 N N . ALA A 1 314 ? -2.559 -12.390 -14.190 1.00 87.44 314 ALA A N 1
ATOM 2506 C CA . ALA A 1 314 ? -1.191 -12.623 -14.649 1.00 87.44 314 ALA A CA 1
ATOM 2507 C C . ALA A 1 314 ? -0.557 -13.906 -14.071 1.00 87.44 314 ALA A C 1
ATOM 2509 O O . ALA A 1 314 ? 0.208 -14.566 -14.766 1.00 87.44 314 ALA A O 1
ATOM 2510 N N . HIS A 1 315 ? -0.895 -14.290 -12.835 1.00 84.25 315 HIS A N 1
ATOM 2511 C CA . HIS A 1 315 ? -0.335 -15.455 -12.138 1.00 84.25 315 HIS A CA 1
ATOM 2512 C C . HIS A 1 315 ? -0.916 -16.801 -12.594 1.00 84.25 315 HIS A C 1
ATOM 2514 O O . HIS A 1 315 ? -0.276 -17.833 -12.402 1.00 84.25 315 HIS A O 1
ATOM 2520 N N . SER A 1 316 ? -2.100 -16.828 -13.221 1.00 69.06 316 SER A N 1
ATOM 2521 C CA . SER A 1 316 ? -2.823 -18.053 -13.641 1.00 69.06 316 SER A CA 1
ATOM 2522 C C . SER A 1 316 ? -2.088 -18.949 -14.672 1.00 69.06 316 SER A C 1
ATOM 2524 O O . SER A 1 316 ? -2.667 -19.828 -15.314 1.00 69.06 316 SER A O 1
ATOM 2526 N N . THR A 1 317 ? -0.783 -18.746 -14.836 1.00 63.72 317 THR A N 1
ATOM 2527 C CA . THR A 1 317 ? 0.085 -19.215 -15.908 1.00 63.72 317 THR A CA 1
ATOM 2528 C C . THR A 1 317 ? 1.030 -20.343 -15.475 1.00 63.72 317 THR A C 1
ATOM 2530 O O . THR A 1 317 ? 1.795 -20.820 -16.307 1.00 63.72 317 THR A O 1
ATOM 2533 N N . GLY A 1 318 ? 0.939 -20.825 -14.227 1.00 62.88 318 GLY A N 1
ATOM 2534 C CA . GLY A 1 318 ? 1.534 -22.096 -13.775 1.00 62.88 318 GLY A CA 1
ATOM 2535 C C . GLY A 1 318 ? 2.896 -22.011 -13.077 1.00 62.88 318 GLY A C 1
ATOM 2536 O O . GLY A 1 318 ? 3.443 -23.047 -12.708 1.00 62.88 318 GLY A O 1
ATOM 2537 N N . GLU A 1 319 ? 3.438 -20.811 -12.867 1.00 73.12 319 GLU A N 1
ATOM 2538 C CA . GLU A 1 319 ? 4.691 -20.608 -12.129 1.00 73.12 319 GLU A CA 1
ATOM 2539 C C . GLU A 1 319 ? 4.429 -20.258 -10.657 1.00 73.12 319 GLU A C 1
ATOM 2541 O O . GLU A 1 319 ? 3.406 -19.644 -10.359 1.00 73.12 319 GLU A O 1
ATOM 2546 N N . PRO A 1 320 ? 5.326 -20.618 -9.719 1.00 76.44 320 PRO A N 1
ATOM 2547 C CA . PRO A 1 320 ? 5.206 -20.233 -8.316 1.00 76.44 320 PRO A CA 1
ATOM 2548 C C . PRO A 1 320 ? 5.520 -18.737 -8.136 1.00 76.44 320 PRO A C 1
ATOM 2550 O O . PRO A 1 320 ? 6.633 -18.353 -7.798 1.00 76.44 320 PRO A O 1
ATOM 2553 N N . GLY A 1 321 ? 4.521 -17.892 -8.375 1.00 82.50 321 GLY A N 1
ATOM 2554 C CA . GLY A 1 321 ? 4.555 -16.446 -8.149 1.00 82.50 321 GLY A CA 1
ATOM 2555 C C . GLY A 1 321 ? 4.361 -15.630 -9.427 1.00 82.50 321 GLY A C 1
ATOM 2556 O O . GLY A 1 321 ? 4.005 -16.167 -10.475 1.00 82.50 321 GLY A O 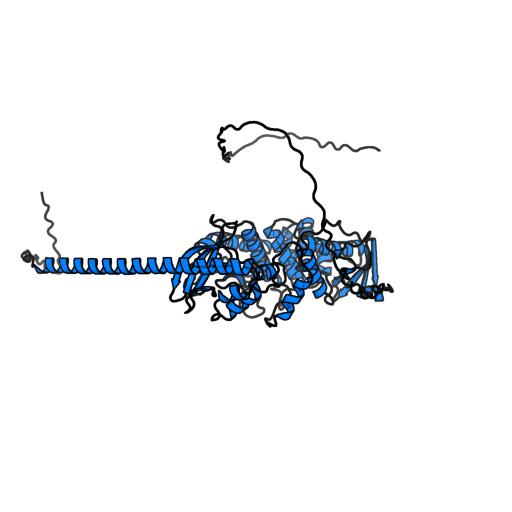1
ATOM 2557 N N . LEU A 1 322 ? 4.556 -14.317 -9.314 1.00 86.19 322 LEU A N 1
ATOM 2558 C CA . LEU A 1 322 ? 4.581 -13.391 -10.446 1.00 86.19 322 LEU A CA 1
ATOM 2559 C C . LEU A 1 322 ? 6.020 -13.197 -10.922 1.00 86.19 322 LEU A C 1
ATOM 2561 O O . LEU A 1 322 ? 6.926 -13.028 -10.103 1.00 86.19 322 LEU A O 1
ATOM 2565 N N . THR A 1 323 ? 6.225 -13.150 -12.235 1.00 90.56 323 THR A N 1
ATOM 2566 C CA . THR A 1 323 ? 7.503 -12.706 -12.812 1.00 90.56 323 THR A CA 1
ATOM 2567 C C . THR A 1 323 ? 7.700 -11.201 -12.574 1.00 90.56 323 THR A C 1
ATOM 2569 O O . THR A 1 323 ? 6.733 -10.476 -12.326 1.00 90.56 323 THR A O 1
ATOM 2572 N N . ALA A 1 324 ? 8.936 -10.695 -12.677 1.00 91.25 324 ALA A N 1
ATOM 2573 C CA . ALA A 1 324 ? 9.202 -9.256 -12.542 1.00 91.25 324 ALA A CA 1
ATOM 2574 C C . ALA A 1 324 ? 8.370 -8.420 -13.534 1.00 91.25 324 ALA A C 1
ATOM 2576 O O . ALA A 1 324 ? 7.764 -7.425 -13.147 1.00 91.25 324 ALA A O 1
ATOM 2577 N N . LEU A 1 325 ? 8.260 -8.883 -14.787 1.00 94.25 325 LEU A N 1
ATOM 2578 C CA . LEU A 1 325 ? 7.443 -8.237 -15.817 1.00 94.25 325 LEU A CA 1
ATOM 2579 C C . LEU A 1 325 ? 5.954 -8.233 -15.445 1.00 94.25 325 LEU A C 1
ATOM 2581 O O . LEU A 1 325 ? 5.284 -7.215 -15.588 1.00 94.25 325 LEU A O 1
ATOM 2585 N N . GLN A 1 326 ? 5.431 -9.357 -14.949 1.00 92.88 326 GLN A N 1
ATOM 2586 C CA . GLN A 1 326 ? 4.033 -9.448 -14.523 1.00 92.88 326 GLN A CA 1
ATOM 2587 C C . GLN A 1 326 ? 3.727 -8.508 -13.350 1.00 92.88 326 GLN A C 1
ATOM 2589 O O . GLN A 1 326 ? 2.673 -7.875 -13.355 1.00 92.88 326 GLN A O 1
ATOM 2594 N N . ARG A 1 327 ? 4.641 -8.384 -12.375 1.00 91.75 327 ARG A N 1
ATOM 2595 C CA . ARG A 1 327 ? 4.498 -7.433 -11.259 1.00 91.75 327 ARG A CA 1
ATOM 2596 C C . ARG A 1 327 ? 4.478 -5.988 -11.741 1.00 91.75 327 ARG A C 1
ATOM 2598 O O . ARG A 1 327 ? 3.539 -5.275 -11.402 1.00 91.75 327 ARG A O 1
ATOM 2605 N N . ALA A 1 328 ? 5.446 -5.598 -12.573 1.00 94.19 328 ALA A N 1
ATOM 2606 C CA . ALA A 1 328 ? 5.539 -4.247 -13.122 1.00 94.19 328 ALA A CA 1
ATOM 2607 C C . ALA A 1 328 ? 4.267 -3.853 -13.889 1.00 94.19 328 ALA A C 1
ATOM 2609 O O . ALA A 1 328 ? 3.667 -2.820 -13.609 1.00 94.19 328 ALA A O 1
ATOM 2610 N N . ILE A 1 329 ? 3.777 -4.719 -14.785 1.00 96.12 329 ILE A N 1
ATOM 2611 C CA . ILE A 1 329 ? 2.559 -4.426 -15.557 1.00 96.12 329 ILE A CA 1
ATOM 2612 C C . ILE A 1 329 ? 1.305 -4.397 -14.675 1.00 96.12 329 ILE A C 1
ATOM 2614 O O . ILE A 1 329 ? 0.445 -3.542 -14.879 1.00 96.12 329 ILE A O 1
ATOM 2618 N N . ALA A 1 330 ? 1.182 -5.287 -13.686 1.00 93.94 330 ALA A N 1
ATOM 2619 C CA . ALA A 1 330 ? 0.057 -5.250 -12.751 1.00 93.94 330 ALA A CA 1
ATOM 2620 C C . ALA A 1 330 ? 0.069 -3.979 -11.880 1.00 93.94 330 ALA A C 1
ATOM 2622 O O . ALA A 1 330 ? -0.991 -3.395 -11.652 1.00 93.94 330 ALA A O 1
ATOM 2623 N N . SER A 1 331 ? 1.249 -3.547 -11.419 1.00 94.00 331 SER A N 1
ATOM 2624 C CA . SER A 1 331 ? 1.446 -2.322 -10.629 1.00 94.00 331 SER A CA 1
ATOM 2625 C C . SER A 1 331 ? 1.115 -1.072 -11.440 1.00 94.00 331 SER A C 1
ATOM 2627 O O . SER A 1 331 ? 0.300 -0.260 -11.003 1.00 94.00 331 SER A O 1
ATOM 2629 N N . GLU A 1 332 ? 1.626 -0.964 -12.666 1.00 96.75 332 GLU A N 1
ATOM 2630 C CA . GLU A 1 332 ? 1.287 0.160 -13.531 1.00 96.75 332 GLU A CA 1
ATOM 2631 C C . GLU A 1 332 ? -0.194 0.163 -13.917 1.00 96.75 332 GLU A C 1
ATOM 2633 O O . GLU A 1 332 ? -0.854 1.189 -13.809 1.00 96.75 332 GLU A O 1
ATOM 2638 N N . TYR A 1 333 ? -0.786 -0.976 -14.279 1.00 96.94 333 TYR A N 1
ATOM 2639 C CA . TYR A 1 333 ? -2.223 -1.024 -14.571 1.00 96.94 333 TYR A CA 1
ATOM 2640 C C . TYR A 1 333 ? -3.076 -0.551 -13.382 1.00 96.94 333 TYR A C 1
ATOM 2642 O O . TYR A 1 333 ? -4.044 0.193 -13.563 1.00 96.94 333 TYR A O 1
ATOM 2650 N N . ALA A 1 334 ? -2.685 -0.917 -12.160 1.00 95.06 334 ALA A N 1
ATOM 2651 C CA . ALA A 1 334 ? -3.320 -0.433 -10.943 1.00 95.06 334 ALA A CA 1
ATOM 2652 C C . ALA A 1 334 ? -3.181 1.084 -10.750 1.00 95.06 334 ALA A C 1
ATOM 2654 O O . ALA A 1 334 ? -4.174 1.747 -10.438 1.00 95.06 334 ALA A O 1
ATOM 2655 N N . ALA A 1 335 ? -1.991 1.646 -10.976 1.00 93.81 335 ALA A N 1
ATOM 2656 C CA . ALA A 1 335 ? -1.757 3.088 -10.893 1.00 93.81 335 ALA A CA 1
ATOM 2657 C C . ALA A 1 335 ? -2.561 3.855 -11.952 1.00 93.81 335 ALA A C 1
ATOM 2659 O O . ALA A 1 335 ? -3.256 4.820 -11.628 1.00 93.81 335 ALA A O 1
ATOM 2660 N N . TRP A 1 336 ? -2.558 3.380 -13.199 1.00 96.94 336 TRP A N 1
ATOM 2661 C CA . TRP A 1 336 ? -3.350 3.974 -14.273 1.00 96.94 336 TRP A CA 1
ATOM 2662 C C . TRP A 1 336 ? -4.843 3.953 -13.953 1.00 96.94 336 TRP A C 1
ATOM 2664 O O . TRP A 1 336 ? -5.529 4.942 -14.183 1.00 96.94 336 TRP A O 1
ATOM 2674 N N . ARG A 1 337 ? -5.377 2.872 -13.378 1.00 95.62 337 ARG A N 1
ATOM 2675 C CA . ARG A 1 337 ? -6.793 2.828 -12.985 1.00 95.62 337 ARG A CA 1
ATOM 2676 C C . ARG A 1 337 ? -7.136 3.794 -11.864 1.00 95.62 337 ARG A C 1
ATOM 2678 O O . ARG A 1 337 ? -8.181 4.438 -11.935 1.00 95.62 337 ARG A O 1
ATOM 2685 N N . ALA A 1 338 ? -6.274 3.889 -10.855 1.00 92.44 338 ALA A N 1
ATOM 2686 C CA . ALA A 1 338 ? -6.494 4.761 -9.709 1.00 92.44 338 ALA A CA 1
ATOM 2687 C C . ALA A 1 338 ? -6.410 6.254 -10.078 1.00 92.44 338 ALA A C 1
ATOM 2689 O O . ALA A 1 338 ? -7.146 7.063 -9.513 1.00 92.44 338 ALA A O 1
ATOM 2690 N N . HIS A 1 339 ? -5.548 6.622 -11.035 1.00 92.56 339 HIS A N 1
ATOM 2691 C CA . HIS A 1 339 ? -5.249 8.026 -11.352 1.00 92.56 339 HIS A CA 1
ATOM 2692 C C . HIS A 1 339 ? -5.697 8.492 -12.744 1.00 92.56 339 HIS A C 1
ATOM 2694 O O . HIS A 1 339 ? -5.854 9.692 -12.950 1.00 92.56 339 HIS A O 1
ATOM 2700 N N . ARG A 1 340 ? -5.926 7.570 -13.686 1.00 94.69 340 ARG A N 1
ATOM 2701 C CA . ARG A 1 340 ? -6.227 7.827 -15.109 1.00 94.69 340 ARG A CA 1
ATOM 2702 C C . ARG A 1 340 ? -5.212 8.740 -15.797 1.00 94.69 340 ARG A C 1
ATOM 2704 O O . ARG A 1 340 ? -5.566 9.524 -16.671 1.00 94.69 340 ARG A O 1
ATOM 2711 N N . ASP A 1 341 ? -3.948 8.600 -15.413 1.00 95.56 341 ASP A N 1
ATOM 2712 C CA . ASP A 1 341 ? -2.835 9.403 -15.911 1.00 95.56 341 ASP A CA 1
ATOM 2713 C C . ASP A 1 341 ? -1.754 8.488 -16.499 1.00 95.56 341 ASP A C 1
ATOM 2715 O O . ASP A 1 341 ? -1.186 7.661 -15.783 1.00 95.56 341 ASP A O 1
ATOM 2719 N N . THR A 1 342 ? -1.482 8.610 -17.803 1.00 96.81 342 THR A N 1
ATOM 2720 C CA . THR A 1 342 ? -0.448 7.811 -18.483 1.00 96.81 342 THR A CA 1
ATOM 2721 C C . THR A 1 342 ? 0.965 8.211 -18.065 1.00 96.81 342 THR A C 1
ATOM 2723 O O . THR A 1 342 ? 1.869 7.382 -18.139 1.00 96.81 342 THR A O 1
ATOM 2726 N N . ALA A 1 343 ? 1.166 9.424 -17.538 1.00 93.88 343 ALA A N 1
ATOM 2727 C CA . ALA A 1 343 ? 2.467 9.865 -17.040 1.00 93.88 343 ALA A CA 1
ATOM 2728 C C . ALA A 1 343 ? 2.899 9.124 -15.761 1.00 93.88 343 ALA A C 1
ATOM 2730 O O . ALA A 1 343 ? 4.090 9.061 -15.464 1.00 93.88 343 ALA A O 1
ATOM 2731 N N . GLN A 1 344 ? 1.949 8.539 -15.021 1.00 91.88 344 GLN A N 1
ATOM 2732 C CA . GLN A 1 344 ? 2.215 7.749 -13.811 1.00 91.88 344 GLN A CA 1
ATOM 2733 C C . GLN A 1 344 ? 2.598 6.293 -14.110 1.00 91.88 344 GLN A C 1
ATOM 2735 O O . GLN A 1 344 ? 2.903 5.530 -13.193 1.00 91.88 344 GLN A O 1
ATOM 2740 N N . VAL A 1 345 ? 2.530 5.879 -15.377 1.00 96.38 345 VAL A N 1
ATOM 2741 C CA . VAL A 1 345 ? 2.682 4.484 -15.800 1.00 96.38 345 VAL A CA 1
ATOM 2742 C C . VAL A 1 345 ? 3.585 4.413 -17.026 1.00 96.38 345 VAL A C 1
ATOM 2744 O O . VAL A 1 345 ? 3.116 4.329 -18.154 1.00 96.38 345 VAL A O 1
ATOM 2747 N N . PRO A 1 346 ? 4.905 4.527 -16.854 1.00 96.81 346 PRO A N 1
ATOM 2748 C CA . PRO A 1 346 ? 5.812 4.787 -17.966 1.00 96.81 346 PRO A CA 1
ATOM 2749 C C . PRO A 1 346 ? 5.832 3.685 -19.028 1.00 96.81 346 PRO A C 1
ATOM 2751 O O . PRO A 1 346 ? 5.944 3.983 -20.220 1.00 96.81 346 PRO A O 1
ATOM 2754 N N . LEU A 1 347 ? 5.709 2.415 -18.636 1.00 97.12 347 LEU A N 1
ATOM 2755 C CA . LEU A 1 347 ? 5.706 1.301 -19.577 1.00 97.12 347 LEU A CA 1
ATOM 2756 C C . LEU A 1 347 ? 4.328 1.115 -20.219 1.00 97.12 347 LEU A C 1
ATOM 2758 O O . LEU A 1 347 ? 4.213 1.064 -21.445 1.00 97.12 347 LEU A O 1
ATOM 2762 N N . LEU A 1 348 ? 3.281 1.021 -19.405 1.00 97.19 348 LEU A N 1
ATOM 2763 C CA . LEU A 1 348 ? 1.916 0.765 -19.845 1.00 97.19 348 LEU A CA 1
ATOM 2764 C C . LEU A 1 348 ? 1.294 1.989 -20.518 1.00 97.19 348 LEU A C 1
ATOM 2766 O O . LEU A 1 348 ? 0.582 1.843 -21.504 1.00 97.19 348 LEU A O 1
ATOM 2770 N N . GLY A 1 349 ? 1.609 3.191 -20.048 1.00 97.56 349 GLY A N 1
ATOM 2771 C CA . GLY A 1 349 ? 1.189 4.465 -20.625 1.00 97.56 349 GLY A CA 1
ATOM 2772 C C . GLY A 1 349 ? 1.617 4.595 -22.080 1.00 97.56 349 GLY A C 1
ATOM 2773 O O . GLY A 1 349 ? 0.781 4.893 -22.924 1.00 97.56 349 GLY A O 1
ATOM 2774 N N . ARG A 1 350 ? 2.859 4.224 -22.422 1.00 97.56 350 ARG A N 1
ATOM 2775 C CA . ARG A 1 350 ? 3.323 4.182 -23.824 1.00 97.56 350 ARG A CA 1
ATOM 2776 C C . ARG A 1 350 ? 2.553 3.178 -24.679 1.00 97.56 350 ARG A C 1
ATOM 2778 O O . ARG A 1 350 ? 2.380 3.391 -25.878 1.00 97.56 350 ARG A O 1
ATOM 2785 N N . ILE A 1 351 ? 2.121 2.065 -24.088 1.00 97.38 351 ILE A N 1
ATOM 2786 C CA . ILE A 1 351 ? 1.305 1.063 -24.781 1.00 97.38 351 ILE A CA 1
ATOM 2787 C C . ILE A 1 351 ? -0.097 1.621 -25.023 1.00 97.38 351 ILE A C 1
ATOM 2789 O O . ILE A 1 351 ? -0.570 1.552 -26.153 1.00 97.38 351 ILE A O 1
ATOM 2793 N N . ILE A 1 352 ? -0.714 2.222 -24.005 1.00 97.38 352 ILE A N 1
ATOM 2794 C CA . ILE A 1 352 ? -2.042 2.843 -24.084 1.00 97.38 352 ILE A CA 1
ATOM 2795 C C . ILE A 1 352 ? -2.041 3.996 -25.094 1.00 97.38 352 ILE A C 1
ATOM 2797 O O . ILE A 1 352 ? -2.900 4.053 -25.964 1.00 97.38 352 ILE A O 1
ATOM 2801 N N . GLU A 1 353 ? -1.051 4.885 -25.048 1.00 97.19 353 GLU A N 1
ATOM 2802 C CA . GLU A 1 353 ? -0.931 6.015 -25.979 1.00 97.19 353 GLU A CA 1
ATOM 2803 C C . GLU A 1 353 ? -0.777 5.562 -27.434 1.00 97.19 353 GLU A C 1
ATOM 2805 O O . GLU A 1 353 ? -1.233 6.240 -28.355 1.00 97.19 353 GLU A O 1
ATOM 2810 N N . ARG A 1 354 ? -0.129 4.414 -27.654 1.00 97.25 354 ARG A N 1
ATOM 2811 C CA . ARG A 1 354 ? 0.134 3.893 -28.995 1.00 97.25 354 ARG A CA 1
ATOM 2812 C C . ARG A 1 354 ? -0.991 3.025 -29.548 1.00 97.25 354 ARG A C 1
ATOM 2814 O O . ARG A 1 354 ? -1.219 3.051 -30.757 1.00 97.25 354 ARG A O 1
ATOM 2821 N N . HIS A 1 355 ? -1.620 2.220 -28.700 1.00 97.31 355 HIS A N 1
ATOM 2822 C CA . HIS A 1 355 ? -2.530 1.150 -29.117 1.00 97.31 355 HIS A CA 1
ATOM 2823 C C . HIS A 1 355 ? -3.949 1.281 -28.562 1.00 97.31 355 HIS A C 1
ATOM 2825 O O . HIS A 1 355 ? -4.796 0.494 -28.965 1.00 97.31 355 HIS A O 1
ATOM 2831 N N . GLY A 1 356 ? -4.204 2.243 -27.675 1.00 97.38 356 GLY A N 1
ATOM 2832 C CA . GLY A 1 356 ? -5.468 2.375 -26.952 1.00 97.38 356 GLY A CA 1
ATOM 2833 C C . GLY A 1 356 ? -5.535 1.503 -25.692 1.00 97.38 356 GLY A C 1
ATOM 2834 O O . GLY A 1 356 ? -4.736 0.579 -25.499 1.00 97.38 356 GLY A O 1
ATOM 2835 N N . ASP A 1 357 ? -6.472 1.815 -24.794 1.00 95.94 357 ASP A N 1
ATOM 2836 C CA . ASP A 1 357 ? -6.706 1.044 -23.566 1.00 95.94 357 ASP A CA 1
ATOM 2837 C C . ASP A 1 357 ? -7.483 -0.260 -23.828 1.00 95.94 357 ASP A C 1
ATOM 2839 O O . ASP A 1 357 ? -7.393 -1.213 -23.052 1.00 95.94 357 ASP A O 1
ATOM 2843 N N . GLU A 1 358 ? -8.143 -0.382 -24.980 1.00 95.12 358 GLU A N 1
ATOM 2844 C CA . GLU A 1 358 ? -8.809 -1.602 -25.434 1.00 95.12 358 GLU A CA 1
ATOM 2845 C C . GLU A 1 358 ? -7.852 -2.799 -25.619 1.00 95.12 358 GLU A C 1
ATOM 2847 O O . GLU A 1 358 ? -8.260 -3.964 -25.519 1.00 95.12 358 GLU A O 1
ATOM 2852 N N . GLU A 1 359 ? -6.559 -2.543 -25.844 1.00 95.56 359 GLU A N 1
ATOM 2853 C CA . GLU A 1 359 ? -5.543 -3.585 -26.032 1.00 95.56 359 GLU A CA 1
ATOM 2854 C C . GLU A 1 359 ? -5.002 -4.151 -24.708 1.00 95.56 359 GLU A C 1
ATOM 2856 O O . GLU A 1 359 ? -4.278 -5.152 -24.722 1.00 95.56 359 GLU A O 1
ATOM 2861 N N . LEU A 1 360 ? -5.392 -3.599 -23.549 1.00 95.00 360 LEU A N 1
ATOM 2862 C CA . LEU A 1 360 ? -4.940 -4.075 -22.234 1.00 95.00 360 LEU A CA 1
ATOM 2863 C C . LEU A 1 360 ? -5.266 -5.558 -22.003 1.00 95.00 360 LEU A C 1
ATOM 2865 O O . LEU A 1 360 ? -4.427 -6.306 -21.496 1.00 95.00 360 LEU A O 1
ATOM 2869 N N . SER A 1 361 ? -6.424 -6.032 -22.472 1.00 94.31 361 SER A N 1
ATOM 2870 C CA . SER A 1 361 ? -6.779 -7.460 -22.452 1.00 94.31 361 SER A CA 1
ATOM 2871 C C . SER A 1 361 ? -5.730 -8.336 -23.156 1.00 94.31 361 SER A C 1
ATOM 2873 O O . SER A 1 361 ? -5.310 -9.376 -22.639 1.00 94.31 361 SER A O 1
ATOM 2875 N N . ARG A 1 362 ? -5.249 -7.901 -24.328 1.00 94.50 362 ARG A N 1
ATOM 2876 C CA . ARG A 1 362 ? -4.236 -8.615 -25.115 1.00 94.50 362 ARG A CA 1
ATOM 2877 C C . ARG A 1 362 ? -2.849 -8.494 -24.500 1.00 94.50 362 ARG A C 1
ATOM 2879 O O . ARG A 1 362 ? -2.085 -9.460 -24.576 1.00 94.50 362 ARG A O 1
ATOM 2886 N N . VAL A 1 363 ? -2.534 -7.360 -23.872 1.00 94.69 363 VAL A N 1
ATOM 2887 C CA . VAL A 1 363 ? -1.301 -7.172 -23.093 1.00 94.69 363 VAL A CA 1
ATOM 2888 C C . VAL A 1 363 ? -1.240 -8.212 -21.983 1.00 94.69 363 VAL A C 1
ATOM 2890 O O . VAL A 1 363 ? -0.306 -9.015 -21.973 1.00 94.69 363 VAL A O 1
ATOM 2893 N N . PHE A 1 364 ? -2.264 -8.291 -21.130 1.00 92.81 364 PHE A N 1
ATOM 2894 C CA . PHE A 1 364 ? -2.328 -9.270 -20.042 1.00 92.81 364 PHE A CA 1
ATOM 2895 C C . PHE A 1 364 ? -2.336 -10.713 -20.547 1.00 92.81 364 PHE A C 1
ATOM 2897 O O . PHE A 1 364 ? -1.636 -11.562 -19.996 1.00 92.81 364 PHE A O 1
ATOM 2904 N N . PHE A 1 365 ? -3.036 -10.999 -21.647 1.00 90.75 365 PHE A N 1
ATOM 2905 C CA . PHE A 1 365 ? -2.967 -12.317 -22.277 1.00 90.75 365 PHE A CA 1
ATOM 2906 C C . PHE A 1 365 ? -1.541 -12.663 -22.737 1.00 90.75 365 PHE A C 1
ATOM 2908 O O . PHE A 1 365 ? -1.097 -13.800 -22.585 1.00 90.75 365 PHE A O 1
ATOM 2915 N N . SER A 1 366 ? -0.793 -11.686 -23.263 1.00 91.94 366 SER A N 1
ATOM 2916 C CA . SER A 1 366 ? 0.596 -11.879 -23.694 1.00 91.94 366 SER A CA 1
ATOM 2917 C C . SER A 1 366 ? 1.584 -12.066 -22.540 1.00 91.94 366 SER A C 1
ATOM 2919 O O . SER A 1 366 ? 2.650 -12.634 -22.765 1.00 91.94 366 SER A O 1
ATOM 2921 N N . LEU A 1 367 ? 1.227 -11.663 -21.312 1.00 90.62 367 LEU A N 1
ATOM 2922 C CA . LEU A 1 367 ? 2.035 -11.919 -20.113 1.00 90.62 367 LEU A CA 1
ATOM 2923 C C . LEU A 1 367 ? 2.077 -13.401 -19.732 1.00 90.62 367 LEU A C 1
ATOM 2925 O O . LEU A 1 367 ? 2.909 -13.815 -18.919 1.00 90.62 367 LEU A O 1
ATOM 2929 N N . ARG A 1 368 ? 1.202 -14.222 -20.321 1.00 85.12 368 ARG A N 1
ATOM 2930 C CA . ARG A 1 368 ? 1.176 -15.662 -20.094 1.00 85.12 368 ARG A CA 1
ATOM 2931 C C . ARG A 1 368 ? 2.438 -16.327 -20.631 1.00 85.12 368 ARG A C 1
ATOM 2933 O O . ARG A 1 368 ? 2.582 -16.543 -21.829 1.00 85.12 368 ARG A O 1
ATOM 2940 N N . GLY A 1 369 ? 3.337 -16.676 -19.711 1.00 79.56 369 GLY A N 1
ATOM 2941 C CA . GLY A 1 369 ? 4.637 -17.276 -20.023 1.00 79.56 369 GLY A CA 1
ATOM 2942 C C . GLY A 1 369 ? 5.697 -16.269 -20.480 1.00 79.56 369 GLY A C 1
ATOM 2943 O O . GLY A 1 36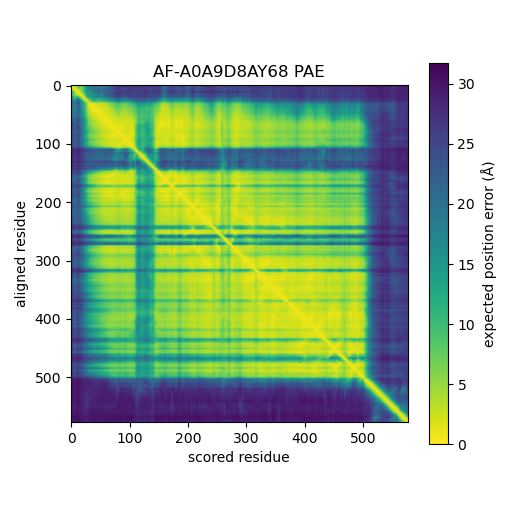9 ? 6.813 -16.673 -20.802 1.00 79.56 369 GLY A O 1
ATOM 2944 N N . ALA A 1 370 ? 5.388 -14.968 -20.496 1.00 83.12 370 ALA A N 1
ATOM 2945 C CA . ALA A 1 370 ? 6.380 -13.943 -20.784 1.00 83.12 370 ALA A CA 1
ATOM 2946 C C . ALA A 1 370 ? 7.194 -13.630 -19.522 1.00 83.12 370 ALA A C 1
ATOM 2948 O O . ALA A 1 370 ? 6.670 -13.156 -18.513 1.00 83.12 370 ALA A O 1
ATOM 2949 N N . ARG A 1 371 ? 8.501 -13.882 -19.603 1.00 86.50 371 ARG A N 1
ATOM 2950 C CA . ARG A 1 371 ? 9.478 -13.495 -18.573 1.00 86.50 371 ARG A CA 1
ATOM 2951 C C . ARG A 1 371 ? 10.360 -12.326 -19.004 1.00 86.50 371 ARG A C 1
ATOM 2953 O O . ARG A 1 371 ? 10.883 -11.621 -18.154 1.00 86.50 371 ARG A O 1
ATOM 2960 N N . LEU A 1 372 ? 10.517 -12.141 -20.315 1.00 91.06 372 LEU A N 1
ATOM 2961 C CA . LEU A 1 372 ? 11.550 -11.291 -20.899 1.00 91.06 372 LEU A CA 1
ATOM 2962 C C . LEU A 1 372 ? 10.993 -9.910 -21.234 1.00 91.06 372 LEU A C 1
ATOM 2964 O O . LEU A 1 372 ? 10.110 -9.790 -22.091 1.00 91.06 372 LEU A O 1
ATOM 2968 N N . SER A 1 373 ? 11.540 -8.874 -20.599 1.00 92.56 373 SER A N 1
ATOM 2969 C CA . SER A 1 373 ? 11.138 -7.491 -20.857 1.00 92.56 373 SER A CA 1
ATOM 2970 C C . SER A 1 373 ? 11.478 -7.064 -22.291 1.00 92.56 373 SER A C 1
ATOM 2972 O O . SER A 1 373 ? 10.648 -6.453 -22.957 1.00 92.56 373 SER A O 1
ATOM 2974 N N . THR A 1 374 ? 12.610 -7.506 -22.849 1.00 93.25 374 THR A N 1
ATOM 2975 C CA . THR A 1 374 ? 12.999 -7.242 -24.242 1.00 93.25 374 THR A CA 1
ATOM 2976 C C . THR A 1 374 ? 11.947 -7.716 -25.243 1.00 93.25 374 THR A C 1
ATOM 2978 O O . THR A 1 374 ? 11.545 -6.944 -26.111 1.00 93.25 374 THR A O 1
ATOM 2981 N N . LEU A 1 375 ? 11.453 -8.956 -25.133 1.00 91.38 375 LEU A N 1
ATOM 2982 C CA . LEU A 1 375 ? 10.422 -9.455 -26.056 1.00 91.38 375 LEU A CA 1
ATOM 2983 C C . LEU A 1 375 ? 9.114 -8.672 -25.920 1.00 91.38 375 LEU A C 1
ATOM 2985 O O . LEU A 1 375 ? 8.419 -8.445 -26.912 1.00 91.38 375 LEU A O 1
ATOM 2989 N N . PHE A 1 376 ? 8.796 -8.242 -24.701 1.00 93.00 376 PHE A N 1
ATOM 2990 C CA . PHE A 1 376 ? 7.631 -7.415 -24.432 1.00 93.00 376 PHE A CA 1
ATOM 2991 C C . PHE A 1 376 ? 7.753 -6.035 -25.100 1.00 93.00 376 PHE A C 1
ATOM 2993 O O . PHE A 1 376 ? 6.839 -5.628 -25.817 1.00 93.00 376 PHE A O 1
ATOM 3000 N N . LEU A 1 377 ? 8.903 -5.364 -24.970 1.00 94.69 377 LEU A N 1
ATOM 3001 C CA . LEU A 1 377 ? 9.187 -4.076 -25.618 1.00 94.69 377 LEU A CA 1
ATOM 3002 C C . LEU A 1 377 ? 9.221 -4.186 -27.149 1.00 94.69 377 LEU A C 1
ATOM 3004 O O . LEU A 1 377 ? 8.658 -3.339 -27.840 1.00 94.69 377 LEU A O 1
ATOM 3008 N N . VAL A 1 378 ? 9.814 -5.251 -27.696 1.00 95.50 378 VAL A N 1
ATOM 3009 C CA . VAL A 1 378 ? 9.807 -5.519 -29.144 1.00 95.50 378 VAL A CA 1
ATOM 3010 C C . VAL A 1 378 ? 8.374 -5.639 -29.653 1.00 95.50 378 VAL A C 1
ATOM 3012 O O . VAL A 1 378 ? 8.013 -5.018 -30.651 1.00 95.50 378 VAL A O 1
ATOM 3015 N N . ARG A 1 379 ? 7.538 -6.419 -28.964 1.00 95.75 379 ARG A N 1
ATOM 3016 C CA . ARG A 1 379 ? 6.159 -6.667 -29.384 1.00 95.75 379 ARG A CA 1
ATOM 3017 C C . ARG A 1 379 ? 5.291 -5.417 -29.284 1.00 95.75 379 ARG A C 1
ATOM 3019 O O . ARG A 1 379 ? 4.597 -5.088 -30.241 1.00 95.75 379 ARG A O 1
ATOM 3026 N N . TRP A 1 380 ? 5.308 -4.753 -28.133 1.00 96.12 380 TRP A N 1
ATOM 3027 C CA . TRP A 1 380 ? 4.347 -3.696 -27.822 1.00 96.12 380 TRP A CA 1
ATOM 3028 C C . TRP A 1 380 ? 4.849 -2.301 -28.179 1.00 96.12 380 TRP A C 1
ATOM 3030 O O . TRP A 1 380 ? 4.050 -1.443 -28.528 1.00 96.12 380 TRP A O 1
ATOM 3040 N N . LEU A 1 381 ? 6.159 -2.063 -28.186 1.00 95.81 381 LEU A N 1
ATOM 3041 C CA . LEU A 1 381 ? 6.733 -0.764 -28.549 1.00 95.81 381 LEU A CA 1
ATOM 3042 C C . LEU A 1 381 ? 7.495 -0.798 -29.882 1.00 95.81 381 LEU A C 1
ATOM 3044 O O . LEU A 1 381 ? 7.993 0.235 -30.322 1.00 95.81 381 LEU A O 1
ATOM 3048 N N . SER A 1 382 ? 7.554 -1.939 -30.579 1.00 96.56 382 SER A N 1
ATOM 3049 C CA . SER A 1 382 ? 8.301 -2.090 -31.844 1.00 96.56 382 SER A CA 1
ATOM 3050 C C . SER A 1 382 ? 9.769 -1.657 -31.743 1.00 96.56 382 SER A C 1
ATOM 3052 O O . SER A 1 382 ? 10.354 -1.214 -32.728 1.00 96.56 382 SER A O 1
ATOM 3054 N N . LEU A 1 383 ? 10.357 -1.769 -30.551 1.00 95.88 383 LEU A N 1
ATOM 3055 C CA . LEU A 1 383 ? 11.746 -1.412 -30.290 1.00 95.88 383 LEU A CA 1
ATOM 3056 C C . LEU A 1 383 ? 12.590 -2.676 -30.356 1.00 95.88 383 LEU A C 1
ATOM 3058 O O . LEU A 1 383 ? 12.437 -3.556 -29.512 1.00 95.88 383 LEU A O 1
ATOM 3062 N N . HIS A 1 384 ? 13.472 -2.780 -31.347 1.00 96.75 384 HIS A N 1
ATOM 3063 C CA . HIS A 1 384 ? 14.278 -3.979 -31.549 1.00 96.75 384 HIS A CA 1
ATOM 3064 C C . HIS A 1 384 ? 15.776 -3.663 -31.442 1.00 96.75 384 HIS A C 1
ATOM 3066 O O . HIS A 1 384 ? 16.295 -2.918 -32.277 1.00 96.75 384 HIS A O 1
ATOM 3072 N N . PRO A 1 385 ? 16.509 -4.272 -30.487 1.00 96.19 385 PRO A N 1
ATOM 3073 C CA . PRO A 1 385 ? 17.895 -3.900 -30.201 1.00 96.19 385 PRO A CA 1
ATOM 3074 C C . PRO A 1 385 ? 18.848 -4.158 -31.376 1.00 96.19 385 PRO A C 1
ATOM 3076 O O . PRO A 1 385 ? 19.869 -3.497 -31.487 1.00 96.19 385 PRO A O 1
ATOM 3079 N N . ALA A 1 386 ? 18.528 -5.096 -32.276 1.00 95.62 386 ALA A N 1
ATOM 3080 C CA . ALA A 1 386 ? 19.374 -5.373 -33.443 1.00 95.62 386 ALA A CA 1
ATOM 3081 C C . ALA A 1 386 ? 19.145 -4.429 -34.638 1.00 95.62 386 ALA A C 1
ATOM 3083 O O . ALA A 1 386 ? 20.038 -4.290 -35.466 1.00 95.62 386 ALA A O 1
ATOM 3084 N N . THR A 1 387 ? 17.956 -3.829 -34.775 1.00 97.25 387 THR A N 1
ATOM 3085 C CA . THR A 1 387 ? 17.635 -2.976 -35.938 1.00 97.25 387 THR A CA 1
ATOM 3086 C C . THR A 1 387 ? 17.692 -1.498 -35.591 1.00 97.25 387 THR A C 1
ATOM 3088 O O . THR A 1 387 ? 18.052 -0.695 -36.443 1.00 97.25 387 THR A O 1
ATOM 3091 N N . ASP A 1 388 ? 17.351 -1.146 -34.351 1.00 97.38 388 ASP A N 1
ATOM 3092 C CA . ASP A 1 388 ? 17.439 0.212 -33.824 1.00 97.38 388 ASP A CA 1
ATOM 3093 C C . ASP A 1 388 ? 17.944 0.179 -32.368 1.00 97.38 388 ASP A C 1
ATOM 3095 O O . ASP A 1 388 ? 17.175 0.386 -31.421 1.00 97.38 388 ASP A O 1
ATOM 3099 N N . PRO A 1 389 ? 19.238 -0.144 -32.160 1.00 97.44 389 PRO A N 1
ATOM 3100 C CA . PRO A 1 389 ? 19.820 -0.207 -30.822 1.00 97.44 389 PRO A CA 1
ATOM 3101 C C . PRO A 1 389 ? 19.690 1.129 -30.089 1.00 97.44 389 PRO A C 1
ATOM 3103 O O . PRO A 1 389 ? 19.395 1.153 -28.898 1.00 97.44 389 PRO A O 1
ATOM 3106 N N . ARG A 1 390 ? 19.854 2.249 -30.802 1.00 97.94 390 ARG A N 1
ATOM 3107 C CA . ARG A 1 390 ? 19.789 3.587 -30.215 1.00 97.94 390 ARG A CA 1
ATOM 3108 C C . ARG A 1 390 ? 18.420 3.856 -29.595 1.00 97.94 390 ARG A C 1
ATOM 3110 O O . ARG A 1 390 ? 18.363 4.166 -28.409 1.00 97.94 390 ARG A O 1
ATOM 3117 N N . ALA A 1 391 ? 17.332 3.701 -30.355 1.00 97.25 391 ALA A N 1
ATOM 3118 C CA . ALA A 1 391 ? 15.990 3.939 -29.823 1.00 97.25 391 ALA A CA 1
ATOM 3119 C C . ALA A 1 391 ? 15.612 2.934 -28.725 1.00 97.25 391 ALA A C 1
ATOM 3121 O O . ALA A 1 391 ? 14.935 3.300 -27.766 1.00 97.25 391 ALA A O 1
ATOM 3122 N N . TYR A 1 392 ? 16.066 1.680 -28.839 1.00 97.81 392 TYR A N 1
ATOM 3123 C CA . TYR A 1 392 ? 15.813 0.650 -27.833 1.00 97.81 392 TYR A CA 1
ATOM 3124 C C . TYR A 1 392 ? 16.436 1.001 -26.471 1.00 97.81 392 TYR A C 1
ATOM 3126 O O . TYR A 1 392 ? 15.722 1.042 -25.468 1.00 97.81 392 TYR A O 1
ATOM 3134 N N . PHE A 1 393 ? 17.741 1.293 -26.423 1.00 97.56 393 PHE A N 1
ATOM 3135 C CA . PHE A 1 393 ? 18.419 1.628 -25.164 1.00 97.56 393 PHE A CA 1
ATOM 3136 C C . PHE A 1 393 ? 18.015 3.011 -24.634 1.00 97.56 393 PHE A C 1
ATOM 3138 O O . PHE A 1 393 ? 17.913 3.190 -23.423 1.00 97.56 393 PHE A O 1
ATOM 3145 N N . GLU A 1 394 ? 17.696 3.968 -25.513 1.00 97.50 394 GLU A N 1
ATOM 3146 C CA . GLU A 1 394 ? 17.123 5.254 -25.097 1.00 97.50 394 GLU A CA 1
ATOM 3147 C C . GLU A 1 394 ? 15.767 5.070 -24.406 1.00 97.50 394 GLU A C 1
ATOM 3149 O O . GLU A 1 394 ? 15.490 5.715 -23.393 1.00 97.50 394 GLU A O 1
ATOM 3154 N N . ALA A 1 395 ? 14.919 4.177 -24.918 1.00 96.94 395 ALA A N 1
ATOM 3155 C CA . ALA A 1 395 ? 13.641 3.880 -24.291 1.00 96.94 395 ALA A CA 1
ATOM 3156 C C . ALA A 1 395 ? 13.812 3.198 -22.929 1.00 96.94 395 ALA A C 1
ATOM 3158 O O . ALA A 1 395 ? 13.134 3.608 -21.993 1.00 96.94 395 ALA A O 1
ATOM 3159 N N . LEU A 1 396 ? 14.720 2.222 -22.796 1.00 96.81 396 LEU A N 1
ATOM 3160 C CA . LEU A 1 396 ? 15.005 1.565 -21.511 1.00 96.81 396 LEU A CA 1
ATOM 3161 C C . LEU A 1 396 ? 15.410 2.574 -20.430 1.00 96.81 396 LEU A C 1
ATOM 3163 O O . LEU A 1 396 ? 14.785 2.638 -19.376 1.00 96.81 396 LEU A O 1
ATOM 3167 N N . LEU A 1 397 ? 16.390 3.427 -20.730 1.00 96.12 397 LEU A N 1
ATOM 3168 C CA . LEU A 1 397 ? 16.875 4.438 -19.789 1.00 96.12 397 LEU A CA 1
ATOM 3169 C C . LEU A 1 397 ? 15.790 5.450 -19.400 1.00 96.12 397 LEU A C 1
ATOM 3171 O O . LEU A 1 397 ? 15.699 5.869 -18.245 1.00 96.12 397 LEU A O 1
ATOM 3175 N N . ASN A 1 398 ? 14.943 5.849 -20.354 1.00 96.44 398 ASN A N 1
ATOM 3176 C CA . ASN A 1 398 ? 13.832 6.748 -20.058 1.00 96.44 398 ASN A CA 1
ATOM 3177 C C . ASN A 1 398 ? 12.721 6.064 -19.255 1.00 96.44 398 ASN A C 1
ATOM 3179 O O . ASN A 1 398 ? 12.158 6.718 -18.383 1.00 96.44 398 ASN A O 1
ATOM 3183 N N . LEU A 1 399 ? 12.448 4.776 -19.484 1.00 96.69 399 LEU A N 1
ATOM 3184 C CA . LEU A 1 399 ? 11.517 3.998 -18.666 1.00 96.69 399 LEU A CA 1
ATOM 3185 C C . LEU A 1 399 ? 12.006 3.897 -17.218 1.00 96.69 399 LEU A C 1
ATOM 3187 O O . LEU A 1 399 ? 11.213 4.115 -16.308 1.00 96.69 399 LEU A O 1
ATOM 3191 N N . GLU A 1 400 ? 13.296 3.644 -16.983 1.00 95.25 400 GLU A N 1
ATOM 3192 C CA . GLU A 1 400 ? 13.879 3.642 -15.631 1.00 95.25 400 GLU A CA 1
ATOM 3193 C C . GLU A 1 400 ? 13.716 5.004 -14.945 1.00 95.25 400 GLU A C 1
ATOM 3195 O O . GLU A 1 400 ? 13.181 5.089 -13.838 1.00 95.25 400 GLU A O 1
ATOM 3200 N N . ARG A 1 401 ? 14.106 6.084 -15.634 1.00 94.25 401 ARG A N 1
ATOM 3201 C CA . ARG A 1 401 ? 13.961 7.464 -15.147 1.00 94.25 401 ARG A CA 1
ATOM 3202 C C . ARG A 1 401 ? 12.511 7.795 -14.796 1.00 94.25 401 ARG A C 1
ATOM 3204 O O . ARG A 1 401 ? 12.234 8.318 -13.720 1.00 94.25 401 ARG A O 1
ATOM 3211 N N . GLU A 1 402 ? 11.592 7.535 -15.721 1.00 94.94 402 GLU A N 1
ATOM 3212 C CA . GLU A 1 402 ? 10.171 7.844 -15.559 1.00 94.94 402 GLU A CA 1
ATOM 3213 C C . GLU A 1 402 ? 9.544 6.986 -14.458 1.00 94.94 402 GLU A C 1
ATOM 3215 O O . GLU A 1 402 ? 8.714 7.487 -13.711 1.00 94.94 402 GLU A O 1
ATOM 3220 N N . SER A 1 403 ? 10.008 5.747 -14.270 1.00 94.38 403 SER A N 1
ATOM 3221 C CA . SER A 1 403 ? 9.562 4.881 -13.172 1.00 94.38 403 SER A CA 1
ATOM 3222 C C . SER A 1 403 ? 9.925 5.451 -11.808 1.00 94.38 403 SER A C 1
ATOM 3224 O O . SER A 1 403 ? 9.107 5.423 -10.896 1.00 94.38 403 SER A O 1
ATOM 3226 N N . ILE A 1 404 ? 11.118 6.031 -11.661 1.00 91.88 404 ILE A N 1
ATOM 3227 C CA . ILE A 1 404 ? 11.492 6.730 -10.428 1.00 91.88 404 ILE A CA 1
ATOM 3228 C C . ILE A 1 404 ? 10.597 7.961 -10.221 1.00 91.88 404 ILE A C 1
ATOM 3230 O O . ILE A 1 404 ? 10.082 8.164 -9.124 1.00 91.88 404 ILE A O 1
ATOM 3234 N N . LEU A 1 405 ? 10.373 8.771 -11.260 1.00 90.75 405 LEU A N 1
ATOM 3235 C CA . LEU A 1 405 ? 9.532 9.973 -11.161 1.00 90.75 405 LEU A CA 1
ATOM 3236 C C . LEU A 1 405 ? 8.060 9.652 -10.852 1.00 90.75 405 LEU A C 1
ATOM 3238 O O . LEU A 1 405 ? 7.406 10.422 -10.157 1.00 90.75 405 LEU A O 1
ATOM 3242 N N . ALA A 1 406 ? 7.559 8.523 -11.350 1.00 90.25 406 ALA A N 1
ATOM 3243 C CA . ALA A 1 406 ? 6.186 8.053 -11.179 1.00 90.25 406 ALA A CA 1
ATOM 3244 C C . ALA A 1 406 ? 5.994 7.118 -9.970 1.00 90.25 406 ALA A C 1
ATOM 3246 O O . ALA A 1 406 ? 4.938 6.510 -9.817 1.00 90.25 406 ALA A O 1
ATOM 3247 N N . HIS A 1 407 ? 7.014 6.959 -9.121 1.00 92.12 407 HIS A N 1
ATOM 3248 C CA . HIS A 1 407 ? 6.990 6.051 -7.971 1.00 92.12 407 HIS A CA 1
ATOM 3249 C C . HIS A 1 407 ? 6.705 4.563 -8.319 1.00 92.12 407 HIS A C 1
ATOM 3251 O O . HIS A 1 407 ? 6.209 3.808 -7.479 1.00 92.12 407 HIS A O 1
ATOM 3257 N N . GLN A 1 408 ? 7.084 4.105 -9.518 1.00 93.19 408 GLN A N 1
ATOM 3258 C CA . GLN A 1 408 ? 6.911 2.729 -10.006 1.00 93.19 408 GLN A CA 1
ATOM 3259 C C . GLN A 1 408 ? 8.151 1.854 -9.747 1.00 93.19 408 GLN A C 1
ATOM 3261 O O . GLN A 1 408 ? 8.949 1.572 -10.645 1.00 93.19 408 GLN A O 1
ATOM 3266 N N . LYS A 1 409 ? 8.315 1.386 -8.503 1.00 93.31 409 LYS A N 1
ATOM 3267 C CA . LYS A 1 409 ? 9.480 0.578 -8.081 1.00 93.31 409 LYS A CA 1
ATOM 3268 C C . LYS A 1 409 ? 9.636 -0.716 -8.884 1.00 93.31 409 LYS A C 1
ATOM 3270 O O . LYS A 1 409 ? 10.737 -1.020 -9.332 1.00 93.31 409 LYS A O 1
ATOM 3275 N N . ASP A 1 410 ? 8.548 -1.458 -9.100 1.00 93.06 410 ASP A N 1
ATOM 3276 C CA . ASP A 1 410 ? 8.591 -2.734 -9.828 1.00 93.06 410 ASP A CA 1
ATOM 3277 C C . ASP A 1 410 ? 9.042 -2.553 -11.288 1.00 93.06 410 ASP A C 1
ATOM 3279 O O . ASP A 1 410 ? 9.809 -3.373 -11.794 1.00 93.06 410 ASP A O 1
ATOM 3283 N N . THR A 1 411 ? 8.627 -1.470 -11.955 1.00 95.81 411 THR A N 1
ATOM 3284 C CA . THR A 1 411 ? 9.084 -1.148 -13.318 1.00 95.81 411 THR A CA 1
ATOM 3285 C C . THR A 1 411 ? 10.538 -0.696 -13.335 1.00 95.81 411 THR A C 1
ATOM 3287 O O . THR A 1 411 ? 11.291 -1.109 -14.212 1.00 95.81 411 THR A O 1
ATOM 3290 N N . PHE A 1 412 ? 10.975 0.096 -12.355 1.00 95.75 412 PHE A N 1
ATOM 3291 C CA . PHE A 1 412 ? 12.386 0.463 -12.242 1.00 95.75 412 PHE A CA 1
ATOM 3292 C C . PHE A 1 412 ? 13.276 -0.782 -12.085 1.00 95.75 412 PHE A C 1
ATOM 3294 O O . PHE A 1 412 ? 14.234 -0.961 -12.839 1.00 95.75 412 PHE A O 1
ATOM 3301 N N . LEU A 1 413 ? 12.918 -1.673 -11.152 1.00 94.38 413 LEU A N 1
ATOM 3302 C CA . LEU A 1 413 ? 13.652 -2.909 -10.872 1.00 94.38 413 LEU A CA 1
ATOM 3303 C C . LEU A 1 413 ? 13.565 -3.930 -12.013 1.00 94.38 413 LEU A C 1
ATOM 3305 O O . LEU A 1 413 ? 14.481 -4.733 -12.171 1.00 94.38 413 LEU A O 1
ATOM 3309 N N . LEU A 1 414 ? 12.513 -3.887 -12.840 1.00 95.75 414 LEU A N 1
ATOM 3310 C CA . LEU A 1 414 ? 12.380 -4.747 -14.019 1.00 95.75 414 LEU A CA 1
ATOM 3311 C C . LEU A 1 414 ? 13.594 -4.642 -14.946 1.00 95.75 414 LEU A C 1
ATOM 3313 O O . LEU A 1 414 ? 13.949 -5.641 -15.567 1.00 95.75 414 LEU A O 1
ATOM 3317 N N . PHE A 1 415 ? 14.222 -3.472 -15.053 1.00 96.56 415 PHE A N 1
ATOM 3318 C CA . PHE A 1 415 ? 15.326 -3.233 -15.984 1.00 96.56 415 PHE A CA 1
ATOM 3319 C C . PHE A 1 415 ? 16.715 -3.387 -15.358 1.00 96.56 415 PHE A C 1
ATOM 3321 O O . PHE A 1 415 ? 17.705 -3.265 -16.071 1.00 96.56 415 PHE A O 1
ATOM 3328 N N . GLN A 1 416 ? 16.813 -3.730 -14.073 1.00 95.69 416 GLN A N 1
ATOM 3329 C CA . GLN A 1 416 ? 18.092 -3.877 -13.374 1.00 95.69 416 GLN A CA 1
ATOM 3330 C C . GLN A 1 416 ? 18.625 -5.314 -13.449 1.00 95.69 416 GLN A C 1
ATOM 3332 O O . GLN A 1 416 ? 17.862 -6.279 -13.454 1.00 95.69 416 GLN A O 1
ATOM 3337 N N . ASP A 1 417 ? 19.948 -5.465 -13.526 1.00 94.75 417 ASP A N 1
ATOM 3338 C CA . ASP A 1 417 ? 20.617 -6.771 -13.473 1.00 94.75 417 ASP A CA 1
ATOM 3339 C C . ASP A 1 417 ? 20.545 -7.382 -12.057 1.00 94.75 417 ASP A C 1
ATOM 3341 O O . ASP A 1 417 ? 20.599 -6.677 -11.048 1.00 94.75 417 ASP A O 1
ATOM 3345 N N . ASP A 1 418 ? 20.435 -8.709 -11.964 1.00 92.19 418 ASP A N 1
ATOM 3346 C CA . ASP A 1 418 ? 20.259 -9.394 -10.677 1.00 92.19 418 ASP A CA 1
ATOM 3347 C C . ASP A 1 418 ? 21.473 -9.248 -9.739 1.00 92.19 418 ASP A C 1
ATOM 3349 O O . ASP A 1 418 ? 21.302 -9.246 -8.519 1.00 92.19 418 ASP A O 1
ATOM 3353 N N . ASP A 1 419 ? 22.696 -9.091 -10.271 1.00 90.75 419 ASP A N 1
ATOM 3354 C CA . ASP A 1 419 ? 23.930 -9.087 -9.461 1.00 90.75 419 ASP A CA 1
ATOM 3355 C C . ASP A 1 419 ? 24.036 -7.871 -8.523 1.00 90.75 419 ASP A C 1
ATOM 3357 O O . ASP A 1 419 ? 24.843 -7.869 -7.593 1.00 90.75 419 ASP A O 1
ATOM 3361 N N . TRP A 1 420 ? 23.241 -6.829 -8.763 1.00 90.19 420 TRP A N 1
ATOM 3362 C CA . TRP A 1 420 ? 23.266 -5.572 -8.007 1.00 90.19 420 TRP A CA 1
ATOM 3363 C C . TRP A 1 420 ? 21.865 -5.023 -7.707 1.00 90.19 420 TRP A C 1
ATOM 3365 O O . TRP A 1 420 ? 21.720 -3.873 -7.293 1.00 90.19 420 TRP A O 1
ATOM 3375 N N . LEU A 1 421 ? 20.830 -5.857 -7.853 1.00 89.25 421 LEU A N 1
ATOM 3376 C CA . LEU A 1 421 ? 19.433 -5.476 -7.641 1.00 89.25 421 LEU A CA 1
ATOM 3377 C C . LEU A 1 421 ? 19.192 -4.849 -6.256 1.00 89.25 421 LEU A C 1
ATOM 3379 O O . LEU A 1 421 ? 18.465 -3.868 -6.144 1.00 89.25 421 LEU A O 1
ATOM 3383 N N . ALA A 1 422 ? 19.850 -5.362 -5.210 1.00 87.06 422 ALA A N 1
ATOM 3384 C CA . ALA A 1 422 ? 19.744 -4.820 -3.852 1.00 87.06 422 ALA A CA 1
ATOM 3385 C C . ALA A 1 422 ? 20.270 -3.376 -3.743 1.00 87.06 422 ALA A C 1
ATOM 3387 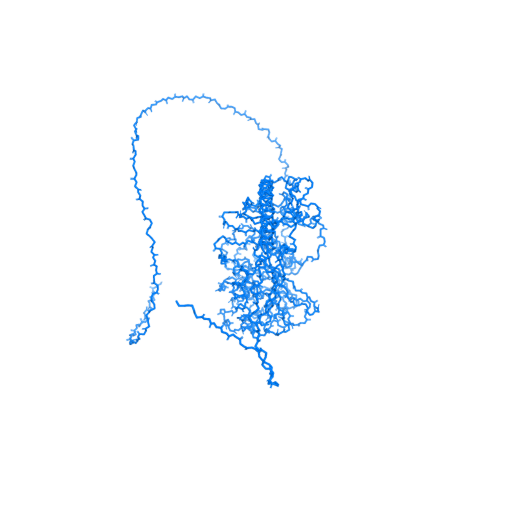O O . ALA A 1 422 ? 19.672 -2.547 -3.062 1.00 87.06 422 ALA A O 1
ATOM 3388 N N . ASN A 1 423 ? 21.365 -3.054 -4.441 1.00 88.00 423 ASN A N 1
ATOM 3389 C CA . ASN A 1 423 ? 21.904 -1.694 -4.498 1.00 88.00 423 ASN A CA 1
ATOM 3390 C C . ASN A 1 423 ? 20.949 -0.752 -5.237 1.00 88.00 423 ASN A C 1
ATOM 3392 O O . ASN A 1 423 ? 20.805 0.406 -4.854 1.00 88.00 423 ASN A O 1
ATOM 3396 N N . GLN A 1 424 ? 20.292 -1.258 -6.281 1.00 89.44 424 GLN A N 1
ATOM 3397 C CA . GLN A 1 424 ? 19.320 -0.498 -7.060 1.00 89.44 424 GLN A CA 1
ATOM 3398 C C . GLN A 1 424 ? 18.041 -0.217 -6.285 1.00 89.44 424 GLN A C 1
ATOM 3400 O O . GLN A 1 424 ? 17.517 0.894 -6.317 1.00 89.44 424 GLN A O 1
ATOM 3405 N N . GLU A 1 425 ? 17.571 -1.198 -5.527 1.00 89.25 425 GLU A N 1
ATOM 3406 C CA . GLU A 1 425 ? 16.474 -1.019 -4.590 1.00 89.25 425 GLU A CA 1
ATOM 3407 C C . GLU A 1 425 ? 16.800 0.051 -3.532 1.00 89.25 425 GLU A C 1
ATOM 3409 O O . GLU A 1 425 ? 16.007 0.973 -3.335 1.00 89.25 425 GLU A O 1
ATOM 3414 N N . GLU A 1 426 ? 17.993 0.003 -2.930 1.00 84.06 426 GLU A N 1
ATOM 3415 C CA . GLU A 1 426 ? 18.440 1.016 -1.962 1.00 84.06 426 GLU A CA 1
ATOM 3416 C C . GLU A 1 426 ? 18.529 2.416 -2.589 1.00 84.06 426 GLU A C 1
ATOM 3418 O O . GLU A 1 426 ? 18.132 3.413 -1.979 1.00 84.06 426 GLU A O 1
ATOM 3423 N N . LEU A 1 427 ? 19.044 2.508 -3.817 1.00 86.50 427 LEU A N 1
ATOM 3424 C CA . LEU A 1 427 ? 19.100 3.762 -4.559 1.00 86.50 427 LEU A CA 1
ATOM 3425 C C . LEU A 1 427 ? 17.698 4.323 -4.790 1.00 86.50 427 LEU A C 1
ATOM 3427 O O . LEU A 1 427 ? 17.474 5.504 -4.525 1.00 86.50 427 LEU A O 1
ATOM 3431 N N . TYR A 1 428 ? 16.768 3.491 -5.263 1.00 88.44 428 TYR A N 1
ATOM 3432 C CA . TYR A 1 428 ? 15.386 3.891 -5.484 1.00 88.44 428 TYR A CA 1
ATOM 3433 C C . TYR A 1 428 ? 14.787 4.467 -4.198 1.00 88.44 428 TYR A C 1
ATOM 3435 O O . TYR A 1 428 ? 14.318 5.605 -4.192 1.00 88.44 428 TYR A O 1
ATOM 3443 N N . ASP A 1 429 ? 14.876 3.734 -3.088 1.00 84.69 429 ASP A N 1
ATOM 3444 C CA . ASP A 1 429 ? 14.299 4.154 -1.809 1.00 84.69 429 ASP A CA 1
ATOM 3445 C C . ASP A 1 429 ? 14.943 5.455 -1.297 1.00 84.69 429 ASP A C 1
ATOM 3447 O O . ASP A 1 429 ? 14.246 6.375 -0.853 1.00 84.69 429 ASP A O 1
ATOM 3451 N N . ARG A 1 430 ? 16.268 5.593 -1.443 1.00 83.06 430 ARG A N 1
ATOM 3452 C CA . ARG A 1 430 ? 17.006 6.820 -1.111 1.00 83.06 430 ARG A CA 1
ATOM 3453 C C . ARG A 1 430 ? 16.512 8.006 -1.931 1.00 83.06 430 ARG A C 1
ATOM 3455 O O . ARG A 1 430 ? 16.239 9.066 -1.365 1.00 83.06 430 ARG A O 1
ATOM 3462 N N . VAL A 1 431 ? 16.373 7.828 -3.242 1.00 84.38 431 VAL A N 1
ATOM 3463 C CA . VAL A 1 431 ? 15.895 8.862 -4.158 1.00 84.38 431 VAL A CA 1
ATOM 3464 C C . VAL A 1 431 ? 14.479 9.300 -3.785 1.00 84.38 431 VAL A C 1
ATOM 3466 O O . VAL A 1 431 ? 14.250 10.500 -3.620 1.00 84.38 431 VAL A O 1
ATOM 3469 N N . GLN A 1 432 ? 13.566 8.358 -3.541 1.00 84.62 432 GLN A N 1
ATOM 3470 C CA . GLN A 1 432 ? 12.195 8.669 -3.121 1.00 84.62 432 GLN A CA 1
ATOM 3471 C C . GLN A 1 432 ? 12.138 9.421 -1.789 1.00 84.62 432 GLN A C 1
ATOM 3473 O O . GLN A 1 432 ? 11.350 10.349 -1.615 1.00 84.62 432 GLN A O 1
ATOM 3478 N N . SER A 1 433 ? 13.016 9.065 -0.853 1.00 78.12 433 SER A N 1
ATOM 3479 C CA . SER A 1 433 ? 13.066 9.686 0.470 1.00 78.12 433 SER A CA 1
ATOM 3480 C C . SER A 1 433 ? 13.593 11.132 0.473 1.00 78.12 433 SER A C 1
ATOM 3482 O O . SER A 1 433 ? 13.352 11.875 1.424 1.00 78.12 433 SER A O 1
ATOM 3484 N N . SER A 1 434 ? 14.292 11.555 -0.589 1.00 80.38 434 SER A N 1
ATOM 3485 C CA . SER A 1 434 ? 14.913 12.885 -0.686 1.00 80.38 434 SER A CA 1
ATOM 3486 C C . SER A 1 434 ? 13.931 14.035 -0.982 1.00 80.38 434 SER A C 1
ATOM 3488 O O . SER A 1 434 ? 14.306 15.202 -0.882 1.00 80.38 434 SER A O 1
ATOM 3490 N N . GLY A 1 435 ? 12.660 13.734 -1.278 1.00 68.81 435 GLY A N 1
ATOM 3491 C CA . GLY A 1 435 ? 11.547 14.694 -1.230 1.00 68.81 435 GLY A CA 1
ATOM 3492 C C . GLY A 1 435 ? 11.308 15.553 -2.477 1.00 68.81 435 GLY A C 1
ATOM 3493 O O . GLY A 1 435 ? 10.250 16.167 -2.573 1.00 68.81 435 GLY A O 1
ATOM 3494 N N . SER A 1 436 ? 12.216 15.565 -3.454 1.00 67.44 436 SER A N 1
ATOM 3495 C CA . SER A 1 436 ? 11.915 15.947 -4.844 1.00 67.44 436 SER A CA 1
ATOM 3496 C C . SER A 1 436 ? 13.141 15.721 -5.719 1.00 67.44 436 SER A C 1
ATOM 3498 O O . SER A 1 436 ? 14.185 16.336 -5.488 1.00 67.44 436 SER A O 1
ATOM 3500 N N . LEU A 1 437 ? 13.007 14.897 -6.755 1.00 75.31 437 LEU A N 1
ATOM 3501 C CA . LEU A 1 437 ? 13.972 14.906 -7.844 1.00 75.31 437 LEU A CA 1
ATOM 3502 C C . LEU A 1 437 ? 13.769 16.182 -8.669 1.00 75.31 437 LEU A C 1
ATOM 3504 O O . LEU A 1 437 ? 12.622 16.513 -8.987 1.00 75.31 437 LEU A O 1
ATOM 3508 N N . PRO A 1 438 ? 14.838 16.906 -9.046 1.00 78.25 438 PRO A N 1
ATOM 3509 C CA . PRO A 1 438 ? 14.701 17.961 -10.041 1.00 78.25 438 PRO A CA 1
ATOM 3510 C C . PRO A 1 438 ? 14.087 17.367 -11.312 1.00 78.25 438 PRO A C 1
ATOM 3512 O O . PRO A 1 438 ? 14.346 16.211 -11.635 1.00 78.25 438 PRO A O 1
ATOM 3515 N N . ALA A 1 439 ? 13.275 18.140 -12.034 1.00 79.69 439 ALA A N 1
ATOM 3516 C CA . ALA A 1 439 ? 12.725 17.699 -13.311 1.00 79.69 439 ALA A CA 1
ATOM 3517 C C . ALA A 1 439 ? 13.882 17.382 -14.269 1.00 79.69 439 ALA A C 1
ATOM 3519 O O . ALA A 1 439 ? 14.551 18.281 -14.780 1.00 79.69 439 ALA A O 1
ATOM 3520 N N . LEU A 1 440 ? 14.155 16.096 -14.464 1.00 80.88 440 LEU A N 1
ATOM 3521 C CA . LEU A 1 440 ? 15.240 15.663 -15.326 1.00 80.88 440 LEU A CA 1
ATOM 3522 C C . LEU A 1 440 ? 14.765 15.690 -16.772 1.00 80.88 440 LEU A C 1
ATOM 3524 O O . LEU A 1 440 ? 13.651 15.237 -17.041 1.00 80.88 440 LEU A O 1
ATOM 3528 N N . PRO A 1 441 ? 15.572 16.176 -17.725 1.00 90.31 441 PRO A N 1
ATOM 3529 C CA . PRO A 1 441 ? 15.243 16.028 -19.133 1.00 90.31 441 PRO A CA 1
ATOM 3530 C C . PRO A 1 441 ? 15.258 14.542 -19.536 1.00 90.31 441 PRO A C 1
ATOM 3532 O O . PRO A 1 441 ? 15.876 13.720 -18.850 1.00 90.31 441 PRO A O 1
ATOM 3535 N N . PRO A 1 442 ? 14.562 14.168 -20.624 1.00 94.12 442 PRO A N 1
ATOM 3536 C CA . PRO A 1 442 ? 14.698 12.841 -21.210 1.00 94.12 442 PRO A CA 1
ATOM 3537 C C . PRO A 1 442 ? 16.151 12.551 -21.574 1.00 94.12 442 PRO A C 1
ATOM 3539 O O . PRO A 1 442 ? 16.845 13.412 -22.119 1.00 94.12 442 PRO A O 1
ATOM 3542 N N . LEU A 1 443 ? 16.588 11.330 -21.289 1.00 95.12 443 LEU A N 1
ATOM 3543 C CA . LEU A 1 443 ? 17.913 10.854 -21.654 1.00 95.12 443 LEU A CA 1
ATOM 3544 C C . LEU A 1 443 ? 17.966 10.634 -23.162 1.00 95.12 443 LEU A C 1
ATOM 3546 O O . LEU A 1 443 ? 17.020 10.105 -23.751 1.00 95.12 443 LEU A O 1
ATOM 3550 N N . ARG A 1 444 ? 19.072 11.048 -23.778 1.00 97.12 444 ARG A N 1
ATOM 3551 C CA . ARG A 1 444 ? 19.336 10.874 -25.205 1.00 97.12 444 ARG A CA 1
ATOM 3552 C C . ARG A 1 444 ? 20.555 9.994 -25.375 1.00 97.12 444 ARG A C 1
ATOM 3554 O O . ARG A 1 444 ? 21.592 10.249 -24.768 1.00 97.12 444 ARG A O 1
ATOM 3561 N N . VAL A 1 445 ? 20.433 8.960 -26.197 1.00 97.38 445 VAL A N 1
ATOM 3562 C CA . VAL A 1 445 ? 21.561 8.078 -26.505 1.00 97.38 445 VAL A CA 1
ATOM 3563 C C . VAL A 1 445 ? 22.290 8.639 -27.716 1.00 97.38 445 VAL A C 1
ATOM 3565 O O . VAL A 1 445 ? 21.664 8.919 -28.737 1.00 97.38 445 VAL A O 1
ATOM 3568 N N . GLN A 1 446 ? 23.604 8.818 -27.620 1.00 97.56 446 GLN A N 1
ATOM 3569 C CA . GLN A 1 446 ? 24.468 9.236 -28.723 1.00 97.56 446 GLN A CA 1
ATOM 3570 C C . GLN A 1 446 ? 24.862 8.035 -29.591 1.00 97.56 446 GLN A C 1
ATOM 3572 O O . GLN A 1 446 ? 24.658 8.053 -30.806 1.00 97.56 446 GLN A O 1
ATOM 3577 N N . SER A 1 447 ? 25.387 6.980 -28.966 1.00 97.62 447 SER A N 1
ATOM 3578 C CA . SER A 1 447 ? 25.846 5.758 -29.633 1.00 97.62 447 SER A CA 1
ATOM 3579 C C . SER A 1 447 ? 25.655 4.529 -28.753 1.00 97.62 447 SER A C 1
ATOM 3581 O O . SER A 1 447 ? 25.603 4.625 -27.527 1.00 97.62 447 SER A O 1
ATOM 3583 N N . VAL A 1 448 ? 25.555 3.366 -29.399 1.00 97.94 448 VAL A N 1
ATOM 3584 C CA . VAL A 1 448 ? 25.476 2.059 -28.743 1.00 97.94 448 VAL A CA 1
ATOM 3585 C C . VAL A 1 448 ? 26.456 1.117 -29.427 1.00 97.94 448 VAL A C 1
ATOM 3587 O O . VAL A 1 448 ? 26.379 0.925 -30.641 1.00 97.94 448 VAL A O 1
ATOM 3590 N N . GLU A 1 449 ? 27.337 0.505 -28.647 1.00 97.56 449 GLU A N 1
ATOM 3591 C CA . GLU A 1 449 ? 28.222 -0.571 -29.086 1.00 97.56 449 GLU A CA 1
ATOM 3592 C C . GLU A 1 449 ? 27.763 -1.875 -28.435 1.00 97.56 449 GLU A C 1
ATOM 3594 O O . GLU A 1 449 ? 27.622 -1.941 -27.218 1.00 97.56 449 GLU A O 1
ATOM 3599 N N . ILE A 1 450 ? 27.495 -2.911 -29.233 1.00 96.81 450 ILE A N 1
ATOM 3600 C CA . ILE A 1 450 ? 27.050 -4.222 -28.739 1.00 96.81 450 ILE A CA 1
ATOM 3601 C C . ILE A 1 450 ? 28.150 -5.245 -29.014 1.00 96.81 450 ILE A C 1
ATOM 3603 O O . ILE A 1 450 ? 28.551 -5.424 -30.164 1.00 96.81 450 ILE A O 1
ATOM 3607 N N . ALA A 1 451 ? 28.590 -5.938 -27.968 1.00 96.00 451 ALA A N 1
ATOM 3608 C CA . ALA A 1 451 ? 29.557 -7.026 -28.027 1.00 96.00 451 ALA A CA 1
ATOM 3609 C C . ALA A 1 451 ? 28.972 -8.251 -27.310 1.00 96.00 451 ALA A C 1
ATOM 3611 O O . ALA A 1 451 ? 28.855 -8.263 -26.089 1.00 96.00 451 ALA A O 1
ATOM 3612 N N . ASP A 1 452 ? 28.570 -9.266 -28.080 1.00 94.06 452 ASP A N 1
ATOM 3613 C CA . ASP A 1 452 ? 27.968 -10.518 -27.601 1.00 94.06 452 ASP A CA 1
ATOM 3614 C C . ASP A 1 452 ? 26.734 -10.340 -26.694 1.00 94.06 452 ASP A C 1
ATOM 3616 O O . ASP A 1 452 ? 25.599 -10.221 -27.169 1.00 94.06 452 ASP A O 1
ATOM 3620 N N . ASP A 1 453 ? 26.934 -10.392 -25.382 1.00 96.19 453 ASP A N 1
ATOM 3621 C CA . ASP A 1 453 ? 25.931 -10.251 -24.331 1.00 96.19 453 ASP A CA 1
ATOM 3622 C C . ASP A 1 453 ? 26.075 -8.935 -23.558 1.00 96.19 453 ASP A C 1
ATOM 3624 O O . ASP A 1 453 ? 25.472 -8.773 -22.502 1.00 96.19 453 ASP A O 1
ATOM 3628 N N . ARG A 1 454 ? 26.844 -7.979 -24.076 1.00 96.50 454 ARG A N 1
ATOM 3629 C CA . ARG A 1 454 ? 27.099 -6.683 -23.445 1.00 96.50 454 ARG A CA 1
ATOM 3630 C C . ARG A 1 454 ? 26.788 -5.549 -24.401 1.00 96.50 454 ARG A C 1
ATOM 3632 O O . ARG A 1 454 ? 26.954 -5.675 -25.615 1.00 96.50 454 ARG A O 1
ATOM 3639 N N . ALA A 1 455 ? 26.356 -4.427 -23.845 1.00 97.19 455 ALA A N 1
ATOM 3640 C CA . ALA A 1 455 ? 26.221 -3.188 -24.585 1.00 97.19 455 ALA A CA 1
ATOM 3641 C C . ALA A 1 455 ? 26.793 -2.013 -23.791 1.00 97.19 455 ALA A C 1
ATOM 3643 O O . ALA A 1 455 ? 26.554 -1.880 -22.590 1.00 97.19 455 ALA A O 1
ATOM 3644 N N . LEU A 1 456 ? 27.542 -1.169 -24.492 1.00 96.69 456 LEU A N 1
ATOM 3645 C CA . LEU A 1 456 ? 28.037 0.115 -24.026 1.00 96.69 456 LEU A CA 1
ATOM 3646 C C . LEU A 1 456 ? 27.190 1.210 -24.667 1.00 96.69 456 LEU A C 1
ATOM 3648 O O . LEU A 1 456 ? 27.161 1.360 -25.890 1.00 96.69 456 LEU A O 1
ATOM 3652 N N . VAL A 1 457 ? 26.503 1.982 -23.836 1.00 97.06 457 VAL A N 1
ATOM 3653 C CA . VAL A 1 457 ? 25.644 3.088 -24.253 1.00 97.06 457 VAL A CA 1
ATOM 3654 C C . VAL A 1 457 ? 26.338 4.396 -23.892 1.00 97.06 457 VAL A C 1
ATOM 3656 O O . VAL A 1 457 ? 26.708 4.609 -22.743 1.00 97.06 457 VAL A O 1
ATOM 3659 N N . THR A 1 458 ? 26.527 5.278 -24.872 1.00 96.25 458 THR A N 1
ATOM 3660 C CA . THR A 1 458 ? 27.062 6.634 -24.657 1.00 96.25 458 THR A CA 1
ATOM 3661 C C . THR A 1 458 ? 25.916 7.634 -24.703 1.00 96.25 458 THR A C 1
ATOM 3663 O O . THR A 1 458 ? 25.155 7.640 -25.673 1.00 96.25 458 THR A O 1
ATOM 3666 N N . LEU A 1 459 ? 25.772 8.459 -23.669 1.00 95.94 459 LEU A N 1
ATOM 3667 C CA . LEU A 1 459 ? 24.721 9.472 -23.571 1.00 95.94 459 LEU A CA 1
ATOM 3668 C C . LEU A 1 459 ? 25.127 10.790 -24.242 1.00 95.94 459 LEU A C 1
ATOM 3670 O O . LEU A 1 459 ? 26.298 11.154 -24.276 1.00 95.94 459 LEU A O 1
ATOM 3674 N N . ASP A 1 460 ? 24.140 11.518 -24.759 1.00 94.31 460 ASP A N 1
ATOM 3675 C CA . ASP A 1 460 ? 24.296 12.889 -25.249 1.00 94.31 460 ASP A CA 1
ATOM 3676 C C . ASP A 1 460 ? 24.164 13.864 -24.065 1.00 94.31 460 ASP A C 1
ATOM 3678 O O . ASP A 1 460 ? 23.084 14.385 -23.781 1.00 94.31 460 ASP A O 1
ATOM 3682 N N . GLY A 1 461 ? 25.255 14.032 -23.309 1.00 88.19 461 GLY A N 1
ATOM 3683 C CA . GLY A 1 461 ? 25.341 14.942 -22.162 1.00 88.19 461 GLY A CA 1
ATOM 3684 C C . GLY A 1 461 ? 25.864 14.300 -20.875 1.00 88.19 461 GLY A C 1
ATOM 3685 O O . GLY A 1 461 ? 26.292 13.147 -20.851 1.00 88.19 461 GLY A O 1
ATOM 3686 N N . GLU A 1 462 ? 25.847 15.079 -19.791 1.00 82.19 462 GLU A N 1
ATOM 3687 C CA . GLU A 1 462 ? 26.213 14.584 -18.462 1.00 82.19 462 GLU A CA 1
ATOM 3688 C C . GLU A 1 462 ? 25.131 13.657 -17.906 1.00 82.19 462 GLU A C 1
ATOM 3690 O O . GLU A 1 462 ? 23.929 13.928 -17.988 1.00 82.19 462 GLU A O 1
ATOM 3695 N N . THR A 1 463 ? 25.577 12.563 -17.303 1.00 79.88 463 THR A N 1
ATOM 3696 C CA . THR A 1 463 ? 24.696 11.586 -16.681 1.00 79.88 463 THR A CA 1
ATOM 3697 C C . THR A 1 463 ? 24.067 12.178 -15.417 1.00 79.88 463 THR A C 1
ATOM 3699 O O . THR A 1 463 ? 24.790 12.731 -14.584 1.00 79.88 463 THR A O 1
ATOM 3702 N N . PRO A 1 464 ? 22.732 12.101 -15.244 1.00 78.56 464 PRO A N 1
ATOM 3703 C CA . PRO A 1 464 ? 22.074 12.627 -14.056 1.00 78.56 464 PRO A CA 1
ATOM 3704 C C . PRO A 1 464 ? 22.691 12.094 -12.763 1.00 78.56 464 PRO A C 1
ATOM 3706 O O . PRO A 1 464 ? 23.124 10.951 -12.707 1.00 78.56 464 PRO A O 1
ATOM 3709 N N . ILE A 1 465 ? 22.648 12.888 -11.691 1.00 70.44 465 ILE A N 1
ATOM 3710 C CA . ILE A 1 465 ? 23.291 12.555 -10.406 1.00 70.44 465 ILE A CA 1
ATOM 3711 C C . ILE A 1 465 ? 22.833 11.196 -9.842 1.00 70.44 465 ILE A C 1
ATOM 3713 O O . ILE A 1 465 ? 23.648 10.480 -9.272 1.00 70.44 465 ILE A O 1
ATOM 3717 N N . TRP A 1 466 ? 21.572 10.793 -10.042 1.00 70.88 466 TRP A N 1
ATOM 3718 C CA . TRP A 1 466 ? 21.081 9.476 -9.597 1.00 70.88 466 TRP A CA 1
ATOM 3719 C C . TRP A 1 466 ? 21.648 8.301 -10.410 1.00 70.88 466 TRP A C 1
ATOM 3721 O O . TRP A 1 466 ? 21.685 7.191 -9.897 1.00 70.88 466 TRP A O 1
ATOM 3731 N N . LEU A 1 467 ? 22.125 8.562 -11.630 1.00 64.38 467 LEU A N 1
ATOM 3732 C CA . LEU A 1 467 ? 22.903 7.635 -12.453 1.00 64.38 467 LEU A CA 1
ATOM 3733 C C . LEU A 1 467 ? 24.423 7.782 -12.241 1.00 64.38 467 LEU A C 1
ATOM 3735 O O . LEU A 1 467 ? 25.193 6.983 -12.770 1.00 64.38 467 LEU A O 1
ATOM 3739 N N . GLY A 1 468 ? 24.875 8.804 -11.510 1.00 59.25 468 GLY A N 1
ATOM 3740 C CA . GLY A 1 468 ? 26.285 9.178 -11.374 1.00 59.25 468 GLY A CA 1
ATOM 3741 C C . GLY A 1 468 ? 27.122 8.253 -10.480 1.00 59.25 468 GLY A C 1
ATOM 3742 O O . GLY A 1 468 ? 26.652 7.229 -9.983 1.00 59.25 468 GLY A O 1
ATOM 3743 N N . ASP A 1 469 ? 28.381 8.646 -10.253 1.00 55.53 469 ASP A N 1
ATOM 3744 C CA . ASP A 1 469 ? 29.420 7.832 -9.593 1.00 55.53 469 ASP A CA 1
ATOM 3745 C C . ASP A 1 469 ? 29.025 7.290 -8.206 1.00 55.53 469 ASP A C 1
ATOM 3747 O O . ASP A 1 469 ? 29.452 6.197 -7.836 1.00 55.53 469 ASP A O 1
ATOM 3751 N N . GLU A 1 470 ? 28.187 8.007 -7.446 1.00 59.53 470 GLU A N 1
ATOM 3752 C CA . GLU A 1 470 ? 27.714 7.547 -6.129 1.00 59.53 470 GLU A CA 1
ATOM 3753 C C . GLU A 1 470 ? 26.765 6.343 -6.212 1.00 59.53 470 GLU A C 1
ATOM 3755 O O . GLU A 1 470 ? 26.658 5.573 -5.256 1.00 59.53 470 GLU A O 1
ATOM 3760 N N . ALA A 1 471 ? 26.083 6.172 -7.346 1.00 59.19 471 ALA A N 1
ATOM 3761 C CA . ALA A 1 471 ? 25.185 5.054 -7.605 1.00 59.19 471 ALA A CA 1
ATOM 3762 C C . ALA A 1 471 ? 25.890 3.887 -8.316 1.00 59.19 471 ALA A C 1
ATOM 3764 O O . ALA A 1 471 ? 25.292 2.824 -8.489 1.00 59.19 471 ALA A O 1
ATOM 3765 N N . HIS A 1 472 ? 27.149 4.074 -8.739 1.00 72.31 472 HIS A N 1
ATOM 3766 C CA . HIS A 1 472 ? 27.918 3.108 -9.528 1.00 72.31 472 HIS A CA 1
ATOM 3767 C C . HIS A 1 472 ? 27.182 2.611 -10.790 1.00 72.31 472 HIS A C 1
ATOM 3769 O O . HIS A 1 472 ? 27.486 1.512 -11.269 1.00 72.31 472 HIS A O 1
ATOM 3775 N N . GLN A 1 473 ? 26.226 3.396 -11.313 1.00 75.25 473 GLN A N 1
ATOM 3776 C CA . GLN A 1 473 ? 25.402 3.035 -12.473 1.00 75.25 473 GLN A CA 1
ATOM 3777 C C . GLN A 1 473 ? 26.044 3.420 -13.807 1.00 75.25 473 GLN A C 1
ATOM 3779 O O . GLN A 1 473 ? 25.937 2.694 -14.790 1.00 75.25 473 GLN A O 1
ATOM 3784 N N . SER A 1 474 ? 26.763 4.537 -13.835 1.00 82.50 474 SER A N 1
ATOM 3785 C CA . SER A 1 474 ? 27.467 5.020 -15.020 1.00 82.50 474 SER A CA 1
ATOM 3786 C C . SER A 1 474 ? 28.911 5.380 -14.699 1.00 82.50 474 SER A C 1
ATOM 3788 O O . SER A 1 474 ? 29.266 5.598 -13.541 1.00 82.50 474 SER A O 1
ATOM 3790 N N . LEU A 1 475 ? 29.748 5.436 -15.735 1.00 82.25 475 LEU A N 1
ATOM 3791 C CA . LEU A 1 475 ? 31.100 5.982 -15.665 1.00 82.25 475 LEU A CA 1
ATOM 3792 C C . LEU A 1 475 ? 31.152 7.230 -16.552 1.00 82.25 475 LEU A C 1
ATOM 3794 O O . LEU A 1 475 ? 31.355 7.135 -17.763 1.00 82.25 475 LEU A O 1
ATOM 3798 N N . GLY A 1 476 ? 30.913 8.409 -15.977 1.00 85.81 476 GLY A N 1
ATOM 3799 C CA . GLY A 1 476 ? 30.675 9.615 -16.775 1.00 85.81 476 GLY A CA 1
ATOM 3800 C C . GLY A 1 476 ? 29.462 9.420 -17.690 1.00 85.81 476 GLY A C 1
ATOM 3801 O O . GLY A 1 476 ? 28.413 9.011 -17.216 1.00 85.81 476 GLY A O 1
ATOM 3802 N N . GLN A 1 477 ? 29.599 9.661 -18.996 1.00 91.81 477 GLN A N 1
ATOM 3803 C CA . GLN A 1 477 ? 28.526 9.506 -20.001 1.00 91.81 477 GLN A CA 1
ATOM 3804 C C . GLN A 1 477 ? 28.242 8.052 -20.437 1.00 91.81 477 GLN A C 1
ATOM 3806 O O . GLN A 1 477 ? 27.429 7.830 -21.336 1.00 91.81 477 GLN A O 1
ATOM 3811 N N . PHE A 1 478 ? 28.958 7.070 -19.882 1.00 93.12 478 PHE A N 1
ATOM 3812 C CA . PHE A 1 478 ? 28.881 5.671 -20.301 1.00 93.12 478 PHE A CA 1
ATOM 3813 C C . PHE A 1 478 ? 27.979 4.861 -19.371 1.00 93.12 478 PHE A C 1
ATOM 3815 O O . PHE A 1 478 ? 28.203 4.833 -18.161 1.00 93.12 478 PHE A O 1
ATOM 3822 N N . VAL A 1 479 ? 26.999 4.168 -19.948 1.00 94.62 479 VAL A N 1
ATOM 3823 C CA . VAL A 1 479 ? 26.084 3.257 -19.250 1.00 94.62 479 VAL A CA 1
ATOM 3824 C C . VAL A 1 479 ? 26.248 1.847 -19.805 1.00 94.62 479 VAL A C 1
ATOM 3826 O O . VAL A 1 479 ? 26.407 1.660 -21.014 1.00 94.62 479 VAL A O 1
ATOM 3829 N N . PHE A 1 480 ? 26.214 0.850 -18.926 1.00 95.44 480 PHE A N 1
ATOM 3830 C CA . PHE A 1 480 ? 26.509 -0.536 -19.271 1.00 95.44 480 PHE A CA 1
ATOM 3831 C C . PHE A 1 480 ? 25.258 -1.403 -19.168 1.00 95.44 480 PHE A C 1
ATOM 3833 O O . PHE A 1 480 ? 24.497 -1.317 -18.207 1.00 95.44 480 PHE A O 1
ATOM 3840 N N . PHE A 1 481 ? 25.067 -2.280 -20.147 1.00 96.81 481 PHE A N 1
ATOM 3841 C CA . PHE A 1 481 ? 23.994 -3.266 -20.142 1.00 96.81 481 PHE A CA 1
ATOM 3842 C C . PHE A 1 481 ? 24.549 -4.668 -20.359 1.00 96.81 481 PHE A C 1
ATOM 3844 O O . PHE A 1 481 ? 25.484 -4.865 -21.138 1.00 96.81 481 PHE A O 1
ATOM 3851 N N . ARG A 1 482 ? 23.921 -5.652 -19.715 1.00 96.38 482 ARG A N 1
ATOM 3852 C CA . ARG A 1 482 ? 24.191 -7.079 -19.901 1.00 96.38 482 ARG A CA 1
ATOM 3853 C C . ARG A 1 482 ? 22.921 -7.788 -20.362 1.00 96.38 482 ARG A C 1
ATOM 3855 O O . ARG A 1 482 ? 21.821 -7.466 -19.918 1.00 96.38 482 ARG A O 1
ATOM 3862 N N . ARG A 1 483 ? 23.060 -8.754 -21.264 1.00 96.75 483 ARG A N 1
ATOM 3863 C CA . ARG A 1 483 ? 21.972 -9.593 -21.758 1.00 96.75 483 ARG A CA 1
ATOM 3864 C C . ARG A 1 483 ? 21.975 -10.925 -21.019 1.00 96.75 483 ARG A C 1
ATOM 3866 O O . ARG A 1 483 ? 22.864 -11.741 -21.240 1.00 96.75 483 ARG A O 1
ATOM 3873 N N . ARG A 1 484 ? 20.950 -11.183 -20.208 1.00 93.25 484 ARG A N 1
ATOM 3874 C CA . ARG A 1 484 ? 20.722 -12.485 -19.556 1.00 93.25 484 ARG A CA 1
ATOM 3875 C C . ARG A 1 484 ? 19.428 -13.091 -20.044 1.00 93.25 484 ARG A C 1
ATOM 3877 O O . ARG A 1 484 ? 18.417 -12.404 -20.096 1.00 93.25 484 ARG A O 1
ATOM 3884 N N . ASP A 1 485 ? 19.468 -14.360 -20.441 1.00 91.00 485 ASP A N 1
ATOM 3885 C CA . ASP A 1 485 ? 18.295 -15.084 -20.944 1.00 91.00 485 ASP A CA 1
ATOM 3886 C C . ASP A 1 485 ? 17.526 -14.324 -22.041 1.00 91.00 485 ASP A C 1
ATOM 3888 O O . ASP A 1 485 ? 16.306 -14.408 -22.129 1.00 91.00 485 ASP A O 1
ATOM 3892 N N . TRP A 1 486 ? 18.251 -13.603 -22.907 1.00 93.38 486 TRP A N 1
ATOM 3893 C CA . TRP A 1 486 ? 17.713 -12.734 -23.970 1.00 93.38 486 TRP A CA 1
ATOM 3894 C C . TRP A 1 486 ? 17.055 -11.425 -23.512 1.00 93.38 486 TRP A C 1
ATOM 3896 O O . TRP A 1 486 ? 16.45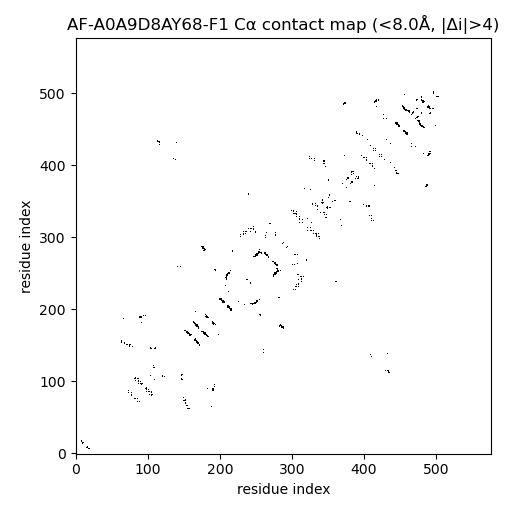7 -10.737 -24.339 1.00 93.38 486 TRP A O 1
ATOM 3906 N N . ASP A 1 487 ? 17.206 -11.048 -22.245 1.00 95.69 487 ASP A N 1
ATOM 3907 C CA . ASP A 1 487 ? 16.728 -9.787 -21.683 1.00 95.69 487 ASP A CA 1
ATOM 3908 C C . ASP A 1 487 ? 17.895 -8.830 -21.422 1.00 95.69 487 ASP A C 1
ATOM 3910 O O . ASP A 1 487 ? 18.883 -9.211 -20.793 1.00 95.69 487 ASP A O 1
ATOM 3914 N N . TRP A 1 488 ? 17.800 -7.594 -21.911 1.00 97.50 488 TRP A N 1
ATOM 3915 C CA . TRP A 1 488 ? 18.798 -6.555 -21.635 1.00 97.50 488 TRP A CA 1
ATOM 3916 C C . TRP A 1 488 ? 18.519 -5.893 -20.287 1.00 97.50 488 TRP A C 1
ATOM 3918 O O . TRP A 1 488 ? 17.429 -5.363 -20.079 1.00 97.50 488 TRP A O 1
ATOM 3928 N N . LYS A 1 489 ? 19.515 -5.904 -19.401 1.00 96.44 489 LYS A N 1
ATOM 3929 C CA . LYS A 1 489 ? 19.459 -5.331 -18.055 1.00 96.44 489 LYS A CA 1
ATOM 3930 C C . LYS A 1 489 ? 20.567 -4.312 -17.851 1.00 96.44 489 LYS A C 1
ATOM 3932 O O . LYS A 1 489 ? 21.689 -4.524 -18.314 1.00 96.44 489 LYS A O 1
ATOM 3937 N N . HIS A 1 490 ? 20.255 -3.231 -17.155 1.00 95.00 490 HIS A N 1
ATOM 3938 C CA . HIS A 1 490 ? 21.217 -2.245 -16.697 1.00 95.00 490 HIS A CA 1
ATOM 3939 C C . HIS A 1 490 ? 22.171 -2.917 -15.702 1.00 95.00 490 HIS A C 1
ATOM 3941 O O . HIS A 1 490 ? 21.748 -3.490 -14.693 1.00 95.00 490 HIS A O 1
ATOM 3947 N N . ALA A 1 491 ? 23.458 -2.907 -16.037 1.00 94.31 491 ALA A N 1
ATOM 3948 C CA . ALA A 1 491 ? 24.531 -3.542 -15.288 1.00 94.31 491 ALA A CA 1
ATOM 3949 C C . ALA A 1 491 ? 25.387 -2.499 -14.555 1.00 94.31 491 ALA A C 1
ATOM 3951 O O . ALA A 1 491 ? 25.398 -1.321 -14.906 1.00 94.31 491 ALA A O 1
ATOM 3952 N N . SER A 1 492 ? 26.134 -2.939 -13.544 1.00 91.44 492 SER A N 1
ATOM 3953 C CA . SER A 1 492 ? 26.996 -2.047 -12.768 1.00 91.44 492 SER A CA 1
ATOM 3954 C C . SER A 1 492 ? 28.216 -1.553 -13.552 1.00 91.44 492 SER A C 1
ATOM 3956 O O . SER A 1 492 ? 28.663 -2.169 -14.522 1.00 91.44 492 SER A O 1
ATOM 3958 N N . THR A 1 493 ? 28.843 -0.485 -13.053 1.00 88.50 493 THR A N 1
ATOM 3959 C CA . THR A 1 493 ? 30.145 0.021 -13.540 1.00 88.50 493 THR A CA 1
ATOM 3960 C C . THR A 1 493 ? 31.286 -1.001 -13.507 1.00 88.50 493 THR A C 1
ATOM 3962 O O . THR A 1 493 ? 32.311 -0.772 -14.147 1.00 88.50 493 THR A O 1
ATOM 3965 N N . GLY A 1 494 ? 31.124 -2.151 -12.838 1.00 86.75 494 GLY A N 1
ATOM 3966 C CA . GLY A 1 494 ? 32.068 -3.270 -12.940 1.00 86.75 494 GLY A CA 1
ATOM 3967 C C . GLY A 1 494 ? 32.244 -3.782 -14.377 1.00 86.75 494 GLY A C 1
ATOM 3968 O O . GLY A 1 494 ? 33.283 -4.345 -14.709 1.00 86.75 494 GLY A O 1
ATOM 3969 N N . GLU A 1 495 ? 31.276 -3.521 -15.258 1.00 89.38 495 GLU A N 1
ATOM 3970 C CA . GLU A 1 495 ? 31.369 -3.818 -16.689 1.00 89.38 495 GLU A CA 1
ATOM 3971 C C . GLU A 1 495 ? 32.422 -2.993 -17.437 1.00 89.38 495 GLU A C 1
ATOM 3973 O O . GLU A 1 495 ? 32.904 -3.432 -18.480 1.00 89.38 495 GLU A O 1
ATOM 3978 N N . ALA A 1 496 ? 32.830 -1.834 -16.913 1.00 86.25 496 ALA A N 1
ATOM 3979 C CA . ALA A 1 496 ? 33.797 -0.952 -17.564 1.00 86.25 496 ALA A CA 1
ATOM 3980 C C . ALA A 1 496 ? 35.139 -1.650 -17.861 1.00 86.25 496 ALA A C 1
ATOM 3982 O O . ALA A 1 496 ? 35.732 -1.426 -18.919 1.00 86.25 496 ALA A O 1
ATOM 3983 N N . GLU A 1 497 ? 35.582 -2.557 -16.981 1.00 87.38 497 GLU A N 1
ATOM 3984 C CA . GLU A 1 497 ? 36.828 -3.314 -17.162 1.00 87.38 497 GLU A CA 1
ATOM 3985 C C . GLU A 1 497 ? 36.810 -4.161 -18.443 1.00 87.38 497 GLU A C 1
ATOM 3987 O O . GLU A 1 497 ? 37.826 -4.270 -19.131 1.00 87.38 497 GLU A O 1
ATOM 3992 N N . HIS A 1 498 ? 35.649 -4.715 -18.806 1.00 86.81 498 HIS A N 1
ATOM 3993 C CA . HIS A 1 498 ? 35.489 -5.495 -20.033 1.00 86.81 498 HIS A CA 1
ATOM 3994 C C . HIS A 1 498 ? 35.659 -4.638 -21.289 1.00 86.81 498 HIS A C 1
ATOM 3996 O O . HIS A 1 498 ? 36.242 -5.084 -22.275 1.00 86.81 498 HIS A O 1
ATOM 4002 N N . TRP A 1 499 ? 35.210 -3.386 -21.230 1.00 88.19 499 TRP A N 1
ATOM 4003 C CA . TRP A 1 499 ? 35.339 -2.415 -22.316 1.00 88.19 499 TRP A CA 1
ATOM 4004 C C . TRP A 1 499 ? 36.726 -1.756 -22.369 1.00 88.19 499 TRP A C 1
ATOM 4006 O O . TRP A 1 499 ? 36.926 -0.786 -23.098 1.00 88.19 499 TRP A O 1
ATOM 4016 N N . GLY A 1 500 ? 37.699 -2.251 -21.590 1.00 86.31 500 GLY A N 1
ATOM 4017 C CA . GLY A 1 500 ? 39.039 -1.666 -21.499 1.00 86.31 500 GLY A CA 1
ATOM 4018 C C . GLY A 1 500 ? 39.044 -0.264 -20.885 1.00 86.31 500 GLY A C 1
ATOM 4019 O O . GLY A 1 500 ? 40.037 0.458 -20.992 1.00 86.31 500 GLY A O 1
ATOM 4020 N N . MET A 1 501 ? 37.941 0.133 -20.246 1.00 85.00 501 MET A N 1
ATOM 4021 C CA . MET A 1 501 ? 37.833 1.396 -19.540 1.00 85.00 501 MET A CA 1
ATOM 4022 C C . MET A 1 501 ? 38.375 1.187 -18.133 1.00 85.00 501 MET A C 1
ATOM 4024 O O . MET A 1 501 ? 37.790 0.476 -17.317 1.00 85.00 501 MET A O 1
ATOM 4028 N N . SER A 1 502 ? 39.516 1.808 -17.839 1.00 72.00 502 SER A N 1
ATOM 4029 C CA . SER A 1 502 ? 40.014 1.865 -16.469 1.00 72.00 502 SER A CA 1
ATOM 4030 C C . SER A 1 502 ? 38.994 2.625 -15.632 1.00 72.00 502 SER A C 1
ATOM 4032 O O . SER A 1 502 ? 38.863 3.842 -15.782 1.00 72.00 502 SER A O 1
ATOM 4034 N N . THR A 1 503 ? 38.296 1.925 -14.737 1.00 65.44 503 THR A N 1
ATOM 4035 C CA . THR A 1 503 ? 37.608 2.582 -13.630 1.00 65.44 503 THR A CA 1
ATOM 4036 C C . THR A 1 503 ? 38.683 3.386 -12.913 1.00 65.44 503 THR A C 1
ATOM 4038 O O . THR A 1 503 ? 39.670 2.836 -12.413 1.00 65.44 503 THR A O 1
ATOM 4041 N N . VAL A 1 504 ? 38.596 4.717 -12.968 1.00 55.75 504 VAL A N 1
ATOM 4042 C CA . VAL A 1 504 ? 39.504 5.552 -12.187 1.00 55.75 504 VAL A CA 1
ATOM 4043 C C . VAL A 1 504 ? 39.241 5.131 -10.754 1.00 55.75 504 VAL A C 1
ATOM 4045 O O . VAL A 1 504 ? 38.167 5.401 -10.226 1.00 55.75 504 VAL A O 1
ATOM 4048 N N . ARG A 1 505 ? 40.178 4.373 -10.165 1.00 50.44 505 ARG A N 1
ATOM 4049 C CA . ARG A 1 505 ? 40.104 3.950 -8.768 1.00 50.44 505 ARG A CA 1
ATOM 4050 C C . ARG A 1 505 ? 39.752 5.206 -7.996 1.00 50.44 505 ARG A C 1
ATOM 4052 O O . ARG A 1 505 ? 40.562 6.137 -8.011 1.00 50.44 505 ARG A O 1
ATOM 4059 N N . ALA A 1 506 ? 38.559 5.235 -7.395 1.00 47.00 506 ALA A N 1
ATOM 4060 C CA . ALA A 1 506 ? 38.161 6.326 -6.521 1.00 47.00 506 ALA A CA 1
ATOM 4061 C C . ALA A 1 506 ? 39.381 6.616 -5.639 1.00 47.00 506 ALA A C 1
ATOM 4063 O O . ALA A 1 506 ? 39.918 5.655 -5.065 1.00 47.00 506 ALA A O 1
ATOM 4064 N N . PRO A 1 507 ? 39.928 7.849 -5.655 1.00 41.44 507 PRO A N 1
ATOM 4065 C CA . PRO A 1 507 ? 41.164 8.145 -4.951 1.00 41.44 507 PRO A CA 1
ATOM 4066 C C . PRO A 1 507 ? 40.979 7.619 -3.539 1.00 41.44 507 PRO A C 1
ATOM 4068 O O . PRO A 1 507 ? 40.001 7.987 -2.887 1.00 41.44 507 PRO A O 1
ATOM 4071 N N . ALA A 1 508 ? 41.832 6.664 -3.141 1.00 38.06 508 ALA A N 1
ATOM 4072 C CA . ALA A 1 508 ? 41.727 6.002 -1.849 1.00 38.06 508 ALA A CA 1
ATOM 4073 C C . ALA A 1 508 ? 41.477 7.101 -0.829 1.00 38.06 508 ALA A C 1
ATOM 4075 O O . ALA A 1 508 ? 42.309 8.005 -0.756 1.00 38.06 508 ALA A O 1
ATOM 4076 N N . LEU A 1 509 ? 40.310 7.078 -0.169 1.00 36.62 509 LEU A N 1
ATOM 4077 C CA . LEU A 1 509 ? 39.905 8.102 0.786 1.00 36.62 509 LEU A CA 1
ATOM 4078 C C . LEU A 1 509 ? 41.068 8.278 1.757 1.00 36.62 509 LEU A C 1
ATOM 4080 O O . LEU A 1 509 ? 41.254 7.471 2.668 1.00 36.62 509 LEU A O 1
ATOM 4084 N N . THR A 1 510 ? 41.910 9.283 1.514 1.00 37.41 510 THR A N 1
ATOM 4085 C CA . THR A 1 510 ? 42.979 9.645 2.429 1.00 37.41 510 THR A CA 1
ATOM 4086 C C . THR A 1 510 ? 42.242 10.004 3.702 1.00 37.41 510 THR A C 1
ATOM 4088 O O . THR A 1 510 ? 41.401 10.906 3.638 1.00 37.41 510 THR A O 1
ATOM 4091 N N . PRO A 1 511 ? 42.463 9.284 4.817 1.00 34.97 511 PRO A N 1
ATOM 4092 C CA . PRO A 1 511 ? 41.752 9.563 6.050 1.00 34.97 511 PRO A CA 1
ATOM 4093 C C . PRO A 1 511 ? 41.937 11.046 6.343 1.00 34.97 511 PRO A C 1
ATOM 4095 O O . PRO A 1 511 ? 43.071 11.513 6.482 1.00 34.97 511 PRO A O 1
ATOM 4098 N N . SER A 1 512 ? 40.835 11.801 6.344 1.00 36.97 512 SER A N 1
ATOM 4099 C CA . SER A 1 512 ? 40.884 13.208 6.709 1.00 36.97 512 SER A CA 1
ATOM 4100 C C . SER A 1 512 ? 41.573 13.300 8.071 1.00 36.97 512 SER A C 1
ATOM 4102 O O . SER A 1 512 ? 41.213 12.535 8.973 1.00 36.97 512 SER A O 1
ATOM 4104 N N . PRO A 1 513 ? 42.587 14.168 8.237 1.00 40.06 513 PRO A N 1
ATOM 4105 C CA . PRO A 1 513 ? 43.212 14.350 9.533 1.00 40.06 513 PRO A CA 1
ATOM 4106 C C . PRO A 1 513 ? 42.116 14.707 10.536 1.00 40.06 513 PRO A C 1
ATOM 4108 O O . PRO A 1 513 ? 41.316 15.612 10.296 1.00 40.06 513 PRO A O 1
ATOM 4111 N N . ILE A 1 514 ? 42.061 13.945 11.630 1.00 47.84 514 ILE A N 1
ATOM 4112 C CA . ILE A 1 514 ? 41.157 14.185 12.755 1.00 47.84 514 ILE A CA 1
ATOM 4113 C C . ILE A 1 514 ? 41.281 15.671 13.121 1.00 47.84 514 ILE A C 1
ATOM 4115 O O . ILE A 1 514 ? 42.394 16.107 13.433 1.00 47.84 514 ILE A O 1
ATOM 4119 N N . PRO A 1 515 ? 40.199 16.469 13.069 1.00 37.44 515 PRO A N 1
ATOM 4120 C CA . PRO A 1 515 ? 40.278 17.864 13.459 1.00 37.44 515 PRO A CA 1
ATOM 4121 C C . PRO A 1 515 ? 40.640 17.930 14.943 1.00 37.44 515 PRO A C 1
ATOM 4123 O O . PRO A 1 515 ? 39.883 17.498 15.813 1.00 37.44 515 PRO A O 1
ATOM 4126 N N . THR A 1 516 ? 41.830 18.453 15.235 1.00 43.66 516 THR A N 1
ATOM 4127 C CA . THR A 1 516 ? 42.240 18.828 16.589 1.00 43.66 516 THR A CA 1
ATOM 4128 C C . THR A 1 516 ? 41.201 19.791 17.172 1.00 43.66 516 THR A C 1
ATOM 4130 O O . THR A 1 516 ? 40.841 20.762 16.500 1.00 43.66 516 THR A O 1
ATOM 4133 N N . PRO A 1 517 ? 40.711 19.572 18.403 1.00 39.72 517 PRO A N 1
ATOM 4134 C CA . PRO A 1 517 ? 39.725 20.456 19.005 1.00 39.72 517 PRO A CA 1
ATOM 4135 C C . PRO A 1 517 ? 40.350 21.834 19.249 1.00 39.72 517 PRO A C 1
ATOM 4137 O O . PRO A 1 517 ? 41.226 21.998 20.098 1.00 39.72 517 PRO A O 1
ATOM 4140 N N . HIS A 1 518 ? 39.891 22.840 18.506 1.00 35.47 518 HIS A N 1
ATOM 4141 C CA . HIS A 1 518 ? 40.168 24.232 18.831 1.00 35.47 518 HIS A CA 1
ATOM 4142 C C . HIS A 1 518 ? 39.357 24.618 20.072 1.00 35.47 518 HIS A C 1
ATOM 4144 O O . HIS A 1 518 ? 38.128 24.592 20.066 1.00 35.47 518 HIS A O 1
ATOM 4150 N N . LEU A 1 519 ? 40.069 24.970 21.142 1.00 34.38 519 LEU A N 1
ATOM 4151 C CA . LEU A 1 519 ? 39.532 25.618 22.336 1.00 34.38 519 LEU A CA 1
ATOM 4152 C C . LEU A 1 519 ? 38.875 26.948 21.943 1.00 34.38 519 LEU A C 1
ATOM 4154 O O . LEU A 1 519 ? 39.550 27.871 21.489 1.00 34.38 519 LEU A O 1
ATOM 4158 N N . TRP A 1 520 ? 37.562 27.052 22.135 1.00 32.16 520 TRP A N 1
ATOM 4159 C CA . TRP A 1 520 ? 36.839 28.315 22.023 1.00 32.16 520 TRP A CA 1
ATOM 4160 C C . TRP A 1 520 ? 37.128 29.173 23.258 1.00 32.16 520 TRP A C 1
ATOM 4162 O O . TRP A 1 520 ? 36.732 28.838 24.373 1.00 32.16 520 TRP A O 1
ATOM 4172 N N . SER A 1 521 ? 37.816 30.296 23.056 1.00 29.48 521 SER A N 1
ATOM 4173 C CA . SER A 1 521 ? 37.955 31.364 24.044 1.00 29.48 521 SER A CA 1
ATOM 4174 C C . SER A 1 521 ? 36.784 32.342 23.920 1.00 29.48 521 SER A C 1
ATOM 4176 O O . SER A 1 521 ? 36.671 33.060 22.923 1.00 29.48 521 SER A O 1
ATOM 4178 N N . CYS A 1 522 ? 35.927 32.402 24.939 1.00 27.72 522 CYS A N 1
ATOM 4179 C CA . CYS A 1 522 ? 34.890 33.424 25.057 1.00 27.72 522 CYS A CA 1
ATOM 4180 C C . CYS A 1 522 ? 35.527 34.806 25.250 1.00 27.72 522 CYS A C 1
ATOM 4182 O O . CYS A 1 522 ? 36.202 35.049 26.249 1.00 27.72 522 CYS A O 1
ATOM 4184 N N . SER A 1 523 ? 35.272 35.720 24.314 1.00 30.06 523 SER A N 1
ATOM 4185 C CA . SER A 1 523 ? 35.605 37.138 24.453 1.00 30.06 523 SER A CA 1
ATOM 4186 C C . SER A 1 523 ? 34.336 37.917 24.794 1.00 30.06 523 SER A C 1
ATOM 4188 O O . SER A 1 523 ? 33.346 37.867 24.068 1.00 30.06 523 SER A O 1
ATOM 4190 N N . VAL A 1 524 ? 34.370 38.610 25.931 1.00 34.06 524 VAL A N 1
ATOM 4191 C CA . VAL A 1 524 ? 33.305 39.470 26.458 1.00 34.06 524 VAL A CA 1
ATOM 4192 C C . VAL A 1 524 ? 33.300 40.791 25.683 1.00 34.06 524 VAL A C 1
ATOM 4194 O O . VAL A 1 524 ? 34.316 41.481 25.633 1.00 34.06 524 VAL A O 1
ATOM 4197 N N . ALA A 1 525 ? 32.159 41.158 25.097 1.00 30.80 525 ALA A N 1
ATOM 4198 C CA . ALA A 1 525 ? 31.954 42.465 24.473 1.00 30.80 525 ALA A CA 1
ATOM 4199 C C . ALA A 1 525 ? 31.525 43.513 25.526 1.00 30.80 525 ALA A C 1
ATOM 4201 O O . ALA A 1 525 ? 30.688 43.200 26.378 1.00 30.80 525 ALA A O 1
ATOM 4202 N N . PRO A 1 526 ? 32.055 44.751 25.493 1.00 39.59 526 PRO A N 1
ATOM 4203 C CA . PRO A 1 526 ? 31.712 45.771 26.474 1.00 39.59 526 PRO A CA 1
ATOM 4204 C C . PRO A 1 526 ? 30.484 46.608 26.083 1.00 39.59 526 PRO A C 1
ATOM 4206 O O . PRO A 1 526 ? 30.241 46.935 24.923 1.00 39.59 526 PRO A O 1
ATOM 4209 N N . HIS A 1 527 ? 29.755 47.005 27.125 1.00 37.53 527 HIS A N 1
ATOM 4210 C CA . HIS A 1 527 ? 28.693 48.008 27.153 1.00 37.53 527 HIS A CA 1
ATOM 4211 C C . HIS A 1 527 ? 29.116 49.400 26.651 1.00 37.53 527 HIS A C 1
ATOM 4213 O O . HIS A 1 527 ? 30.134 49.925 27.094 1.00 37.53 527 HIS A O 1
ATOM 4219 N N . ALA A 1 528 ? 28.228 50.053 25.890 1.00 33.19 528 ALA A N 1
ATOM 4220 C CA . ALA A 1 528 ? 27.868 51.489 25.913 1.00 33.19 528 ALA A CA 1
ATOM 4221 C C . ALA A 1 528 ? 26.893 51.747 24.735 1.00 33.19 528 ALA A C 1
ATOM 4223 O O . ALA A 1 528 ? 27.014 51.084 23.718 1.00 33.19 528 ALA A O 1
ATOM 4224 N N . ARG A 1 529 ? 25.917 52.661 24.717 1.00 33.03 529 ARG A N 1
ATOM 4225 C CA . ARG A 1 529 ? 25.451 53.732 25.609 1.00 33.03 529 ARG A CA 1
ATOM 4226 C C . ARG A 1 529 ? 24.039 54.132 25.129 1.00 33.03 529 ARG A C 1
ATOM 4228 O O . ARG A 1 529 ? 23.752 54.055 23.941 1.00 33.03 529 ARG A O 1
ATOM 4235 N N . ARG A 1 530 ? 23.189 54.592 26.053 1.00 41.62 530 ARG A N 1
ATOM 4236 C CA . ARG A 1 530 ? 21.883 55.237 25.799 1.00 41.62 530 ARG A CA 1
ATOM 4237 C C . ARG A 1 530 ? 22.035 56.599 25.113 1.00 41.62 530 ARG A C 1
ATOM 4239 O O . ARG A 1 530 ? 22.928 57.340 25.514 1.00 41.62 530 ARG A O 1
ATOM 4246 N N . THR A 1 531 ? 21.030 56.986 24.324 1.00 35.41 531 THR A N 1
ATOM 4247 C CA . THR A 1 531 ? 20.354 58.299 24.423 1.00 35.41 531 THR A CA 1
ATOM 4248 C C . THR A 1 531 ? 18.904 58.230 23.899 1.00 35.41 531 THR A C 1
ATOM 4250 O O . THR A 1 531 ? 18.579 57.288 23.179 1.00 35.41 531 THR A O 1
ATOM 4253 N N . PRO A 1 532 ? 18.021 59.167 24.314 1.00 55.50 532 PRO A N 1
ATOM 4254 C CA . PRO A 1 532 ? 16.564 59.003 24.301 1.00 55.50 532 PRO A CA 1
ATOM 4255 C C . PRO A 1 532 ? 15.836 59.971 23.350 1.00 55.50 532 PRO A C 1
ATOM 4257 O O . PRO A 1 532 ? 16.386 61.001 22.966 1.00 55.50 532 PRO A O 1
ATOM 4260 N N . GLY A 1 533 ? 14.553 59.712 23.088 1.00 30.48 533 GLY A N 1
ATOM 4261 C CA . GLY A 1 533 ? 13.628 60.766 22.669 1.00 30.48 533 GLY A CA 1
ATOM 4262 C C . GLY A 1 533 ? 12.381 60.270 21.947 1.00 30.48 533 GLY A C 1
ATOM 4263 O O . GLY A 1 533 ? 12.494 59.531 20.976 1.00 30.48 533 GLY A O 1
ATOM 4264 N N . GLY A 1 534 ? 11.221 60.768 22.378 1.00 31.02 534 GLY A N 1
ATOM 4265 C CA . GLY A 1 534 ? 10.106 61.031 21.469 1.00 31.02 534 GLY A CA 1
ATOM 4266 C C . GLY A 1 534 ? 8.800 60.344 21.825 1.00 31.02 534 GLY A C 1
ATOM 4267 O O . GLY A 1 534 ? 8.549 59.226 21.396 1.00 31.02 534 GLY A O 1
ATOM 4268 N N . ASP A 1 535 ? 7.980 61.061 22.583 1.00 36.34 535 ASP A N 1
ATOM 4269 C CA . ASP A 1 535 ? 6.609 60.746 22.957 1.00 36.34 535 ASP A CA 1
ATOM 4270 C C . ASP A 1 535 ? 5.646 60.504 21.770 1.00 36.34 535 ASP A C 1
ATOM 4272 O O . ASP A 1 535 ? 5.868 60.967 20.652 1.00 36.34 535 ASP A O 1
ATOM 4276 N N . HIS A 1 536 ? 4.488 59.922 22.122 1.00 32.44 536 HIS A N 1
ATOM 4277 C CA . HIS A 1 536 ? 3.144 60.484 21.898 1.00 32.44 536 HIS A CA 1
ATOM 4278 C C . HIS A 1 536 ? 2.126 59.774 20.955 1.00 32.44 536 HIS A C 1
ATOM 4280 O O . HIS A 1 536 ? 2.333 59.600 19.761 1.00 32.44 536 HIS A O 1
ATOM 4286 N N . TRP A 1 537 ? 0.946 59.541 21.565 1.00 32.44 537 TRP A N 1
ATOM 4287 C CA . TRP A 1 537 ? -0.443 59.446 21.059 1.00 32.44 537 TRP A CA 1
ATOM 4288 C C . TRP A 1 537 ? -1.056 58.110 20.572 1.00 32.44 537 TRP A C 1
ATOM 4290 O O . TRP A 1 537 ? -0.832 57.639 19.467 1.00 32.44 537 TRP A O 1
ATOM 4300 N N . ALA A 1 538 ? -1.996 57.654 21.416 1.00 31.80 538 ALA A N 1
ATOM 4301 C CA . ALA A 1 538 ? -3.420 57.416 21.124 1.00 31.80 538 ALA A CA 1
ATOM 4302 C C . ALA A 1 538 ? -3.876 56.147 20.371 1.00 31.80 538 ALA A C 1
ATOM 4304 O O . ALA A 1 538 ? -3.689 55.982 19.173 1.00 31.80 538 ALA A O 1
ATOM 4305 N N . ALA A 1 539 ? -4.657 55.337 21.096 1.00 37.94 539 ALA A N 1
ATOM 4306 C CA . ALA A 1 539 ? -5.792 54.576 20.561 1.00 37.94 539 ALA A CA 1
ATOM 4307 C C . ALA A 1 539 ? -6.932 55.551 20.156 1.00 37.94 539 ALA A C 1
ATOM 4309 O O . ALA A 1 539 ? -6.955 56.664 20.695 1.00 37.94 539 ALA A O 1
ATOM 4310 N N . PRO A 1 540 ? -7.902 55.180 19.285 1.00 49.53 540 PRO A N 1
ATOM 4311 C CA . PRO A 1 540 ? -9.003 54.321 19.748 1.00 49.53 540 PRO A CA 1
ATOM 4312 C C . PRO A 1 540 ? -9.692 53.393 18.703 1.00 49.53 540 PRO A C 1
ATOM 4314 O O . PRO A 1 540 ? -9.525 53.503 17.497 1.00 49.53 540 PRO A O 1
ATOM 4317 N N . THR A 1 541 ? -10.473 52.482 19.293 1.00 40.38 541 THR A N 1
ATOM 4318 C CA . THR A 1 541 ? -11.645 51.641 18.928 1.00 40.38 541 THR A CA 1
ATOM 4319 C C . THR A 1 541 ? -12.381 51.675 17.567 1.00 40.38 541 THR A C 1
ATOM 4321 O O . THR A 1 541 ? -12.404 52.675 16.863 1.00 40.38 541 THR A O 1
ATOM 4324 N N . HIS A 1 542 ? -13.184 50.598 17.401 1.00 32.41 542 HIS A N 1
ATOM 4325 C CA . HIS A 1 542 ? -14.213 50.235 16.397 1.00 32.41 542 HIS A CA 1
ATOM 4326 C C . HIS A 1 542 ? -13.666 49.611 15.101 1.00 32.41 542 HIS A C 1
ATOM 4328 O O . HIS A 1 542 ? -12.761 50.149 14.492 1.00 32.41 542 HIS A O 1
ATOM 4334 N N . GLY A 1 543 ? -14.112 48.449 14.614 1.00 30.86 543 GLY A N 1
ATOM 4335 C CA . GLY A 1 543 ? -15.364 47.714 14.796 1.00 30.86 543 GLY A CA 1
ATOM 4336 C C . GLY A 1 543 ? -16.063 47.667 13.441 1.00 30.86 543 GLY A C 1
ATOM 4337 O O . GLY A 1 543 ? -16.565 48.703 13.029 1.00 30.86 543 GLY A O 1
ATOM 4338 N N . GLN A 1 544 ? -16.073 46.519 12.752 1.00 32.03 544 GLN A N 1
ATOM 4339 C CA . GLN A 1 544 ? -17.028 46.241 11.672 1.00 32.03 544 GLN A CA 1
ATOM 4340 C C . GLN A 1 544 ? -17.029 44.763 11.259 1.00 32.03 544 GLN A C 1
ATOM 4342 O O . GLN A 1 544 ? -15.992 44.166 10.974 1.00 32.03 544 GLN A O 1
ATOM 4347 N N . ASP A 1 545 ? -18.243 44.220 11.261 1.00 31.80 545 ASP A N 1
ATOM 4348 C CA . ASP A 1 545 ? -18.663 42.913 10.781 1.00 31.80 545 ASP A CA 1
ATOM 4349 C C . ASP A 1 545 ? -18.447 42.744 9.267 1.00 31.80 545 ASP A C 1
ATOM 4351 O O . ASP A 1 545 ? -18.669 43.672 8.487 1.00 31.80 545 ASP A O 1
ATOM 4355 N N . LEU A 1 546 ? -18.113 41.524 8.836 1.00 37.53 546 LEU A N 1
ATOM 4356 C CA . LEU A 1 546 ? -18.217 41.082 7.442 1.00 37.53 546 LEU A CA 1
ATOM 4357 C C . LEU A 1 546 ? -19.043 39.787 7.385 1.00 37.53 546 LEU A C 1
ATOM 4359 O O . LEU A 1 546 ? -18.669 38.808 8.036 1.00 37.53 546 LEU A O 1
ATOM 4363 N N . PRO A 1 547 ? -20.137 39.728 6.605 1.00 47.12 547 PRO A N 1
ATOM 4364 C CA . PRO A 1 547 ? -20.852 38.484 6.367 1.00 47.12 547 PRO A CA 1
ATOM 4365 C C . PRO A 1 547 ? -20.254 37.716 5.178 1.00 47.12 547 PRO A C 1
ATOM 4367 O O . PRO A 1 547 ? -20.092 38.245 4.079 1.00 47.12 547 PRO A O 1
ATOM 4370 N N . TYR A 1 548 ? -19.993 36.427 5.397 1.00 31.47 548 TYR A N 1
ATOM 4371 C CA . TYR A 1 548 ? -19.721 35.440 4.353 1.00 31.47 548 TYR A CA 1
ATOM 4372 C C . TYR A 1 548 ? -21.005 35.150 3.557 1.00 31.47 548 TYR A C 1
ATOM 4374 O O . TYR A 1 548 ? -21.953 34.562 4.081 1.00 31.47 548 TYR A O 1
ATOM 4382 N N . ALA A 1 549 ? -21.024 35.515 2.275 1.00 29.20 549 ALA A N 1
ATOM 4383 C CA . ALA A 1 549 ? -22.033 35.064 1.324 1.00 29.20 549 ALA A CA 1
ATOM 4384 C C . ALA A 1 549 ? -21.595 33.729 0.696 1.00 29.20 549 ALA A C 1
ATOM 4386 O O . ALA A 1 549 ? -20.599 33.654 -0.021 1.00 29.20 549 ALA A O 1
ATOM 4387 N N . ARG A 1 550 ? -22.357 32.665 0.975 1.00 30.23 550 ARG A N 1
ATOM 4388 C CA . ARG A 1 550 ? -22.283 31.365 0.291 1.00 30.23 550 ARG A CA 1
ATOM 4389 C C . ARG A 1 550 ? -22.974 31.472 -1.071 1.00 30.23 550 ARG A C 1
ATOM 4391 O O . ARG A 1 550 ? -24.187 31.658 -1.121 1.00 30.23 550 ARG A O 1
ATOM 4398 N N . ALA A 1 551 ? -22.227 31.292 -2.158 1.00 27.34 551 ALA A N 1
ATOM 4399 C CA . ALA A 1 551 ? -22.797 31.038 -3.476 1.00 27.34 551 ALA A CA 1
ATOM 4400 C C . ALA A 1 551 ? -23.188 29.555 -3.583 1.00 27.34 551 ALA A C 1
ATOM 4402 O O . ALA A 1 551 ? -22.363 28.659 -3.412 1.00 27.34 551 ALA A O 1
ATOM 4403 N N . ARG A 1 552 ? -24.476 29.311 -3.825 1.00 25.89 552 ARG A N 1
ATOM 4404 C CA . ARG A 1 552 ? -25.084 28.000 -4.065 1.00 25.89 552 ARG A CA 1
ATOM 4405 C C . ARG A 1 552 ? -25.217 27.859 -5.582 1.00 25.89 552 ARG A C 1
ATOM 4407 O O . ARG A 1 552 ? -26.014 28.577 -6.178 1.00 25.89 552 ARG A O 1
ATOM 4414 N N . VAL A 1 553 ? -24.427 26.989 -6.209 1.00 25.36 553 VAL A N 1
ATOM 4415 C CA . VAL A 1 553 ? -24.609 26.646 -7.627 1.00 25.36 553 VAL A CA 1
ATOM 4416 C C . VAL A 1 553 ? -25.727 25.612 -7.713 1.00 25.36 553 VAL A C 1
ATOM 4418 O O . VAL A 1 553 ? -25.609 24.504 -7.195 1.00 25.36 553 VAL A O 1
ATOM 4421 N N . VAL A 1 554 ? -26.839 26.021 -8.318 1.00 25.92 554 VAL A N 1
ATOM 4422 C CA . VAL A 1 554 ? -27.950 25.163 -8.733 1.00 25.92 554 VAL A CA 1
ATOM 4423 C C . VAL A 1 554 ? -27.652 24.733 -10.168 1.00 25.92 554 VAL A C 1
ATOM 4425 O O . VAL A 1 554 ? -27.550 25.576 -11.053 1.00 25.92 554 VAL A O 1
ATOM 4428 N N . LEU A 1 555 ? -27.474 23.431 -10.386 1.00 25.72 555 LEU A N 1
ATOM 4429 C CA . LEU A 1 555 ? -27.402 22.822 -11.714 1.00 25.72 555 LEU A CA 1
ATOM 4430 C C . LEU A 1 555 ? -28.826 22.438 -12.130 1.00 25.72 555 LEU A C 1
ATOM 4432 O O . LEU A 1 555 ? -29.355 21.418 -11.690 1.00 25.72 555 LEU A O 1
ATOM 4436 N N . GLU A 1 556 ? -29.454 23.276 -12.952 1.00 26.64 556 GLU A N 1
ATOM 4437 C CA . GLU A 1 556 ? -30.686 22.931 -13.661 1.00 26.64 556 GLU A CA 1
ATOM 4438 C C . GLU A 1 556 ? -30.350 22.283 -15.009 1.00 26.64 556 GLU A C 1
ATOM 4440 O O . GLU A 1 556 ? -29.646 22.845 -15.847 1.00 26.64 556 GLU A O 1
ATOM 4445 N N . ARG A 1 557 ? -30.877 21.068 -15.198 1.00 28.38 557 ARG A N 1
ATOM 4446 C CA . ARG A 1 557 ? -31.008 20.388 -16.490 1.00 28.38 557 ARG A CA 1
ATOM 4447 C C . ARG A 1 557 ? -31.956 21.187 -17.385 1.00 28.38 557 ARG A C 1
ATOM 4449 O O . ARG A 1 557 ? -33.103 21.397 -17.002 1.00 28.38 557 ARG A O 1
ATOM 4456 N N . MET A 1 558 ? -31.535 21.474 -18.613 1.00 25.73 558 MET A N 1
ATOM 4457 C CA . MET A 1 558 ? -32.455 21.687 -19.731 1.00 25.73 558 MET A CA 1
ATOM 4458 C C . MET A 1 558 ? -32.079 20.780 -20.901 1.00 25.73 558 MET A C 1
ATOM 4460 O O . MET A 1 558 ? -30.935 20.715 -21.341 1.00 25.73 558 MET A O 1
ATOM 4464 N N . THR A 1 559 ? -33.090 20.042 -21.334 1.00 30.88 559 THR A N 1
ATOM 4465 C CA . THR A 1 559 ? -33.167 19.135 -22.475 1.00 30.88 559 THR A CA 1
ATOM 4466 C C . THR A 1 559 ? -33.667 19.871 -23.725 1.00 30.88 559 THR A C 1
ATOM 4468 O O . THR A 1 559 ? -34.683 20.555 -23.633 1.00 30.88 559 THR A O 1
ATOM 4471 N N . GLU A 1 560 ? -33.006 19.597 -24.864 1.00 30.67 560 GLU A N 1
ATOM 4472 C CA . GLU A 1 560 ? -33.483 19.647 -26.274 1.00 30.67 560 GLU A CA 1
ATOM 4473 C C . GLU A 1 560 ? -33.762 21.015 -26.967 1.00 30.67 560 GLU A C 1
ATOM 4475 O O . GLU A 1 560 ? -33.959 22.018 -26.289 1.00 30.67 560 GLU A O 1
ATOM 4480 N N . PRO A 1 561 ? -33.913 21.080 -28.319 1.00 47.66 561 PRO A N 1
ATOM 4481 C CA . PRO A 1 561 ? -33.058 20.528 -29.392 1.00 47.66 561 PRO A CA 1
ATOM 4482 C C . PRO A 1 561 ? -32.850 21.496 -30.603 1.00 47.66 561 PRO A C 1
ATOM 4484 O O . PRO A 1 561 ? -33.646 22.398 -30.845 1.00 47.66 561 PRO A O 1
ATOM 4487 N N . GLY A 1 562 ? -31.854 21.204 -31.457 1.00 31.28 562 GLY A N 1
ATOM 4488 C CA . GLY A 1 562 ? -31.874 21.508 -32.905 1.00 31.28 562 GLY A CA 1
ATOM 4489 C C . GLY A 1 562 ? -31.205 22.801 -33.414 1.00 31.28 562 GLY A C 1
ATOM 4490 O O . GLY A 1 562 ? -31.393 23.874 -32.853 1.00 31.28 562 GLY A O 1
ATOM 4491 N N . GLY A 1 563 ? -30.506 22.690 -34.557 1.00 28.45 563 GLY A N 1
ATOM 4492 C CA . GLY A 1 563 ? -30.331 23.798 -35.514 1.00 28.45 563 GLY A CA 1
ATOM 4493 C C . GLY A 1 563 ? -28.904 24.159 -35.957 1.00 28.45 563 GLY A C 1
ATOM 4494 O O . GLY A 1 563 ? -28.245 24.961 -35.313 1.00 28.45 563 GLY A O 1
ATOM 4495 N N . ASP A 1 564 ? -28.520 23.615 -37.113 1.00 28.27 564 ASP A N 1
ATOM 4496 C CA . ASP A 1 564 ? -27.722 24.182 -38.217 1.00 28.27 564 ASP A CA 1
ATOM 4497 C C . ASP A 1 564 ? -26.271 24.707 -38.086 1.00 28.27 564 ASP A C 1
ATOM 4499 O O . ASP A 1 564 ? -25.938 25.702 -37.451 1.00 28.27 564 ASP A O 1
ATOM 4503 N N . GLN A 1 565 ? -25.439 24.017 -38.882 1.00 30.16 565 GLN A N 1
ATOM 4504 C CA . GLN A 1 565 ? -24.303 24.438 -39.712 1.00 30.16 565 GLN A CA 1
ATOM 4505 C C . GLN A 1 565 ? -23.893 25.922 -39.707 1.00 30.16 565 GLN A C 1
ATOM 4507 O O . GLN A 1 565 ? -24.602 26.754 -40.261 1.00 30.16 565 GLN A O 1
ATOM 4512 N N . VAL A 1 566 ? -22.630 26.189 -39.344 1.00 29.02 566 VAL A N 1
ATOM 4513 C CA . VAL A 1 566 ? -21.749 27.122 -40.076 1.00 29.02 566 VAL A CA 1
ATOM 4514 C C . VAL A 1 566 ? -20.307 26.605 -40.020 1.00 29.02 566 VAL A C 1
ATOM 4516 O O . VAL A 1 566 ? -19.766 26.321 -38.956 1.00 29.02 566 VAL A O 1
ATOM 4519 N N . ALA A 1 567 ? -19.691 26.482 -41.195 1.00 27.61 567 ALA A N 1
ATOM 4520 C CA . ALA A 1 567 ? -18.278 26.191 -41.384 1.00 27.61 567 ALA A CA 1
ATOM 4521 C C . ALA A 1 567 ? -17.398 27.395 -40.999 1.00 27.61 567 ALA A C 1
ATOM 4523 O O . ALA A 1 567 ? -17.686 28.520 -41.406 1.00 27.61 567 ALA A O 1
ATOM 4524 N N . SER A 1 568 ? -16.272 27.163 -40.315 1.00 26.52 568 SER A N 1
ATOM 4525 C CA . SER A 1 568 ? -15.162 28.125 -40.261 1.00 26.52 568 SER A CA 1
ATOM 4526 C C . SER A 1 568 ? -13.802 27.431 -40.428 1.00 26.52 568 SER A C 1
ATOM 4528 O O . SER A 1 568 ? -13.212 26.840 -39.533 1.00 26.52 568 SER A O 1
ATOM 4530 N N . VAL A 1 569 ? -13.375 27.461 -41.689 1.00 24.97 569 VAL A N 1
ATOM 4531 C CA . VAL A 1 569 ? -12.032 27.701 -42.233 1.00 24.97 569 VAL A CA 1
ATOM 4532 C C . VAL A 1 569 ? -10.875 27.794 -41.222 1.00 24.97 569 VAL A C 1
ATOM 4534 O O . VAL A 1 569 ? -10.744 28.762 -40.475 1.00 24.97 569 VAL A O 1
ATOM 4537 N N . CYS A 1 570 ? -9.951 26.834 -41.327 1.00 23.70 570 CYS A N 1
ATOM 4538 C CA . CYS A 1 570 ? -8.571 26.935 -40.857 1.00 23.70 570 CYS A CA 1
ATOM 4539 C C . CYS A 1 570 ? -7.825 28.062 -41.588 1.00 23.70 570 CYS A C 1
ATOM 4541 O O . CYS A 1 570 ? -7.896 28.172 -42.811 1.00 23.70 570 CYS A O 1
ATOM 4543 N N . SER A 1 571 ? -7.034 28.854 -40.866 1.00 26.03 571 SER A N 1
ATOM 4544 C CA . SER A 1 571 ? -5.983 29.691 -41.453 1.00 26.03 571 SER A CA 1
ATOM 4545 C C . SER A 1 571 ? -4.710 29.516 -40.636 1.00 26.03 571 SER A C 1
ATOM 4547 O O . SER A 1 571 ? -4.625 29.963 -39.497 1.00 26.03 571 SER A O 1
ATOM 4549 N N . ALA A 1 572 ? -3.746 28.817 -41.231 1.00 26.50 572 ALA A N 1
ATOM 4550 C CA . ALA A 1 572 ? -2.388 28.663 -40.739 1.00 26.50 572 ALA A CA 1
ATOM 4551 C C . ALA A 1 572 ? -1.511 29.767 -41.344 1.00 26.50 572 ALA A C 1
ATOM 4553 O O . ALA A 1 572 ? -1.471 29.941 -42.563 1.00 26.50 572 ALA A O 1
ATOM 4554 N N . SER A 1 573 ? -0.801 30.500 -40.494 1.00 26.95 573 SER A N 1
ATOM 4555 C CA . SER A 1 573 ? 0.210 31.486 -40.871 1.00 26.95 573 SER A CA 1
ATOM 4556 C C . SER A 1 573 ? 1.608 30.900 -40.652 1.00 26.95 573 SER A C 1
ATOM 4558 O O . SER A 1 573 ? 2.030 30.655 -39.527 1.00 26.95 573 SER A O 1
ATOM 4560 N N . LEU A 1 574 ? 2.328 30.678 -41.754 1.00 28.20 574 LEU A N 1
ATOM 4561 C CA . LEU A 1 574 ? 3.775 30.439 -41.781 1.00 28.20 574 LEU A CA 1
ATOM 4562 C C . LEU A 1 574 ? 4.529 31.764 -41.576 1.00 28.20 574 LEU A C 1
ATOM 4564 O O . LEU A 1 574 ? 4.141 32.762 -42.192 1.00 28.20 574 LEU A O 1
ATOM 4568 N N . PRO A 1 575 ? 5.658 31.788 -40.850 1.00 37.22 575 PRO A N 1
ATOM 4569 C CA . PRO A 1 575 ? 6.638 32.851 -40.992 1.00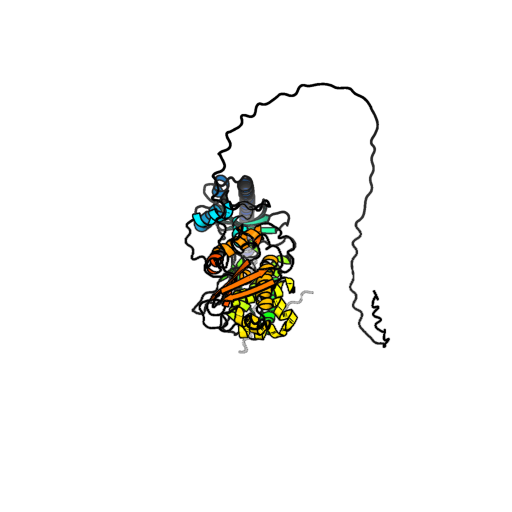 37.22 575 PRO A CA 1
ATOM 4570 C C . PRO A 1 575 ? 7.709 32.474 -42.029 1.00 37.22 575 PRO A C 1
ATOM 4572 O O . PRO A 1 575 ? 8.301 31.397 -41.986 1.00 37.22 575 PRO A O 1
ATOM 4575 N N . ARG A 1 576 ? 7.968 33.401 -42.961 1.00 36.62 576 ARG A N 1
ATOM 4576 C CA . ARG A 1 576 ? 9.227 33.494 -43.712 1.00 36.62 576 ARG A CA 1
ATOM 4577 C C . ARG A 1 576 ? 10.204 34.353 -42.909 1.00 36.62 576 ARG A C 1
ATOM 4579 O O . ARG A 1 576 ? 9.962 35.553 -42.780 1.00 36.62 576 ARG A O 1
ATOM 4586 N N . ASN A 1 577 ? 11.268 33.740 -42.405 1.00 40.31 577 ASN A N 1
ATOM 4587 C CA . ASN A 1 577 ? 12.675 34.036 -42.717 1.00 40.31 577 ASN A CA 1
ATOM 4588 C C . ASN A 1 577 ? 13.583 33.150 -41.873 1.00 40.31 577 ASN A C 1
ATOM 4590 O O . ASN A 1 577 ? 13.367 33.112 -40.642 1.00 40.31 577 ASN A O 1
#

Mean predicted aligned error: 13.15 Å